Protein AF-A0A0D1WUH8-F1 (afdb_monomer_lite)

pLDDT: mean 78.05, std 21.38, range [25.03, 98.25]

Organism: Exophiala mesophila (NCBI:txid212818)

Radius of gyration: 33.2 Å; chains: 1; bounding box: 85×80×123 Å

Secondary structure (DSSP, 8-state):
-----------PPPHHHHHHHHHHHHHHHHHHHHHHHHHHHHHHHHTT-TTT-B-HHHHHHHHHHHHHHHHHHHHHHHHHHHTTS---------HHHHHHHHT-SHHHHHHHHHHHHTSSS--EEEEEEEEEPP--TTS---SS--S-TTSS-EEEEEEEEEEGGGTEEEEE----HHHHHHHHHHH-GGGT-----------PPP-------TT--HHHHHHHHHHHHHHT--BTTBPPEEEEEETT--TTS-HHHHHHHHHHHHTT-EEEETTTS---------TTTTGGGSPPPSSPPPSEEEEPHHHHHHHH-HHHHS-HHHHS-SSS-HHHHS-HHHHHHHHHHHHS-HIIIIIHHHHTTSEEEEEHHHHHHHHHHHHHH--HHHHHHHHHHHT-GGGTT--HHHHHHHHHHT-SSPPPTT---S-EEE---TTGGG-TTS-SSSS-TT--HHHHHHHHHHHT--HHHHHHHHHHHHTTPEEEES-HHHHHHHHHHHHHHHHHHHHHHHHHHHH-TT--SSS-SSS------TT-------EEE-S-------PPPP-

Sequence (563 aa):
MVESVGENDRHLPSSTTSLLELLNHLQHRADDLLRELDIYQTILKSHNQENNVEIRVFKRGVESEVKALHAVQDFFQHESTSASENDNSLEKEDPLQAHVLKSSNLPFYESVWKAAKNCNSITAMSKKMYYNLDPNPKTPHPKNGTKNPLQADKKGVLVDIVADNGLQWVKVSTMTEKRLLFEIAKEGWEQYADYSDESDDDLGPASDMPGQNTHQLELVRVAHDLQKASASARIHFRHPQVRFVLPNIRRGVSEDVDAFIADLVSTGASVECASDITKEPVKTIDSDSLSHLLPSDATKLTSSLNLDCTILLAIISDISHVEKRHISPASHSLHTTYHRAIMRQIESEVSEPMLPNEIYPLLASRTLHCTAHAAQRMREIVLCMGTTTERSRAEIVLGEGPYADHDPAQLRMALSRESTHAVPNDLVLPIKVVQVDVNDNCDPNLSSDILHLSFPAIIAQKSALKMKLSPINASVFLYGWMQQMTTVTSNRAVAMGFIKTINDVLDWHEHKHDVQDLEHPKTANRQCQRDGQLEKGEGDMFVGPEIYVCETARSLIGKAKPR

Foldseek 3Di:
DDDDDDDDDPDDPDPVVVLVVLLVVLLVLLVVLLVLVVLLCVLCVVVVNNVQAAEVVLSVLSVVLNVVSVVLVVVVVVVVVVVPDDDPDDDDPPVVSVVVSVPRCSVVSVQLVLVLLVFFAWRYAFDKFKDFDDPDPPDPDDPDPDDDPVPDGIDIATFGTQGPLRQATEDEDQDAPVNLVVLCVVLPVVVQDPPPDDDDDDDDDDPDDDDDPSRDRPVLVSLLVVLNRQLRDDDQLDGHAYEYEHLRQDPPPDSSSNVNVVSSVVSVHHYHYNVNPPPDDDDDDDSVSCNRNHHDDSFDADLAAEEALLLLQCQLACLLFDQPCVLDPPDPPLPAWADPVQSVSSVCCVVPRCVVPPPQVSQFSHQAAYEPLSLVVNVVQCVAFNDPSSVQSSCLQQCHDVRVPPDQQRSLVSSCVSGPDRHDPRRGDRHHYDYDDLVQVLPPPPDDPQFDPQQPSVLLVQLCVVLVDDPSLSRRQNVQRRVVHEYEEQPCVSVVSSVVSSSVSSSVVVVVVVVVCVPDVPDPDDPPPPPDPPPPDPDRDRRHGRYDHDPDGDDHSGGIDDD

Structure (mmCIF, N/CA/C/O backbone):
data_AF-A0A0D1WUH8-F1
#
_entry.id   AF-A0A0D1WUH8-F1
#
loop_
_atom_site.group_PDB
_atom_site.id
_atom_site.type_symbol
_atom_site.label_atom_id
_atom_site.label_alt_id
_atom_site.label_comp_id
_atom_site.label_asym_id
_atom_site.label_entity_id
_atom_site.label_seq_id
_atom_site.pdbx_PDB_ins_code
_atom_site.Cartn_x
_atom_site.Cartn_y
_atom_site.Cartn_z
_atom_site.occupancy
_atom_site.B_iso_or_equiv
_atom_site.auth_seq_id
_atom_site.auth_comp_id
_atom_site.auth_asym_id
_atom_site.auth_atom_id
_atom_site.pdbx_PDB_model_num
ATOM 1 N N . MET A 1 1 ? 29.344 13.824 -82.798 1.00 31.66 1 MET A N 1
ATOM 2 C CA . MET A 1 1 ? 28.437 14.867 -83.321 1.00 31.66 1 MET A CA 1
ATOM 3 C C . MET A 1 1 ? 27.082 14.596 -82.676 1.00 31.66 1 MET A C 1
ATOM 5 O O . MET A 1 1 ? 26.597 13.496 -82.880 1.00 31.66 1 MET A O 1
ATOM 9 N N . VAL A 1 2 ? 26.713 15.332 -81.610 1.00 28.41 2 VAL A N 1
ATOM 10 C CA . VAL A 1 2 ? 25.861 16.561 -81.665 1.00 28.41 2 VAL A CA 1
ATOM 11 C C . VAL A 1 2 ? 24.425 16.110 -82.010 1.00 28.41 2 VAL A C 1
ATOM 13 O O . VAL A 1 2 ? 24.278 15.484 -83.048 1.00 28.41 2 VAL A O 1
ATOM 16 N N . GLU A 1 3 ? 23.335 16.244 -81.240 1.00 26.30 3 GLU A N 1
ATOM 17 C CA . GLU A 1 3 ? 22.814 17.181 -80.215 1.00 26.30 3 GLU A CA 1
ATOM 18 C C . GLU A 1 3 ? 21.513 16.529 -79.627 1.00 26.30 3 GLU A C 1
ATOM 20 O O . GLU A 1 3 ? 20.894 15.739 -80.333 1.00 26.30 3 GLU A O 1
ATOM 25 N N . SER A 1 4 ? 21.192 16.627 -78.318 1.00 27.53 4 SER A N 1
ATOM 26 C CA . SER A 1 4 ? 20.146 17.494 -77.685 1.00 27.53 4 SER A CA 1
ATOM 27 C C . SER A 1 4 ? 18.674 17.182 -78.076 1.00 27.53 4 SER A C 1
ATOM 29 O O . SER A 1 4 ? 18.406 16.966 -79.246 1.00 27.53 4 SER A O 1
ATOM 31 N N . VAL A 1 5 ? 17.621 17.194 -77.237 1.00 28.86 5 VAL A N 1
ATOM 32 C CA . VAL A 1 5 ? 17.340 17.599 -75.838 1.00 28.86 5 VAL A CA 1
ATOM 33 C C . VAL A 1 5 ? 15.948 17.037 -75.475 1.00 28.86 5 VAL A C 1
ATOM 35 O O . VAL A 1 5 ? 15.104 16.865 -76.354 1.00 28.86 5 VAL A O 1
ATOM 38 N N . GLY A 1 6 ? 15.694 16.791 -74.187 1.00 25.03 6 GLY A N 1
ATOM 39 C CA . GLY A 1 6 ? 14.353 16.514 -73.664 1.00 25.03 6 GLY A CA 1
ATOM 40 C C . GLY A 1 6 ? 14.357 16.144 -72.182 1.00 25.03 6 GLY A C 1
ATOM 41 O O . GLY A 1 6 ? 13.925 15.051 -71.828 1.00 25.03 6 GLY A O 1
ATOM 42 N N . GLU A 1 7 ? 14.913 17.025 -71.344 1.00 28.25 7 GLU A N 1
ATOM 43 C CA . GLU A 1 7 ? 14.814 16.981 -69.880 1.00 28.25 7 GLU A CA 1
ATOM 44 C C . GLU A 1 7 ? 13.346 16.965 -69.438 1.00 28.25 7 GLU A C 1
ATOM 46 O O . GLU A 1 7 ? 12.567 17.832 -69.824 1.00 28.25 7 GLU A O 1
ATOM 51 N N . ASN A 1 8 ? 12.986 15.990 -68.601 1.00 28.38 8 ASN A N 1
ATOM 52 C CA . ASN A 1 8 ? 11.796 16.054 -67.764 1.00 28.38 8 ASN A CA 1
ATOM 53 C C . ASN A 1 8 ? 12.268 16.141 -66.312 1.00 28.38 8 ASN A C 1
ATOM 55 O O . ASN A 1 8 ? 12.872 15.200 -65.784 1.00 28.38 8 ASN A O 1
ATOM 59 N N . ASP A 1 9 ? 12.000 17.306 -65.729 1.00 26.91 9 ASP A N 1
ATOM 60 C CA . ASP A 1 9 ? 12.242 17.708 -64.350 1.00 26.91 9 ASP A CA 1
ATOM 61 C C . ASP A 1 9 ? 11.912 16.601 -63.346 1.00 26.91 9 ASP A C 1
ATOM 63 O O . ASP A 1 9 ? 10.758 16.224 -63.126 1.00 26.91 9 ASP A O 1
ATOM 67 N N . ARG A 1 10 ? 12.952 16.118 -62.664 1.00 29.78 10 ARG A N 1
ATOM 68 C CA . ARG A 1 10 ? 12.804 15.490 -61.354 1.00 29.78 10 ARG A CA 1
ATOM 69 C C . ARG A 1 10 ? 12.744 16.618 -60.333 1.00 29.78 10 ARG A C 1
ATOM 71 O O . ARG A 1 10 ? 13.782 17.091 -59.883 1.00 29.78 10 ARG A O 1
ATOM 78 N N . HIS A 1 11 ? 11.533 17.024 -59.964 1.00 30.31 11 HIS A N 1
ATOM 79 C CA . HIS A 1 11 ? 11.308 17.828 -58.767 1.00 30.31 11 HIS A CA 1
ATOM 80 C C . HIS A 1 11 ? 11.906 17.091 -57.555 1.00 30.31 11 HIS A C 1
ATOM 82 O O . HIS A 1 11 ? 11.348 16.101 -57.077 1.00 30.31 11 HIS A O 1
ATOM 88 N N . LEU A 1 12 ? 13.060 17.558 -57.071 1.00 29.56 12 LEU A N 1
ATOM 89 C CA . LEU A 1 12 ? 13.480 17.321 -55.693 1.00 29.56 12 LEU A CA 1
ATOM 90 C C . LEU A 1 12 ? 12.418 17.961 -54.780 1.00 29.56 12 LEU A C 1
ATOM 92 O O . LEU A 1 12 ? 12.067 19.122 -55.010 1.00 29.56 12 LEU A O 1
ATOM 96 N N . PRO A 1 13 ? 11.898 17.261 -53.758 1.00 31.02 13 PRO A N 1
ATOM 97 C CA . PRO A 1 13 ? 11.090 17.917 -52.744 1.00 31.02 13 PRO A CA 1
ATOM 98 C C . PRO A 1 13 ? 11.972 18.919 -51.989 1.00 31.02 13 PRO A C 1
ATOM 100 O O . PRO A 1 13 ? 13.065 18.583 -51.533 1.00 31.02 13 PRO A O 1
ATOM 103 N N . SER A 1 14 ? 11.493 20.155 -51.881 1.00 37.78 14 SER A N 1
ATOM 104 C CA . SER A 1 14 ? 12.076 21.217 -51.062 1.00 37.78 14 SER A CA 1
ATOM 105 C C . SER A 1 14 ? 12.226 20.743 -49.610 1.00 37.78 14 SER A C 1
ATOM 107 O O . SER A 1 14 ? 11.247 20.369 -48.963 1.00 37.78 14 SER A O 1
ATOM 109 N N . SER A 1 15 ? 13.454 20.736 -49.089 1.00 53.19 15 SER A N 1
ATOM 110 C CA . SER A 1 15 ? 13.823 20.173 -47.779 1.00 53.19 15 SER A CA 1
ATOM 111 C C . SER A 1 15 ? 13.119 20.835 -46.582 1.00 53.19 15 SER A C 1
ATOM 113 O O . SER A 1 15 ? 12.879 20.180 -45.567 1.00 53.19 15 SER A O 1
ATOM 115 N N . THR A 1 16 ? 12.683 22.089 -46.717 1.00 52.38 16 THR A N 1
ATOM 116 C CA . THR A 1 16 ? 11.865 22.821 -45.732 1.00 52.38 16 THR A CA 1
ATOM 117 C C . THR A 1 16 ? 10.463 22.237 -45.547 1.00 52.38 16 THR A C 1
ATOM 119 O O . THR A 1 16 ? 9.953 22.207 -44.426 1.00 52.38 16 THR A O 1
ATOM 122 N N . THR A 1 17 ? 9.851 21.699 -46.608 1.00 56.97 17 THR A N 1
ATOM 123 C CA . THR A 1 17 ? 8.531 21.050 -46.544 1.00 56.97 17 THR A CA 1
ATOM 124 C C . THR A 1 17 ? 8.590 19.770 -45.701 1.00 56.97 17 THR A C 1
ATOM 126 O O . THR A 1 17 ? 7.723 19.545 -44.862 1.00 56.97 17 THR A O 1
ATOM 129 N N . SER A 1 18 ? 9.674 18.995 -45.821 1.00 77.81 18 SER A N 1
ATOM 130 C CA . SER A 1 18 ? 9.877 17.753 -45.058 1.00 77.81 18 SER A CA 1
ATOM 131 C C . SER A 1 18 ? 10.059 17.984 -43.552 1.00 77.81 18 SER A C 1
ATOM 133 O O . SER A 1 18 ? 9.652 17.148 -42.743 1.00 77.81 18 SER A O 1
ATOM 135 N N . LEU A 1 19 ? 10.661 19.108 -43.155 1.00 78.75 19 LEU A N 1
ATOM 136 C CA . LEU A 1 19 ? 10.924 19.412 -41.750 1.00 78.75 19 LEU A CA 1
ATOM 137 C C . LEU A 1 19 ? 9.690 19.976 -41.033 1.00 78.75 19 LEU A C 1
ATOM 139 O O . LEU A 1 19 ? 9.426 19.602 -39.890 1.00 78.75 19 LEU A O 1
ATOM 143 N N . LEU A 1 20 ? 8.898 20.804 -41.720 1.00 80.25 20 LEU A N 1
ATOM 144 C CA . LEU A 1 20 ? 7.613 21.284 -41.208 1.00 80.25 20 LEU A CA 1
ATOM 145 C C . LEU A 1 20 ? 6.595 20.138 -41.078 1.00 80.25 20 LEU A C 1
ATOM 147 O O . LEU A 1 20 ? 5.869 20.068 -40.089 1.00 80.25 20 LEU A O 1
ATOM 151 N N . GLU A 1 21 ? 6.578 19.200 -42.031 1.00 84.00 21 GLU A N 1
ATOM 152 C CA . GLU A 1 21 ? 5.783 17.967 -41.939 1.00 84.00 21 GLU A CA 1
ATOM 153 C C . GLU A 1 21 ? 6.187 17.110 -40.732 1.00 84.00 21 GLU A C 1
ATOM 155 O O . GLU A 1 21 ? 5.322 16.658 -39.977 1.00 84.00 21 GLU A O 1
ATOM 160 N N . LEU A 1 22 ? 7.494 16.926 -40.507 1.00 85.25 22 LEU A N 1
ATOM 161 C CA . LEU A 1 22 ? 8.007 16.194 -39.348 1.00 85.25 22 LEU A CA 1
ATOM 162 C C . LEU A 1 22 ? 7.623 16.877 -38.028 1.00 85.25 22 LEU A C 1
ATOM 164 O O . LEU A 1 22 ? 7.178 16.199 -37.102 1.00 85.25 22 LEU A O 1
ATOM 168 N N . LEU A 1 23 ? 7.770 18.201 -37.943 1.00 86.62 23 LEU A N 1
ATOM 169 C CA . LEU A 1 23 ? 7.386 18.984 -36.770 1.00 86.62 23 LEU A CA 1
ATOM 170 C C . LEU A 1 23 ? 5.891 18.837 -36.470 1.00 86.62 23 LEU A C 1
ATOM 172 O O . LEU A 1 23 ? 5.534 18.476 -35.351 1.00 86.62 23 LEU A O 1
ATOM 176 N N . ASN A 1 24 ? 5.031 19.032 -37.474 1.00 87.50 24 ASN A N 1
ATOM 177 C CA . ASN A 1 24 ? 3.587 18.865 -37.320 1.00 87.50 24 ASN A CA 1
ATOM 178 C C . ASN A 1 24 ? 3.245 17.444 -36.850 1.00 87.50 24 ASN A C 1
ATOM 180 O O . ASN A 1 24 ? 2.408 17.270 -35.966 1.00 87.50 24 ASN A O 1
ATOM 184 N N . HIS A 1 25 ? 3.903 16.420 -37.398 1.00 89.44 25 HIS A N 1
ATOM 185 C CA . HIS A 1 25 ? 3.680 15.035 -36.987 1.00 89.44 25 HIS A CA 1
ATOM 186 C C . HIS A 1 25 ? 4.091 14.774 -35.526 1.00 89.44 25 HIS A C 1
ATOM 188 O O . HIS A 1 25 ? 3.363 14.098 -34.797 1.00 89.44 25 HIS A O 1
ATOM 194 N N . LEU A 1 26 ? 5.230 15.318 -35.082 1.00 89.50 26 LEU A N 1
ATOM 195 C CA . LEU A 1 26 ? 5.684 15.210 -33.692 1.00 89.50 26 LEU A CA 1
ATOM 196 C C . LEU A 1 26 ? 4.753 15.956 -32.728 1.00 89.50 26 LEU A C 1
ATOM 198 O O . LEU A 1 26 ? 4.447 15.425 -31.666 1.00 89.50 26 LEU A O 1
ATOM 202 N N . GLN A 1 27 ? 4.264 17.139 -33.102 1.00 90.25 27 GLN A N 1
ATOM 203 C CA . GLN A 1 27 ? 3.312 17.905 -32.292 1.00 90.25 27 GLN A CA 1
ATOM 204 C C . GLN A 1 27 ? 2.006 17.148 -32.077 1.00 90.25 27 GLN A C 1
ATOM 206 O O . GLN A 1 27 ? 1.613 16.941 -30.933 1.00 90.25 27 GLN A O 1
ATOM 211 N N . HIS A 1 28 ? 1.396 16.643 -33.156 1.00 91.81 28 HIS A N 1
ATOM 212 C CA . HIS A 1 28 ? 0.157 15.867 -33.056 1.00 91.81 28 HIS A CA 1
ATOM 213 C C . HIS A 1 28 ? 0.319 14.679 -32.103 1.00 91.81 28 HIS A C 1
ATOM 215 O O . HIS A 1 28 ? -0.508 14.469 -31.222 1.00 91.81 28 HIS A O 1
ATOM 221 N N . ARG A 1 29 ? 1.427 13.942 -32.225 1.00 93.56 29 ARG A N 1
ATOM 222 C CA . ARG A 1 29 ? 1.732 12.801 -31.354 1.00 93.56 29 ARG A CA 1
ATOM 223 C C . ARG A 1 29 ? 1.985 13.196 -29.899 1.00 93.56 29 ARG A C 1
ATOM 225 O O . ARG A 1 29 ? 1.563 12.483 -28.991 1.00 93.56 29 ARG A O 1
ATOM 232 N N . ALA A 1 30 ? 2.663 14.317 -29.663 1.00 93.25 30 ALA A N 1
ATOM 233 C CA . ALA A 1 30 ? 2.915 14.826 -28.319 1.00 93.25 30 ALA A CA 1
ATOM 234 C C . ALA A 1 30 ? 1.616 15.28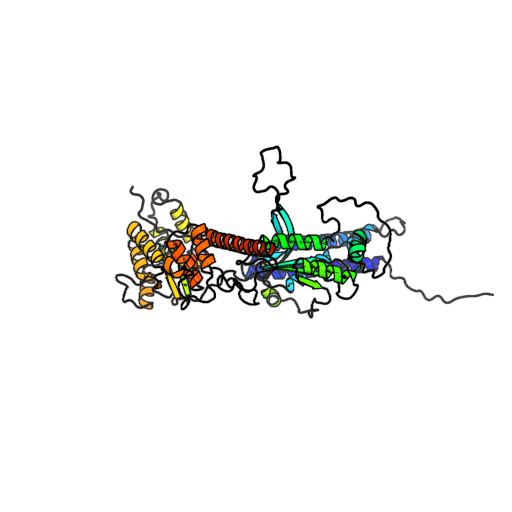5 -27.635 1.00 93.25 30 ALA A C 1
ATOM 236 O O . ALA A 1 30 ? 1.393 14.962 -26.466 1.00 93.25 30 ALA A O 1
ATOM 237 N N . ASP A 1 31 ? 0.737 15.963 -28.374 1.00 92.88 31 ASP A N 1
ATOM 238 C CA . ASP A 1 31 ? -0.583 16.377 -27.898 1.00 92.88 31 ASP A CA 1
ATOM 239 C C . ASP A 1 31 ? -1.511 15.177 -27.669 1.00 92.88 31 ASP A C 1
ATOM 241 O O . ASP A 1 31 ? -2.250 15.148 -26.683 1.00 92.88 31 ASP A O 1
ATOM 245 N N . ASP A 1 32 ? -1.453 14.162 -28.538 1.00 92.81 32 ASP A N 1
ATOM 246 C CA . ASP A 1 32 ? -2.162 12.893 -28.354 1.00 92.81 32 ASP A CA 1
ATOM 247 C C . ASP A 1 32 ? -1.752 12.213 -27.045 1.00 92.81 32 ASP A C 1
ATOM 249 O O . ASP A 1 32 ? -2.609 11.867 -26.228 1.00 92.81 32 ASP A O 1
ATOM 253 N N . LEU A 1 33 ? -0.444 12.094 -26.803 1.00 94.19 33 LEU A N 1
ATOM 254 C CA . LEU A 1 33 ? 0.094 11.518 -25.575 1.00 94.19 33 LEU A CA 1
ATOM 255 C C . LEU A 1 33 ? -0.334 12.313 -24.333 1.00 94.19 33 LEU A C 1
ATOM 257 O O . LEU A 1 33 ? -0.741 11.723 -23.330 1.00 94.19 33 LEU A O 1
ATOM 261 N N . LEU A 1 34 ? -0.259 13.646 -24.381 1.00 94.56 34 LEU A N 1
ATOM 262 C CA . LEU A 1 34 ? -0.669 14.490 -23.260 1.00 94.56 34 LEU A CA 1
ATOM 263 C C . LEU A 1 34 ? -2.164 14.327 -22.953 1.00 94.56 34 LEU A C 1
ATOM 265 O O . LEU A 1 34 ? -2.541 14.206 -21.786 1.00 94.56 34 LEU A O 1
ATOM 269 N N . ARG A 1 35 ? -3.002 14.236 -23.990 1.00 93.62 35 ARG A N 1
ATOM 270 C CA . ARG A 1 35 ? -4.441 13.993 -23.850 1.00 93.62 35 ARG A CA 1
ATOM 271 C C . ARG A 1 35 ? -4.739 12.646 -23.198 1.00 93.62 35 ARG A C 1
ATOM 273 O O . ARG A 1 35 ? -5.589 12.584 -22.314 1.00 93.62 35 ARG A O 1
ATOM 280 N N . GLU A 1 36 ? -4.047 11.578 -23.596 1.00 92.62 36 GLU A N 1
ATOM 281 C CA . GLU A 1 36 ? -4.188 10.257 -22.964 1.00 92.62 36 GLU A CA 1
ATOM 282 C C . GLU A 1 36 ? -3.854 10.312 -21.461 1.00 92.62 36 GLU A C 1
ATOM 284 O O . GLU A 1 36 ? -4.580 9.753 -20.635 1.00 92.62 36 GLU A O 1
ATOM 289 N N . LEU A 1 37 ? -2.800 11.045 -21.084 1.00 93.12 37 LEU A N 1
ATOM 290 C CA . LEU A 1 37 ? -2.424 11.237 -19.681 1.00 93.12 37 LEU A CA 1
ATOM 291 C C . LEU A 1 37 ? -3.458 12.060 -18.896 1.00 93.12 37 LEU A C 1
ATOM 293 O O . LEU A 1 37 ? -3.710 11.767 -17.724 1.00 93.12 37 LEU A O 1
ATOM 297 N N . ASP A 1 38 ? -4.073 13.067 -19.517 1.00 93.12 38 ASP A N 1
ATOM 298 C CA . ASP A 1 38 ? -5.151 13.855 -18.907 1.00 93.12 38 ASP A CA 1
ATOM 299 C C . ASP A 1 38 ? -6.421 13.023 -18.677 1.00 93.12 38 ASP A C 1
ATOM 301 O O . ASP A 1 38 ? -7.068 13.155 -17.629 1.00 93.12 38 ASP A O 1
ATOM 305 N N . ILE A 1 39 ? -6.749 12.115 -19.605 1.00 91.56 39 ILE A N 1
ATOM 306 C CA . ILE A 1 39 ? -7.831 11.137 -19.428 1.00 91.56 39 ILE A CA 1
ATOM 307 C C . ILE A 1 39 ? -7.525 10.262 -18.211 1.00 91.56 39 ILE A C 1
ATOM 309 O O . ILE A 1 39 ? -8.348 10.179 -17.299 1.00 91.56 39 ILE A O 1
ATOM 313 N N . TYR A 1 40 ? -6.321 9.689 -18.129 1.00 91.81 40 TYR A N 1
ATOM 314 C CA . TYR A 1 40 ? -5.932 8.853 -16.991 1.00 91.81 40 TYR A CA 1
ATOM 315 C C . TYR A 1 40 ? -6.007 9.601 -15.647 1.00 91.81 40 TYR A C 1
ATOM 317 O O . TYR A 1 40 ? -6.551 9.086 -14.669 1.00 91.81 40 TYR A O 1
ATOM 325 N N . GLN A 1 41 ? -5.548 10.856 -15.589 1.00 91.56 41 GLN A N 1
ATOM 326 C CA . GLN A 1 41 ? -5.686 11.683 -14.385 1.00 91.56 41 GLN A CA 1
ATOM 327 C C . GLN A 1 41 ? -7.144 11.956 -14.008 1.00 91.56 41 GLN A C 1
ATOM 329 O O . GLN A 1 41 ? -7.470 12.024 -12.823 1.00 91.56 41 GLN A O 1
ATOM 334 N N . THR A 1 42 ? -8.027 12.110 -14.992 1.00 91.81 42 THR A N 1
ATOM 335 C CA . THR A 1 42 ? -9.463 12.291 -14.749 1.00 91.81 42 THR A CA 1
ATOM 336 C C . THR A 1 42 ? -10.083 11.028 -14.149 1.00 91.81 42 THR A C 1
ATOM 338 O O . THR A 1 42 ? -10.856 11.123 -13.193 1.00 91.81 42 THR A O 1
ATOM 341 N N . ILE A 1 43 ? -9.676 9.847 -14.621 1.00 89.88 43 ILE A N 1
ATOM 342 C CA . ILE A 1 43 ? -10.104 8.561 -14.054 1.00 89.88 43 ILE A CA 1
ATOM 343 C C . ILE A 1 43 ? -9.637 8.442 -12.596 1.00 89.88 43 ILE A C 1
ATOM 345 O O . ILE A 1 43 ? -10.457 8.153 -11.723 1.00 89.88 43 ILE A O 1
ATOM 349 N N . LEU A 1 44 ? -8.369 8.757 -12.301 1.00 90.00 44 LEU A N 1
ATOM 350 C CA . LEU A 1 44 ? -7.838 8.750 -10.929 1.00 90.00 44 LEU A CA 1
ATOM 351 C C . LEU A 1 44 ? -8.632 9.667 -9.988 1.00 90.00 44 LEU A C 1
ATOM 353 O O . LEU A 1 44 ? -8.955 9.267 -8.871 1.00 90.00 44 LEU A O 1
ATOM 357 N N . LYS A 1 45 ? -8.984 10.873 -10.448 1.00 90.12 45 LYS A N 1
ATOM 358 C CA . LYS A 1 45 ? -9.813 11.824 -9.690 1.00 90.12 45 LYS A CA 1
ATOM 359 C C . LYS A 1 45 ? -11.202 11.274 -9.403 1.00 90.12 45 LYS A C 1
ATOM 361 O O . LYS A 1 45 ? -11.656 11.332 -8.268 1.00 90.12 45 LYS A O 1
ATOM 366 N N . SER A 1 46 ? -11.860 10.709 -10.416 1.00 87.94 46 SER A N 1
ATOM 367 C CA . SER A 1 46 ? -13.212 10.152 -10.265 1.00 87.94 46 SER A CA 1
ATOM 368 C C . SER A 1 46 ? -13.286 8.996 -9.256 1.00 87.94 46 SER A C 1
ATOM 370 O O . SER A 1 46 ? -14.333 8.795 -8.648 1.00 87.94 46 SER A O 1
ATOM 372 N N . HIS A 1 47 ? -12.169 8.297 -9.025 1.00 84.31 47 HIS A N 1
ATOM 373 C CA . HIS A 1 47 ? -12.049 7.205 -8.055 1.00 84.31 47 HIS A CA 1
ATOM 374 C C . HIS A 1 47 ? -11.380 7.623 -6.730 1.00 84.31 47 HIS A C 1
ATOM 376 O O . HIS A 1 47 ? -11.145 6.768 -5.881 1.00 84.31 47 HIS A O 1
ATOM 382 N N . ASN A 1 48 ? -11.061 8.910 -6.525 1.00 83.31 48 ASN A N 1
ATOM 383 C CA . ASN A 1 48 ? -10.311 9.422 -5.362 1.00 83.31 48 ASN A CA 1
ATOM 384 C C . ASN A 1 48 ? -8.920 8.774 -5.159 1.00 83.31 48 ASN A C 1
ATOM 386 O O . ASN A 1 48 ? -8.414 8.697 -4.042 1.00 83.31 48 ASN A O 1
ATOM 390 N N . GLN A 1 49 ? -8.276 8.328 -6.241 1.00 84.62 49 GLN A N 1
ATOM 391 C CA . GLN A 1 49 ? -6.972 7.641 -6.238 1.00 84.62 49 GLN A CA 1
ATOM 392 C C . GLN A 1 49 ? -5.817 8.550 -6.707 1.00 84.62 49 GLN A C 1
ATOM 394 O O . GLN A 1 49 ? -4.693 8.099 -6.913 1.00 84.62 49 GLN A O 1
ATOM 399 N N . GLU A 1 50 ? -6.064 9.851 -6.874 1.00 85.50 50 GLU A N 1
ATOM 400 C CA . GLU A 1 50 ? -5.094 10.828 -7.395 1.00 85.50 50 GLU A CA 1
ATOM 401 C C . GLU A 1 50 ? -3.792 10.922 -6.584 1.00 85.50 50 GLU A C 1
ATOM 403 O O . GLU A 1 50 ? -2.724 11.138 -7.154 1.00 85.50 50 GLU A O 1
ATOM 408 N N . ASN A 1 51 ? -3.872 10.723 -5.266 1.00 85.75 51 ASN A N 1
ATOM 409 C CA . ASN A 1 51 ? -2.718 10.778 -4.367 1.00 85.75 51 ASN A CA 1
ATOM 410 C C . ASN A 1 51 ? -1.993 9.430 -4.246 1.00 85.75 51 ASN A C 1
ATOM 412 O O . ASN A 1 51 ? -0.890 9.381 -3.704 1.00 85.75 51 ASN A O 1
ATOM 416 N N . ASN A 1 52 ? -2.584 8.356 -4.779 1.00 85.56 52 ASN A N 1
ATOM 417 C CA . ASN A 1 52 ? -2.032 7.004 -4.721 1.00 85.56 52 ASN A CA 1
ATOM 418 C C . ASN A 1 52 ? -1.113 6.693 -5.913 1.00 85.56 52 ASN A C 1
ATOM 420 O O . ASN A 1 52 ? -0.441 5.662 -5.910 1.00 85.56 52 ASN A O 1
ATOM 424 N N . VAL A 1 53 ? -1.046 7.589 -6.910 1.00 91.31 53 VAL A N 1
ATOM 425 C CA . VAL A 1 53 ? -0.222 7.418 -8.115 1.00 91.31 53 VAL A CA 1
ATOM 426 C C . VAL A 1 53 ? 0.741 8.586 -8.327 1.00 91.31 53 VAL A C 1
ATOM 428 O O . VAL A 1 53 ? 0.354 9.717 -8.626 1.00 91.31 53 VAL A O 1
ATOM 431 N N . GLU A 1 54 ? 2.043 8.309 -8.266 1.00 93.69 54 GLU A N 1
ATOM 432 C CA . GLU A 1 54 ? 3.095 9.296 -8.527 1.00 93.69 54 GLU A CA 1
ATOM 433 C C . GLU A 1 54 ? 3.373 9.449 -10.038 1.00 93.69 54 GLU A C 1
ATOM 435 O O . GLU A 1 54 ? 4.337 8.895 -10.558 1.00 93.69 54 GLU A O 1
ATOM 440 N N . ILE A 1 55 ? 2.557 10.222 -10.767 1.00 93.56 55 ILE A N 1
ATOM 441 C CA . ILE A 1 55 ? 2.730 10.455 -12.227 1.00 93.56 55 ILE A CA 1
ATOM 442 C C . ILE A 1 55 ? 3.290 11.844 -12.589 1.00 93.56 55 ILE A C 1
ATOM 444 O O . ILE A 1 55 ? 3.666 12.124 -13.729 1.00 93.56 55 ILE A O 1
ATOM 448 N N . ARG A 1 56 ? 3.364 12.755 -11.613 1.00 92.12 56 ARG A N 1
ATOM 449 C CA . ARG A 1 56 ? 3.638 14.185 -11.845 1.00 92.12 56 ARG A CA 1
ATOM 450 C C . ARG A 1 56 ? 4.957 14.458 -12.575 1.00 92.12 56 ARG A C 1
ATOM 452 O O . ARG A 1 56 ? 5.015 15.390 -13.373 1.00 92.12 56 ARG A O 1
ATOM 459 N N . VAL A 1 57 ? 6.014 13.704 -12.272 1.00 92.94 57 VAL A N 1
ATOM 460 C CA . VAL A 1 57 ? 7.342 13.897 -12.884 1.00 92.94 57 VAL A CA 1
ATOM 461 C C . VAL A 1 57 ? 7.301 13.535 -14.365 1.00 92.94 57 VAL A C 1
ATOM 463 O O . VAL A 1 57 ? 7.709 14.345 -15.192 1.00 92.94 57 VAL A O 1
ATOM 466 N N . PHE A 1 58 ? 6.735 12.371 -14.690 1.00 95.38 58 PHE A N 1
ATOM 467 C CA . PHE A 1 58 ? 6.572 11.909 -16.065 1.00 95.38 58 PHE A CA 1
ATOM 468 C C . PHE A 1 58 ? 5.723 12.878 -16.896 1.00 95.38 58 PHE A C 1
ATOM 470 O O . PHE A 1 58 ? 6.170 13.343 -17.943 1.00 95.38 58 PHE A O 1
ATOM 477 N N . LYS A 1 59 ? 4.547 13.276 -16.385 1.00 94.31 59 LYS A N 1
ATOM 478 C CA . LYS A 1 59 ? 3.658 14.218 -17.085 1.00 94.31 59 LYS A CA 1
ATOM 479 C C . LYS A 1 59 ? 4.349 15.551 -17.382 1.00 94.31 59 LYS A C 1
ATOM 481 O O . LYS A 1 59 ? 4.247 16.055 -18.492 1.00 94.31 59 LYS A O 1
ATOM 486 N N . ARG A 1 60 ? 5.095 16.103 -16.419 1.00 94.56 60 ARG A N 1
ATOM 487 C CA . ARG A 1 60 ? 5.871 17.336 -16.633 1.00 94.56 60 ARG A CA 1
ATOM 488 C C . ARG A 1 60 ? 6.915 17.189 -17.735 1.00 94.56 60 ARG A C 1
ATOM 490 O O . ARG A 1 60 ? 7.135 18.146 -18.466 1.00 94.56 60 ARG A O 1
ATOM 497 N N . GLY A 1 61 ? 7.542 16.018 -17.853 1.00 93.19 61 GLY A N 1
ATOM 498 C CA . GLY A 1 61 ? 8.455 15.713 -18.955 1.00 93.19 61 GLY A CA 1
ATOM 499 C C . GLY A 1 61 ? 7.765 15.814 -20.317 1.00 93.19 61 GLY A C 1
ATOM 500 O O . GLY A 1 61 ? 8.275 16.488 -21.208 1.00 93.19 61 GLY A O 1
ATOM 501 N N . VAL A 1 62 ? 6.564 15.238 -20.438 1.00 94.19 62 VAL A N 1
ATOM 502 C CA . VAL A 1 62 ? 5.735 15.326 -21.654 1.00 94.19 62 VAL A CA 1
ATOM 503 C C . VAL A 1 62 ? 5.278 16.763 -21.924 1.00 94.19 62 VAL A C 1
ATOM 505 O O . VAL A 1 62 ? 5.430 17.252 -23.038 1.00 94.19 62 VAL A O 1
ATOM 508 N N . GLU A 1 63 ? 4.787 17.485 -20.911 1.00 94.44 63 GLU A N 1
ATOM 509 C CA . GLU A 1 63 ? 4.388 18.897 -21.040 1.00 94.44 63 GLU A CA 1
ATOM 510 C C . GLU A 1 63 ? 5.549 19.787 -21.510 1.00 94.44 63 GLU A C 1
ATOM 512 O O . GLU A 1 63 ? 5.349 20.720 -22.288 1.00 94.44 63 GLU A O 1
ATOM 517 N N . SER A 1 64 ? 6.767 19.525 -21.027 1.00 93.12 64 SER A N 1
ATOM 518 C CA . SER A 1 64 ? 7.974 20.223 -21.471 1.00 93.12 64 SER A CA 1
ATOM 519 C C . SER A 1 64 ? 8.313 19.922 -22.931 1.00 93.12 64 SER A C 1
ATOM 521 O O . SER A 1 64 ? 8.687 20.848 -23.646 1.00 93.12 64 SER A O 1
ATOM 523 N N . GLU A 1 65 ? 8.142 18.679 -23.383 1.00 92.25 65 GLU A N 1
ATOM 524 C CA . GLU A 1 65 ? 8.360 18.289 -24.781 1.00 92.25 65 GLU A CA 1
ATOM 525 C C . GLU A 1 65 ? 7.341 18.957 -25.717 1.00 92.25 65 GLU A C 1
ATOM 527 O O . GLU A 1 65 ? 7.726 19.568 -26.711 1.00 92.25 65 GLU A O 1
ATOM 532 N N . VAL A 1 66 ? 6.052 18.935 -25.356 1.00 91.62 66 VAL A N 1
ATOM 533 C CA . VAL A 1 66 ? 4.976 19.625 -26.094 1.00 91.62 66 VAL A CA 1
ATOM 534 C C . VAL A 1 66 ? 5.286 21.117 -26.232 1.00 91.62 66 VAL A C 1
ATOM 536 O O . VAL A 1 66 ? 5.195 21.686 -27.319 1.00 91.62 66 VAL A O 1
ATOM 539 N N . LYS A 1 67 ? 5.707 21.769 -25.140 1.00 90.94 67 LYS A N 1
ATOM 540 C CA . LYS A 1 67 ? 6.093 23.189 -25.163 1.00 90.94 67 LYS A CA 1
ATOM 541 C C . LYS A 1 67 ? 7.312 23.449 -26.043 1.00 90.94 67 LYS A C 1
ATOM 543 O O . LYS A 1 67 ? 7.329 24.452 -26.748 1.00 90.94 67 LYS A O 1
ATOM 548 N N . ALA A 1 68 ? 8.319 22.577 -26.002 1.00 88.12 68 ALA A N 1
ATOM 549 C CA . ALA A 1 68 ? 9.511 22.714 -26.832 1.00 88.12 68 ALA A CA 1
ATOM 550 C C . ALA A 1 68 ? 9.171 22.601 -28.326 1.00 88.12 68 ALA A C 1
ATOM 552 O O . ALA A 1 68 ? 9.628 23.423 -29.116 1.00 88.12 68 ALA A O 1
ATOM 553 N N . LEU A 1 69 ? 8.319 21.643 -28.706 1.00 88.06 69 LEU A N 1
ATOM 554 C CA . LEU A 1 69 ? 7.872 21.471 -30.091 1.00 88.06 69 LEU A CA 1
ATOM 555 C C . LEU A 1 69 ? 7.025 22.658 -30.578 1.00 88.06 69 LEU A C 1
ATOM 557 O O . LEU A 1 69 ? 7.216 23.117 -31.701 1.00 88.06 69 LEU A O 1
ATOM 561 N N . HIS A 1 70 ? 6.131 23.204 -29.749 1.00 87.25 70 HIS A N 1
ATOM 562 C CA . HIS A 1 70 ? 5.384 24.422 -30.096 1.00 87.25 70 HIS A CA 1
ATOM 563 C C . HIS A 1 70 ? 6.287 25.654 -30.233 1.00 87.25 70 HIS A C 1
ATOM 565 O O . HIS A 1 70 ? 6.158 26.393 -31.204 1.00 87.25 70 HIS A O 1
ATOM 571 N N . ALA A 1 71 ? 7.272 25.830 -29.349 1.00 86.44 71 ALA A N 1
ATOM 572 C CA . ALA A 1 71 ? 8.218 26.943 -29.453 1.00 86.44 71 ALA A CA 1
ATOM 573 C C . ALA A 1 71 ? 9.041 26.906 -30.756 1.00 86.44 71 ALA A C 1
ATOM 575 O O . ALA A 1 71 ? 9.332 27.951 -31.337 1.00 86.44 71 ALA A O 1
ATOM 576 N N . VAL A 1 72 ? 9.397 25.709 -31.239 1.00 84.94 72 VAL A N 1
ATOM 577 C CA . VAL A 1 72 ? 10.066 25.542 -32.539 1.00 84.94 72 VAL A CA 1
ATOM 578 C C . VAL A 1 72 ? 9.141 25.954 -33.691 1.00 84.94 72 VAL A C 1
ATOM 580 O O . VAL A 1 72 ? 9.597 26.591 -34.636 1.00 84.94 72 VAL A O 1
ATOM 583 N N . GLN A 1 73 ? 7.841 25.657 -33.615 1.00 83.94 73 GLN A N 1
ATOM 584 C CA . GLN A 1 73 ? 6.868 26.070 -34.633 1.00 83.94 73 GLN A CA 1
ATOM 585 C C . GLN A 1 73 ? 6.657 27.583 -34.677 1.00 83.94 73 GLN A C 1
ATOM 587 O O . GLN A 1 73 ? 6.639 28.154 -35.768 1.00 83.94 73 GLN A O 1
ATOM 592 N N . ASP A 1 74 ? 6.548 28.232 -33.517 1.00 81.69 74 ASP A N 1
ATOM 593 C CA . ASP A 1 74 ? 6.431 29.691 -33.431 1.00 81.69 74 ASP A CA 1
ATOM 594 C C . ASP A 1 74 ? 7.644 30.374 -34.079 1.00 81.69 74 ASP A C 1
ATOM 596 O O . ASP A 1 74 ? 7.503 31.377 -34.780 1.00 81.69 74 ASP A O 1
ATOM 600 N N . PHE A 1 75 ? 8.837 29.789 -33.916 1.00 79.62 75 PHE A N 1
ATOM 601 C CA . PHE A 1 75 ? 10.052 30.255 -34.579 1.00 79.62 75 PHE A CA 1
ATOM 602 C C . PHE A 1 75 ? 9.951 30.147 -36.110 1.00 79.62 75 PHE A C 1
ATOM 604 O O . PHE A 1 75 ? 10.184 31.141 -36.796 1.00 79.62 75 PHE A O 1
ATOM 611 N N . PHE A 1 76 ? 9.513 28.999 -36.650 1.00 75.94 76 PHE A N 1
ATOM 612 C CA . PHE A 1 76 ? 9.297 28.821 -38.098 1.00 75.94 76 PHE A CA 1
ATOM 613 C C . PHE A 1 76 ? 8.277 29.813 -38.676 1.00 75.94 76 PHE A C 1
ATOM 615 O O . PHE A 1 76 ? 8.448 30.308 -39.794 1.00 75.94 76 PHE A O 1
ATOM 622 N N . GLN A 1 77 ? 7.217 30.120 -37.926 1.00 74.06 77 GLN A N 1
ATOM 623 C CA . GLN A 1 77 ? 6.205 31.090 -38.346 1.00 74.06 77 GLN A CA 1
ATOM 624 C C . GLN A 1 77 ? 6.754 32.523 -38.336 1.00 74.06 77 GLN A C 1
ATOM 626 O O . GLN A 1 77 ? 6.528 33.267 -39.290 1.00 74.06 77 GLN A O 1
ATOM 631 N N . HIS A 1 78 ? 7.523 32.897 -37.309 1.00 70.12 78 HIS A N 1
ATOM 632 C CA . HIS A 1 78 ? 8.127 34.225 -37.212 1.00 70.12 78 HIS A CA 1
ATOM 633 C C . HIS A 1 78 ? 9.192 34.478 -38.288 1.00 70.12 78 HIS A C 1
ATOM 635 O O . HIS A 1 78 ? 9.162 35.544 -38.906 1.00 70.12 78 HIS A O 1
ATOM 641 N N . GLU A 1 79 ? 10.063 33.507 -38.573 1.00 63.81 79 GLU A N 1
ATOM 642 C CA . GLU A 1 79 ? 11.090 33.598 -39.626 1.00 63.81 79 GLU A CA 1
ATOM 643 C C . GLU A 1 79 ? 10.468 33.731 -41.029 1.00 63.81 79 GLU A C 1
ATOM 645 O O . GLU A 1 79 ? 10.930 34.509 -41.864 1.00 63.81 79 GLU A O 1
ATOM 650 N N . SER A 1 80 ? 9.341 33.049 -41.258 1.00 58.06 80 SER A N 1
ATOM 651 C CA . SER A 1 80 ? 8.576 33.149 -42.509 1.00 58.06 80 SER A CA 1
ATOM 652 C C . SER A 1 80 ? 7.893 34.513 -42.688 1.00 58.06 80 SER A C 1
ATOM 654 O O . SER A 1 80 ? 7.667 34.942 -43.816 1.00 58.06 80 SER A O 1
ATOM 656 N N . THR A 1 81 ? 7.563 35.216 -41.596 1.00 56.41 81 THR A N 1
ATOM 657 C CA . THR A 1 81 ? 6.951 36.559 -41.652 1.00 56.41 81 THR A CA 1
ATOM 658 C C . THR A 1 81 ? 7.966 37.701 -41.763 1.00 56.41 81 THR A C 1
ATOM 660 O O . THR A 1 81 ? 7.665 38.722 -42.385 1.00 56.41 81 THR A O 1
ATOM 663 N N . SER A 1 82 ? 9.176 37.545 -41.213 1.00 52.41 82 SER A N 1
ATOM 664 C CA . SER A 1 82 ? 10.236 38.565 -41.247 1.00 52.41 82 SER A CA 1
ATOM 665 C C . SER A 1 82 ? 11.058 38.574 -42.542 1.00 52.41 82 SER A C 1
ATOM 667 O O . SER A 1 82 ? 11.688 39.585 -42.841 1.00 52.41 82 SER A O 1
ATOM 669 N N . ALA A 1 83 ? 10.998 37.519 -43.359 1.00 51.38 83 ALA A N 1
ATOM 670 C CA . ALA A 1 83 ? 11.676 37.438 -44.660 1.00 51.38 83 ALA A CA 1
ATOM 671 C C . ALA A 1 83 ? 11.054 38.318 -45.777 1.00 51.38 83 ALA A C 1
ATOM 673 O O . ALA A 1 83 ? 11.469 38.240 -46.932 1.00 51.38 83 ALA A O 1
ATOM 674 N N . SER A 1 84 ? 10.067 39.166 -45.455 1.00 48.09 84 SER A N 1
ATOM 675 C CA . SER A 1 84 ? 9.362 40.013 -46.433 1.00 48.09 84 SER A CA 1
ATOM 676 C C . SER A 1 84 ? 10.083 41.320 -46.790 1.00 48.09 84 SER A C 1
ATOM 678 O O . SER A 1 84 ? 9.669 41.985 -47.736 1.00 48.09 84 SER A O 1
ATOM 680 N N . GLU A 1 85 ? 11.142 41.719 -46.079 1.00 47.88 85 GLU A N 1
ATOM 681 C CA . GLU A 1 85 ? 11.859 42.969 -46.367 1.00 47.88 85 GLU A CA 1
ATOM 682 C C . GLU A 1 85 ? 13.381 42.791 -46.229 1.00 47.88 85 GLU A C 1
ATOM 684 O O . GLU A 1 85 ? 13.937 42.888 -45.142 1.00 47.88 85 GLU A O 1
ATOM 689 N N . ASN A 1 86 ? 14.039 42.583 -47.377 1.00 44.84 86 ASN A N 1
ATOM 690 C CA . ASN A 1 86 ? 15.485 42.697 -47.623 1.00 44.84 86 ASN A CA 1
ATOM 691 C C . ASN A 1 86 ? 16.422 41.790 -46.795 1.00 44.84 86 ASN A C 1
ATOM 693 O O . ASN A 1 86 ? 16.862 42.189 -45.726 1.00 44.84 86 ASN A O 1
ATOM 697 N N . ASP A 1 87 ? 16.874 40.665 -47.361 1.00 38.16 87 ASP A N 1
ATOM 698 C CA . ASP A 1 87 ? 18.270 40.513 -47.824 1.00 38.16 87 ASP A CA 1
ATOM 699 C C . ASP A 1 87 ? 18.484 39.149 -48.511 1.00 38.16 87 ASP A C 1
ATOM 701 O O . ASP A 1 87 ? 17.959 38.119 -48.089 1.00 38.16 87 ASP A O 1
ATOM 705 N N . ASN A 1 88 ? 19.306 39.143 -49.560 1.00 47.00 88 ASN A N 1
ATOM 706 C CA . ASN A 1 88 ? 19.789 37.951 -50.253 1.00 47.00 88 ASN A CA 1
ATOM 707 C C . ASN A 1 88 ? 20.833 37.225 -49.384 1.00 47.00 88 ASN A C 1
ATOM 709 O O . ASN A 1 88 ? 22.035 37.322 -49.642 1.00 47.00 88 ASN A O 1
ATOM 713 N N . SER A 1 89 ? 20.397 36.453 -48.387 1.00 42.97 89 SER A N 1
ATOM 714 C CA . SER A 1 89 ? 21.243 35.417 -47.783 1.00 42.97 89 SER A CA 1
ATOM 715 C C . SER A 1 89 ? 20.760 34.023 -48.189 1.00 42.97 89 SER A C 1
ATOM 717 O O . SER A 1 89 ? 19.786 33.473 -47.691 1.00 42.97 89 SER A O 1
ATOM 719 N N . LEU A 1 90 ? 21.475 33.489 -49.178 1.00 40.97 90 LEU A N 1
ATOM 720 C CA . LEU A 1 90 ? 21.443 32.112 -49.650 1.00 40.97 90 LEU A CA 1
ATOM 721 C C . LEU A 1 90 ? 21.439 31.108 -48.485 1.00 40.97 90 LEU A C 1
ATOM 723 O O . LEU A 1 90 ? 22.339 31.127 -47.646 1.00 40.97 90 LEU A O 1
ATOM 727 N N . GLU A 1 91 ? 20.443 30.220 -48.513 1.00 46.56 91 GLU A N 1
ATOM 728 C CA . GLU A 1 91 ? 20.515 28.801 -48.146 1.00 46.56 91 GLU A CA 1
ATOM 729 C C . GLU A 1 91 ? 21.578 28.437 -47.100 1.00 46.56 91 GLU A C 1
ATOM 731 O O . GLU A 1 91 ? 22.644 27.895 -47.401 1.00 46.56 91 GLU A O 1
ATOM 736 N N . LYS A 1 92 ? 21.248 28.656 -45.832 1.00 43.25 92 LYS A N 1
ATOM 737 C CA . LYS A 1 92 ? 21.736 27.782 -44.771 1.00 43.25 92 LYS A CA 1
ATOM 738 C C . LYS A 1 92 ? 20.531 27.325 -43.976 1.00 43.25 92 LYS A C 1
ATOM 740 O O . LYS A 1 92 ? 20.054 28.047 -43.111 1.00 43.25 92 LYS A O 1
ATOM 745 N N . GLU A 1 93 ? 20.040 26.132 -44.315 1.00 51.00 93 GLU A N 1
ATOM 746 C CA . GLU A 1 93 ? 19.305 25.293 -43.366 1.00 51.00 93 GLU A CA 1
ATOM 747 C C . GLU A 1 93 ? 20.020 25.411 -42.023 1.00 51.00 93 GLU A C 1
ATOM 749 O O . GLU A 1 93 ? 21.215 25.116 -41.977 1.00 51.00 93 GLU A O 1
ATOM 754 N N . ASP A 1 94 ? 19.362 25.880 -40.962 1.00 55.47 94 ASP A N 1
ATOM 755 C CA . ASP A 1 94 ? 20.036 25.931 -39.674 1.00 55.47 94 ASP A CA 1
ATOM 756 C C . ASP A 1 94 ? 20.143 24.473 -39.186 1.00 55.47 94 ASP A C 1
ATOM 758 O O . ASP A 1 94 ? 19.137 23.863 -38.791 1.00 55.47 94 ASP A O 1
ATOM 762 N N . PRO A 1 95 ? 21.335 23.843 -39.228 1.00 60.69 95 PRO A N 1
ATOM 763 C CA . PRO A 1 95 ? 21.477 22.429 -38.888 1.00 60.69 95 PRO A CA 1
ATOM 764 C C . PRO A 1 95 ? 21.084 22.170 -37.426 1.00 60.69 95 PRO A C 1
ATOM 766 O O . PRO A 1 95 ? 20.785 21.037 -37.047 1.00 60.69 95 PRO A O 1
ATOM 769 N N . LEU A 1 96 ? 21.028 23.236 -36.623 1.00 61.25 96 LEU A N 1
ATOM 770 C CA . LEU A 1 96 ? 20.519 23.285 -35.263 1.00 61.25 96 LEU A CA 1
ATOM 771 C C . LEU A 1 96 ? 19.041 22.872 -35.161 1.00 61.25 96 LEU A C 1
ATOM 773 O O . LEU A 1 96 ? 18.718 22.058 -34.302 1.00 61.25 96 LEU A O 1
ATOM 777 N N . GLN A 1 97 ? 18.145 23.341 -36.034 1.00 67.62 97 GLN A N 1
ATOM 778 C CA . GLN A 1 97 ? 16.699 23.071 -35.918 1.00 67.62 97 GLN A CA 1
ATOM 779 C C . GLN A 1 97 ? 16.358 21.629 -36.318 1.00 67.62 97 GLN A C 1
ATOM 781 O O . GLN A 1 97 ? 15.617 20.930 -35.622 1.00 67.62 97 GLN A O 1
ATOM 786 N N . ALA A 1 98 ? 16.974 21.139 -37.398 1.00 65.62 98 ALA A N 1
ATOM 787 C CA . ALA A 1 98 ? 16.880 19.737 -37.796 1.00 65.62 98 ALA A CA 1
ATOM 788 C C . ALA A 1 98 ? 17.481 18.804 -36.737 1.00 65.62 98 ALA A C 1
ATOM 790 O O . ALA A 1 98 ? 16.959 17.711 -36.510 1.00 65.62 98 ALA A O 1
ATOM 791 N N . HIS A 1 99 ? 18.559 19.226 -36.069 1.00 68.69 99 HIS A N 1
ATOM 792 C CA . HIS A 1 99 ? 19.137 18.485 -34.954 1.00 68.69 99 HIS A CA 1
ATOM 793 C C . HIS A 1 99 ? 18.202 18.467 -33.736 1.00 68.69 99 HIS A C 1
ATOM 795 O O . HIS A 1 99 ? 18.006 17.401 -33.161 1.00 68.69 99 HIS A O 1
ATOM 801 N N . VAL A 1 100 ? 17.573 19.595 -33.380 1.00 74.44 100 VAL A N 1
ATOM 802 C CA . VAL A 1 100 ? 16.606 19.682 -32.269 1.00 74.44 100 VAL A CA 1
ATOM 803 C C . VAL A 1 100 ? 15.446 18.706 -32.472 1.00 74.44 100 VAL A C 1
ATOM 805 O O . VAL A 1 100 ? 15.185 17.894 -31.585 1.00 74.44 100 VAL A O 1
ATOM 808 N N . LEU A 1 101 ? 14.822 18.700 -33.656 1.00 77.38 101 LEU A N 1
ATOM 809 C CA . LEU A 1 101 ? 13.711 17.788 -33.969 1.00 77.38 101 LEU A CA 1
ATOM 810 C C . LEU A 1 101 ? 14.137 16.315 -33.958 1.00 77.38 101 LEU A C 1
ATOM 812 O O . LEU A 1 101 ? 13.410 15.462 -33.454 1.00 77.38 101 LEU A O 1
ATOM 816 N N . LYS A 1 102 ? 15.340 16.009 -34.458 1.00 76.12 102 LYS A N 1
ATOM 817 C CA . LYS A 1 102 ? 15.909 14.651 -34.411 1.00 76.12 102 LYS A CA 1
ATOM 818 C C . LYS A 1 102 ? 16.311 14.217 -32.997 1.00 76.12 102 LYS A C 1
ATOM 820 O O . LYS A 1 102 ? 16.391 13.019 -32.746 1.00 76.12 102 LYS A O 1
ATOM 825 N N . SER A 1 103 ? 16.551 15.164 -32.089 1.00 80.81 103 SER A N 1
ATOM 826 C CA . SER A 1 103 ? 16.895 14.925 -30.679 1.00 80.81 103 SER A CA 1
ATOM 827 C C . SER A 1 103 ? 15.692 14.935 -29.726 1.00 80.81 103 SER A C 1
ATOM 829 O O . SER A 1 103 ? 15.882 14.905 -28.512 1.00 80.81 103 SER A O 1
ATOM 831 N N . SER A 1 104 ? 14.467 14.985 -30.262 1.00 85.50 104 SER A N 1
ATOM 832 C CA . SER A 1 104 ? 13.233 14.927 -29.474 1.00 85.50 104 SER A CA 1
ATOM 833 C C . SER A 1 104 ? 13.192 13.679 -28.586 1.00 85.50 104 SER A C 1
ATOM 835 O O . SER A 1 104 ? 13.480 12.565 -29.030 1.00 85.50 104 SER A O 1
ATOM 837 N N . ASN A 1 105 ? 12.775 13.862 -27.332 1.00 90.56 105 ASN A N 1
ATOM 838 C CA . ASN A 1 105 ? 12.584 12.763 -26.383 1.00 90.56 105 ASN A CA 1
ATOM 839 C C . ASN A 1 105 ? 11.184 12.140 -26.487 1.00 90.56 105 ASN A C 1
ATOM 841 O O . ASN A 1 105 ? 10.882 11.181 -25.774 1.00 90.56 105 ASN A O 1
ATOM 845 N N . LEU A 1 106 ? 10.322 12.647 -27.375 1.00 91.50 106 LEU A N 1
ATOM 846 C CA . LEU A 1 106 ? 8.964 12.140 -27.566 1.00 91.50 106 LEU A CA 1
ATOM 847 C C . LEU A 1 106 ? 8.906 10.615 -27.789 1.00 91.50 106 LEU A C 1
ATOM 849 O O . LEU A 1 106 ? 8.105 9.969 -27.110 1.00 91.50 106 LEU A O 1
ATOM 853 N N . PRO A 1 107 ? 9.761 9.992 -28.632 1.00 91.44 107 PRO A N 1
ATOM 854 C CA . PRO A 1 107 ? 9.723 8.541 -28.826 1.00 91.44 107 PRO A CA 1
ATOM 855 C C . PRO A 1 107 ? 9.955 7.744 -27.535 1.00 91.44 107 PRO A C 1
ATOM 857 O O . PRO A 1 107 ? 9.403 6.653 -27.372 1.00 91.44 107 PRO A O 1
ATOM 860 N N . PHE A 1 108 ? 10.748 8.282 -26.601 1.00 93.88 108 PHE A N 1
ATOM 861 C CA . PHE A 1 108 ? 10.946 7.682 -25.284 1.00 93.88 108 PHE A CA 1
ATOM 862 C C . PHE A 1 108 ? 9.668 7.760 -24.446 1.00 93.88 108 PHE A C 1
ATOM 864 O O . PHE A 1 108 ? 9.198 6.727 -23.971 1.00 93.88 108 PHE A O 1
ATOM 871 N N . TYR A 1 109 ? 9.060 8.944 -24.322 1.00 95.75 109 TYR A N 1
ATOM 872 C CA . TYR A 1 109 ? 7.827 9.111 -23.547 1.00 95.75 109 TYR A CA 1
ATOM 873 C C . TYR A 1 109 ? 6.672 8.261 -24.088 1.00 95.75 109 TYR A C 1
ATOM 875 O O . TYR A 1 109 ? 5.961 7.621 -23.314 1.00 95.75 109 TYR A O 1
ATOM 883 N N . GLU A 1 110 ? 6.521 8.176 -25.409 1.00 94.06 110 GLU A N 1
ATOM 884 C CA . GLU A 1 110 ? 5.534 7.294 -26.032 1.00 94.06 110 GLU A CA 1
ATOM 885 C C . GLU A 1 110 ? 5.804 5.820 -25.739 1.00 94.06 110 GLU A C 1
ATOM 887 O O . GLU A 1 110 ? 4.869 5.064 -25.492 1.00 94.06 110 GLU A O 1
ATOM 892 N N . SER A 1 111 ? 7.069 5.395 -25.775 1.00 93.88 111 SER A N 1
ATOM 893 C CA . SER A 1 111 ? 7.439 4.009 -25.477 1.00 93.88 111 SER A CA 1
ATOM 894 C C . SER A 1 111 ? 7.136 3.659 -24.022 1.00 93.88 111 SER A C 1
ATOM 896 O O . SER A 1 111 ? 6.590 2.591 -23.754 1.00 93.88 111 SER A O 1
ATOM 898 N N . VAL A 1 112 ? 7.416 4.578 -23.091 1.00 95.69 112 VAL A N 1
ATOM 899 C CA . VAL A 1 112 ? 7.059 4.421 -21.674 1.00 95.69 112 VAL A CA 1
ATOM 900 C C . VAL A 1 112 ? 5.548 4.326 -21.507 1.00 95.69 112 VAL A C 1
ATOM 902 O O . VAL A 1 112 ? 5.067 3.425 -20.830 1.00 95.69 112 VAL A O 1
ATOM 905 N N . TRP A 1 113 ? 4.778 5.203 -22.150 1.00 95.12 113 TRP A N 1
ATOM 906 C CA . TRP A 1 113 ? 3.323 5.169 -22.025 1.00 95.12 113 TRP A CA 1
ATOM 907 C C . TRP A 1 113 ? 2.691 3.932 -22.675 1.00 95.12 113 TRP A C 1
ATOM 909 O O . TRP A 1 113 ? 1.793 3.323 -22.100 1.00 95.12 113 TRP A O 1
ATOM 919 N N . LYS A 1 114 ? 3.196 3.483 -23.829 1.00 92.19 114 LYS A N 1
ATOM 920 C CA . LYS A 1 114 ? 2.775 2.215 -24.450 1.00 92.19 114 LYS A CA 1
ATOM 921 C C . LYS A 1 114 ? 3.051 1.022 -23.537 1.00 92.19 114 LYS A C 1
ATOM 923 O O . LYS A 1 114 ? 2.168 0.194 -23.351 1.00 92.19 114 LYS A O 1
ATOM 928 N N . ALA A 1 115 ? 4.235 0.961 -22.928 1.00 92.50 115 ALA A N 1
ATOM 929 C CA . ALA A 1 115 ? 4.558 -0.078 -21.954 1.00 92.50 115 ALA A CA 1
ATOM 930 C C . ALA A 1 115 ? 3.661 0.005 -20.706 1.00 92.50 115 ALA A C 1
ATOM 932 O O . ALA A 1 115 ? 3.227 -1.024 -20.194 1.00 92.50 115 ALA A O 1
ATOM 933 N N . ALA A 1 116 ? 3.341 1.219 -20.245 1.00 93.56 116 ALA A N 1
ATOM 934 C CA . ALA A 1 116 ? 2.459 1.455 -19.105 1.00 93.56 116 ALA A CA 1
ATOM 935 C C . ALA A 1 116 ? 1.031 0.953 -19.359 1.00 93.56 116 ALA A C 1
ATOM 937 O O . ALA A 1 116 ? 0.463 0.310 -18.484 1.00 93.56 116 ALA A O 1
ATOM 938 N N . LYS A 1 117 ? 0.474 1.161 -20.560 1.00 91.56 117 LYS A N 1
ATOM 939 C CA . LYS A 1 117 ? -0.868 0.664 -20.921 1.00 91.56 117 LYS A CA 1
ATOM 940 C C . LYS A 1 117 ? -1.000 -0.863 -20.845 1.00 91.56 117 LYS A C 1
ATOM 942 O O . LYS A 1 117 ? -2.081 -1.358 -20.542 1.00 91.56 117 LYS A O 1
ATOM 947 N N . ASN A 1 118 ? 0.105 -1.586 -21.023 1.00 88.88 118 ASN A N 1
ATOM 948 C CA . ASN A 1 118 ? 0.164 -3.047 -20.904 1.00 88.88 118 ASN A CA 1
ATOM 949 C C . ASN A 1 118 ? 0.430 -3.539 -19.467 1.00 88.88 118 ASN A C 1
ATOM 951 O O . ASN A 1 118 ? 0.566 -4.740 -19.244 1.00 88.88 118 ASN A O 1
ATOM 955 N N . CYS A 1 119 ? 0.562 -2.633 -18.497 1.00 91.19 119 CYS A N 1
ATOM 956 C CA . CYS A 1 119 ? 0.718 -2.967 -17.082 1.00 91.19 119 CYS A CA 1
ATOM 957 C C . CYS A 1 119 ? -0.641 -2.972 -16.366 1.00 91.19 119 CYS A C 1
ATOM 959 O O . CYS A 1 119 ? -1.621 -2.466 -16.899 1.00 91.19 119 CYS A O 1
ATOM 961 N N . ASN A 1 120 ? -0.687 -3.467 -15.127 1.00 91.31 120 ASN A N 1
ATOM 962 C CA . ASN A 1 120 ? -1.843 -3.307 -14.238 1.00 91.31 120 ASN A CA 1
ATOM 963 C C . ASN A 1 120 ? -1.462 -2.459 -13.021 1.00 91.31 120 ASN A C 1
ATOM 965 O O . ASN A 1 120 ? -0.294 -2.428 -12.628 1.00 91.31 120 ASN A O 1
ATOM 969 N N . SER A 1 121 ? -2.443 -1.792 -12.411 1.00 92.00 121 SER A N 1
ATOM 970 C CA . SER A 1 121 ? -2.312 -1.097 -11.123 1.00 92.00 121 SER A CA 1
ATOM 971 C C . SER A 1 121 ? -1.019 -0.288 -10.955 1.00 92.00 121 SER A C 1
ATOM 973 O O . SER A 1 121 ? -0.161 -0.596 -10.117 1.00 92.00 121 SER A O 1
ATOM 975 N N . ILE A 1 122 ? -0.872 0.753 -11.774 1.00 94.50 122 ILE A N 1
ATOM 976 C CA . ILE A 1 122 ? 0.280 1.654 -11.759 1.00 94.50 122 ILE A CA 1
ATOM 977 C C . ILE A 1 122 ? 0.244 2.510 -10.497 1.00 94.50 122 ILE A C 1
ATOM 979 O O . ILE A 1 122 ? -0.715 3.230 -10.245 1.00 94.50 122 ILE A O 1
ATOM 983 N N . THR A 1 123 ? 1.346 2.508 -9.750 1.00 94.38 123 THR A N 1
ATOM 984 C CA . THR A 1 123 ? 1.521 3.321 -8.533 1.00 94.38 123 THR A CA 1
ATOM 985 C C . THR A 1 123 ? 2.513 4.467 -8.719 1.00 94.38 123 THR A C 1
ATOM 987 O O . THR A 1 123 ? 2.483 5.441 -7.968 1.00 94.38 123 THR A O 1
ATOM 990 N N . ALA A 1 124 ? 3.390 4.408 -9.726 1.00 95.69 124 ALA A N 1
ATOM 991 C CA . ALA A 1 124 ? 4.294 5.512 -10.046 1.00 95.69 124 ALA A CA 1
ATOM 992 C C . ALA A 1 124 ? 4.831 5.450 -11.481 1.00 95.69 124 ALA A C 1
ATOM 994 O O . ALA A 1 124 ? 4.956 4.375 -12.065 1.00 95.69 124 ALA A O 1
ATOM 995 N N . MET A 1 125 ? 5.233 6.607 -12.008 1.00 96.06 125 MET A N 1
ATOM 996 C CA . MET A 1 125 ? 5.988 6.741 -13.254 1.00 96.06 125 MET A CA 1
ATOM 997 C C . MET A 1 125 ? 7.204 7.652 -13.048 1.00 96.06 125 MET A C 1
ATOM 999 O O . MET A 1 125 ? 7.106 8.704 -12.414 1.00 96.06 125 MET A O 1
ATOM 1003 N N . SER A 1 126 ? 8.352 7.253 -13.600 1.00 93.94 126 SER A N 1
ATOM 1004 C CA . SER A 1 126 ? 9.647 7.938 -13.457 1.00 93.94 126 SER A CA 1
ATOM 1005 C C . SER A 1 126 ? 10.077 8.132 -11.994 1.00 93.94 126 SER A C 1
ATOM 1007 O O . SER A 1 126 ? 10.453 9.230 -11.573 1.00 93.94 126 SER A O 1
ATOM 1009 N N . LYS A 1 127 ? 10.027 7.054 -11.203 1.00 94.38 127 LYS A N 1
ATOM 1010 C CA . LYS A 1 127 ? 10.353 7.052 -9.770 1.00 94.38 127 LYS A CA 1
ATOM 1011 C C . LYS A 1 127 ? 11.786 6.597 -9.521 1.00 94.38 127 LYS A C 1
ATOM 1013 O O . LYS A 1 127 ? 12.246 5.597 -10.061 1.00 94.38 127 LYS A O 1
ATOM 1018 N N . LYS A 1 128 ? 12.501 7.316 -8.655 1.00 93.56 128 LYS A N 1
ATOM 1019 C CA . LYS A 1 128 ? 13.856 6.942 -8.233 1.00 93.56 128 LYS A CA 1
ATOM 1020 C C . LYS A 1 128 ? 13.794 6.031 -7.006 1.00 93.56 128 LYS A C 1
ATOM 1022 O O . LYS A 1 128 ? 13.324 6.456 -5.953 1.00 93.56 128 LYS A O 1
ATOM 1027 N N . MET A 1 129 ? 14.288 4.806 -7.150 1.00 91.88 129 MET A N 1
ATOM 1028 C CA . MET A 1 129 ? 14.423 3.826 -6.074 1.00 91.88 129 MET A CA 1
ATOM 1029 C C . MET A 1 129 ? 15.817 3.927 -5.470 1.00 91.88 129 MET A C 1
ATOM 1031 O O . MET A 1 129 ? 16.790 4.109 -6.196 1.00 91.88 129 MET A O 1
ATOM 1035 N N . TYR A 1 130 ? 15.922 3.831 -4.147 1.00 89.44 130 TYR A N 1
ATOM 1036 C CA . TYR A 1 130 ? 17.188 3.981 -3.434 1.00 89.44 130 TYR A CA 1
ATOM 1037 C C . TYR A 1 130 ? 17.541 2.703 -2.694 1.00 89.44 130 TYR A C 1
ATOM 1039 O O . TYR A 1 130 ? 16.684 2.113 -2.042 1.00 89.44 130 TYR A O 1
ATOM 1047 N N . TYR A 1 131 ? 18.818 2.350 -2.724 1.00 86.62 131 TYR A N 1
ATOM 1048 C CA . TYR A 1 131 ? 19.374 1.232 -1.974 1.00 86.62 131 TYR A CA 1
ATOM 1049 C C . TYR A 1 131 ? 20.706 1.631 -1.353 1.00 86.62 131 TYR A C 1
ATOM 1051 O O . TYR A 1 131 ? 21.358 2.591 -1.785 1.00 86.62 131 TYR A O 1
ATOM 1059 N N . ASN A 1 132 ? 21.068 0.938 -0.279 1.00 82.88 132 ASN A N 1
ATOM 1060 C CA . ASN A 1 132 ? 22.332 1.179 0.397 1.00 82.88 132 ASN A CA 1
ATOM 1061 C C . ASN A 1 132 ? 23.454 0.545 -0.424 1.00 82.88 132 ASN A C 1
ATOM 1063 O O . ASN A 1 132 ? 23.299 -0.559 -0.943 1.00 82.88 132 ASN A O 1
ATOM 1067 N N . LEU A 1 133 ? 24.574 1.249 -0.541 1.00 73.19 133 LEU A N 1
ATOM 1068 C CA . LEU A 1 133 ? 25.794 0.639 -1.049 1.00 73.19 133 LEU A CA 1
ATOM 1069 C C . LEU A 1 133 ? 26.414 -0.230 0.047 1.00 73.19 133 LEU A C 1
ATOM 1071 O O . LEU A 1 133 ? 26.372 0.134 1.226 1.00 73.19 133 LEU A O 1
ATOM 1075 N N . ASP A 1 134 ? 27.004 -1.357 -0.349 1.00 62.47 134 ASP A N 1
ATOM 1076 C CA . ASP A 1 134 ? 27.824 -2.151 0.561 1.00 62.47 134 ASP A CA 1
ATOM 1077 C C . ASP A 1 134 ? 28.937 -1.255 1.127 1.00 62.47 134 ASP A C 1
ATOM 1079 O O . ASP A 1 134 ? 29.569 -0.513 0.362 1.00 62.47 134 ASP A O 1
ATOM 1083 N N . PRO A 1 135 ? 29.179 -1.271 2.451 1.00 51.72 135 PRO A N 1
ATOM 1084 C CA . PRO A 1 135 ? 30.210 -0.441 3.049 1.00 51.72 135 PRO A CA 1
ATOM 1085 C C . PRO A 1 135 ? 31.563 -0.831 2.457 1.00 51.72 135 PRO A C 1
ATOM 1087 O O . PRO A 1 135 ? 32.100 -1.903 2.730 1.00 51.72 135 PRO A O 1
ATOM 1090 N N . ASN A 1 136 ? 32.121 0.047 1.626 1.00 47.03 136 ASN A N 1
ATOM 1091 C CA . ASN A 1 136 ? 33.428 -0.171 1.036 1.00 47.03 136 ASN A CA 1
ATOM 1092 C C . ASN A 1 136 ? 34.487 -0.018 2.146 1.00 47.03 136 ASN A C 1
ATOM 1094 O O . ASN A 1 136 ? 34.609 1.072 2.712 1.00 47.03 136 ASN A O 1
ATOM 1098 N N . PRO A 1 137 ? 35.300 -1.044 2.462 1.00 49.31 137 PRO A N 1
ATOM 1099 C CA . PRO A 1 137 ? 36.303 -0.964 3.529 1.00 49.31 137 PRO A CA 1
ATOM 1100 C C . PRO A 1 137 ? 37.409 0.081 3.274 1.00 49.31 137 PRO A C 1
ATOM 1102 O O . PRO A 1 137 ? 38.275 0.277 4.124 1.00 49.31 137 PRO A O 1
ATOM 1105 N N . LYS A 1 138 ? 37.403 0.758 2.115 1.00 45.19 138 LYS A N 1
ATOM 1106 C CA . LYS A 1 138 ? 38.416 1.736 1.693 1.00 45.19 138 LYS A CA 1
ATOM 1107 C C . LYS A 1 138 ? 37.938 3.192 1.644 1.00 45.19 138 LYS A C 1
ATOM 1109 O O . LYS A 1 138 ? 38.744 4.055 1.305 1.00 45.19 138 LYS A O 1
ATOM 1114 N N . THR A 1 139 ? 36.682 3.516 1.970 1.00 44.94 139 THR A N 1
ATOM 1115 C CA . THR A 1 139 ? 36.258 4.928 2.029 1.00 44.94 139 THR A CA 1
ATOM 1116 C C . THR A 1 139 ? 36.770 5.574 3.319 1.00 44.94 139 THR A C 1
ATOM 1118 O O . THR A 1 139 ? 36.342 5.167 4.403 1.00 44.94 139 THR A O 1
ATOM 1121 N N . PRO A 1 140 ? 37.682 6.564 3.256 1.00 40.47 140 PRO A N 1
ATOM 1122 C CA . PRO A 1 140 ? 38.144 7.250 4.453 1.00 40.47 140 PRO A CA 1
ATOM 1123 C C . PRO A 1 140 ? 36.952 7.916 5.140 1.00 40.47 140 PRO A C 1
ATOM 1125 O O . PRO A 1 140 ? 36.189 8.643 4.504 1.00 40.47 140 PRO A O 1
ATOM 1128 N N . HIS A 1 141 ? 36.800 7.661 6.443 1.00 44.19 141 HIS A N 1
ATOM 1129 C CA . HIS A 1 141 ? 35.781 8.304 7.266 1.00 44.19 141 HIS A CA 1
ATOM 1130 C C . HIS A 1 141 ? 35.766 9.818 7.002 1.00 44.19 141 HIS A C 1
ATOM 1132 O O . HIS A 1 141 ? 36.833 10.446 7.046 1.00 44.19 141 HIS A O 1
ATOM 1138 N N . PRO A 1 142 ? 34.594 10.427 6.746 1.00 42.44 142 PRO A N 1
ATOM 1139 C CA . PRO A 1 142 ? 34.514 11.860 6.542 1.00 42.44 142 PRO A CA 1
ATOM 1140 C C . PRO A 1 142 ? 34.964 12.563 7.823 1.00 42.44 142 PRO A C 1
ATOM 1142 O O . PRO A 1 142 ? 34.272 12.574 8.842 1.00 42.44 142 PRO A O 1
ATOM 1145 N N . LYS A 1 143 ? 36.153 13.167 7.770 1.00 44.03 143 LYS A N 1
ATOM 1146 C CA . LYS A 1 143 ? 36.598 14.155 8.749 1.00 44.03 143 LYS A CA 1
ATOM 1147 C C . LYS A 1 143 ? 35.744 15.400 8.533 1.00 44.03 143 LYS A C 1
ATOM 1149 O O . LYS A 1 143 ? 36.111 16.229 7.712 1.00 44.03 143 LYS A O 1
ATOM 1154 N N . ASN A 1 144 ? 34.562 15.446 9.152 1.00 39.22 144 ASN A N 1
ATOM 1155 C CA . ASN A 1 144 ? 33.876 16.640 9.668 1.00 39.22 144 ASN A CA 1
ATOM 1156 C C . ASN A 1 144 ? 32.439 16.281 10.089 1.00 39.22 144 ASN A C 1
ATOM 1158 O O . ASN A 1 144 ? 31.600 15.883 9.280 1.00 39.22 144 ASN A O 1
ATOM 1162 N N . GLY A 1 145 ? 32.165 16.415 11.389 1.00 47.41 145 GLY A N 1
ATOM 1163 C CA . GLY A 1 145 ? 30.912 16.029 12.035 1.00 47.41 145 GLY A CA 1
ATOM 1164 C C . GLY A 1 145 ? 29.765 17.007 11.795 1.00 47.41 145 GLY A C 1
ATOM 1165 O O . GLY A 1 145 ? 29.469 17.831 12.653 1.00 47.41 145 GLY A O 1
ATOM 1166 N N . THR A 1 146 ? 29.092 16.909 10.648 1.00 40.59 146 THR A N 1
ATOM 1167 C CA . THR A 1 146 ? 27.839 17.665 10.418 1.00 40.59 146 THR A CA 1
ATOM 1168 C C . THR A 1 146 ? 26.795 16.961 9.549 1.00 40.59 146 THR A C 1
ATOM 1170 O O . THR A 1 146 ? 25.794 17.572 9.187 1.00 40.59 146 THR A O 1
ATOM 1173 N N . LYS A 1 147 ? 26.956 15.669 9.238 1.00 42.22 147 LYS A N 1
ATOM 1174 C CA . LYS A 1 147 ? 25.917 14.887 8.548 1.00 42.22 147 LYS A CA 1
ATOM 1175 C C . LYS A 1 147 ? 25.573 13.645 9.361 1.00 42.22 147 LYS A C 1
ATOM 1177 O O . LYS A 1 147 ? 26.468 12.919 9.783 1.00 42.22 147 LYS A O 1
ATOM 1182 N N . ASN A 1 148 ? 24.278 13.429 9.594 1.00 37.31 148 ASN A N 1
ATOM 1183 C CA . ASN A 1 148 ? 23.760 12.238 10.264 1.00 37.31 148 ASN A CA 1
ATOM 1184 C C . ASN A 1 148 ? 24.346 10.973 9.596 1.00 37.31 148 ASN A C 1
ATOM 1186 O O . ASN A 1 148 ? 24.184 10.819 8.383 1.00 37.31 148 ASN A O 1
ATOM 1190 N N . PRO A 1 149 ? 24.979 10.048 10.342 1.00 41.75 149 PRO A N 1
ATOM 1191 C CA . PRO A 1 149 ? 25.663 8.874 9.777 1.00 41.75 149 PRO A CA 1
ATOM 1192 C C . PRO A 1 149 ? 24.734 7.873 9.058 1.00 41.75 149 PRO A C 1
ATOM 1194 O O . PRO A 1 149 ? 25.207 6.954 8.406 1.00 41.75 149 PRO A O 1
ATOM 1197 N N . LEU A 1 150 ? 23.413 8.070 9.121 1.00 46.47 150 LEU A N 1
ATOM 1198 C CA . LEU A 1 150 ? 22.387 7.226 8.490 1.00 46.47 150 LEU A CA 1
ATOM 1199 C C . LEU A 1 150 ? 22.067 7.585 7.021 1.00 46.47 150 LEU A C 1
ATOM 1201 O O . LEU A 1 150 ? 21.216 6.941 6.410 1.00 46.47 150 LEU A O 1
ATOM 1205 N N . GLN A 1 151 ? 22.691 8.623 6.451 1.00 45.91 151 GLN A N 1
ATOM 1206 C CA . GLN A 1 151 ? 22.372 9.130 5.102 1.00 45.91 151 GLN A CA 1
ATOM 1207 C C . GLN A 1 151 ? 23.532 9.062 4.096 1.00 45.91 151 GLN A C 1
ATOM 1209 O O . GLN A 1 151 ? 23.384 9.567 2.986 1.00 45.91 151 GLN A O 1
ATOM 1214 N N . ALA A 1 152 ? 24.677 8.478 4.462 1.00 49.25 152 ALA A N 1
ATOM 1215 C CA . ALA A 1 152 ? 25.926 8.769 3.763 1.00 49.25 152 ALA A CA 1
ATOM 1216 C C . ALA A 1 152 ? 26.158 8.059 2.413 1.00 49.25 152 ALA A C 1
ATOM 1218 O O . ALA A 1 152 ? 26.884 8.640 1.626 1.00 49.25 152 ALA A O 1
ATOM 1219 N N . ASP A 1 153 ? 25.524 6.928 2.071 1.00 63.28 153 ASP A N 1
ATOM 1220 C CA . ASP A 1 153 ? 25.788 6.246 0.780 1.00 63.28 153 ASP A CA 1
ATOM 1221 C C . ASP A 1 153 ? 24.555 5.508 0.224 1.00 63.28 153 ASP A C 1
ATOM 1223 O O . ASP A 1 153 ? 24.481 4.278 0.192 1.00 63.28 153 ASP A O 1
ATOM 1227 N N . LYS A 1 154 ? 23.542 6.264 -0.216 1.00 75.56 154 LYS A N 1
ATOM 1228 C CA . LYS A 1 154 ? 22.404 5.697 -0.959 1.00 75.56 154 LYS A CA 1
ATOM 1229 C C . LYS A 1 154 ? 22.567 5.956 -2.447 1.00 75.56 154 LYS A C 1
ATOM 1231 O O . LYS A 1 154 ? 22.518 7.109 -2.882 1.00 75.56 154 LYS A O 1
ATOM 1236 N N . LYS A 1 155 ? 22.704 4.891 -3.236 1.00 85.75 155 LYS A N 1
ATOM 1237 C CA . LYS A 1 155 ? 22.637 4.980 -4.697 1.00 85.75 155 LYS A CA 1
ATOM 1238 C C . LYS A 1 155 ? 21.175 4.930 -5.118 1.00 85.75 155 LYS A C 1
ATOM 1240 O O . LYS A 1 155 ? 20.372 4.212 -4.527 1.00 85.75 155 LYS A O 1
ATOM 1245 N N . GLY A 1 156 ? 20.814 5.761 -6.092 1.00 88.12 156 GLY A N 1
ATOM 1246 C CA . GLY A 1 156 ? 19.448 5.828 -6.591 1.00 88.12 156 GLY A CA 1
ATOM 1247 C C . GLY A 1 156 ? 19.376 5.495 -8.071 1.00 88.12 156 GLY A C 1
ATOM 1248 O O . GLY A 1 156 ? 20.116 6.085 -8.856 1.00 88.12 156 GLY A O 1
ATOM 1249 N N . VAL A 1 157 ? 18.457 4.606 -8.430 1.00 92.81 157 VAL A N 1
ATOM 1250 C CA . VAL A 1 157 ? 18.221 4.103 -9.785 1.00 92.81 157 VAL A CA 1
ATOM 1251 C C . VAL A 1 157 ? 16.806 4.468 -10.237 1.00 92.81 157 VAL A C 1
ATOM 1253 O O . VAL A 1 157 ? 15.869 4.456 -9.441 1.00 92.81 157 VAL A O 1
ATOM 1256 N N . LEU A 1 158 ? 16.651 4.883 -11.494 1.00 94.50 158 LEU A N 1
ATOM 1257 C CA . LEU A 1 158 ? 15.368 5.348 -12.026 1.00 94.50 158 LEU A CA 1
ATOM 1258 C C . LEU A 1 158 ? 14.564 4.181 -12.609 1.00 94.50 158 LEU A C 1
ATOM 1260 O O . LEU A 1 158 ? 15.004 3.558 -13.576 1.00 94.50 158 LEU A O 1
ATOM 1264 N N . VAL A 1 159 ? 13.369 3.965 -12.066 1.00 96.69 159 VAL A N 1
ATOM 1265 C CA . VAL A 1 159 ? 12.332 3.073 -12.595 1.00 96.69 159 VAL A CA 1
ATOM 1266 C C . VAL A 1 159 ? 11.343 3.905 -13.407 1.00 96.69 159 VAL A C 1
ATOM 1268 O O . VAL A 1 159 ? 10.844 4.924 -12.924 1.00 96.69 159 VAL A O 1
ATOM 1271 N N . ASP A 1 160 ? 11.049 3.487 -14.636 1.00 97.56 160 ASP A N 1
ATOM 1272 C CA . ASP A 1 160 ? 10.188 4.265 -15.530 1.00 97.56 160 ASP A CA 1
ATOM 1273 C C . ASP A 1 160 ? 8.705 4.031 -15.216 1.00 97.56 160 ASP A C 1
ATOM 1275 O O . ASP A 1 160 ? 7.930 4.987 -15.249 1.00 97.56 160 ASP A O 1
ATOM 1279 N N . ILE A 1 161 ? 8.318 2.806 -14.836 1.00 97.88 161 ILE A N 1
ATOM 1280 C CA . ILE A 1 161 ? 6.946 2.455 -14.430 1.00 97.88 161 ILE A CA 1
ATOM 1281 C C . ILE A 1 161 ? 6.992 1.527 -13.213 1.00 97.88 161 ILE A C 1
ATOM 1283 O O . ILE A 1 161 ? 7.738 0.550 -13.193 1.00 97.88 161 ILE A O 1
ATOM 1287 N N . VAL A 1 162 ? 6.172 1.815 -12.206 1.00 97.00 162 VAL A N 1
ATOM 1288 C CA . VAL A 1 162 ? 5.938 0.942 -11.053 1.00 97.00 162 VAL A CA 1
ATOM 1289 C C . VAL A 1 162 ? 4.511 0.406 -11.149 1.00 97.00 162 VAL A C 1
ATOM 1291 O O . VAL A 1 162 ? 3.554 1.162 -10.970 1.00 97.00 162 VAL A O 1
ATOM 1294 N N . ALA A 1 163 ? 4.385 -0.884 -11.439 1.00 94.50 163 ALA A N 1
ATOM 1295 C CA . ALA A 1 163 ? 3.143 -1.592 -11.738 1.00 94.50 163 ALA A CA 1
ATOM 1296 C C . ALA A 1 163 ? 2.842 -2.691 -10.704 1.00 94.50 163 ALA A C 1
ATOM 1298 O O . ALA A 1 163 ? 3.617 -2.912 -9.767 1.00 94.50 163 ALA A O 1
ATOM 1299 N N . ASP A 1 164 ? 1.690 -3.346 -10.856 1.00 91.88 164 ASP A N 1
ATOM 1300 C CA . ASP A 1 164 ? 1.184 -4.428 -10.007 1.00 91.88 164 ASP A CA 1
ATOM 1301 C C . ASP A 1 164 ? 1.202 -4.056 -8.517 1.00 91.88 164 ASP A C 1
ATOM 1303 O O . ASP A 1 164 ? 1.684 -4.799 -7.660 1.00 91.88 164 ASP A O 1
ATOM 1307 N N . ASN A 1 165 ? 0.718 -2.850 -8.197 1.00 90.38 165 ASN A N 1
ATOM 1308 C CA . ASN A 1 165 ? 0.716 -2.297 -6.836 1.00 90.38 165 ASN A CA 1
ATOM 1309 C C . ASN A 1 165 ? 2.114 -2.218 -6.197 1.00 90.38 165 ASN A C 1
ATOM 1311 O O . ASN A 1 165 ? 2.259 -2.324 -4.979 1.00 90.38 165 ASN A O 1
ATOM 1315 N N . GLY A 1 166 ? 3.154 -2.041 -7.016 1.00 92.00 166 GLY A N 1
ATOM 1316 C CA . GLY A 1 166 ? 4.543 -1.926 -6.572 1.00 92.00 166 GLY A CA 1
ATOM 1317 C C . GLY A 1 166 ? 5.381 -3.190 -6.737 1.00 92.00 166 GLY A C 1
ATOM 1318 O O . GLY A 1 166 ? 6.596 -3.111 -6.557 1.00 92.00 166 GLY A O 1
ATOM 1319 N N . LEU A 1 167 ? 4.764 -4.324 -7.089 1.00 92.62 167 LEU A N 1
ATOM 1320 C CA . LEU A 1 167 ? 5.438 -5.616 -7.251 1.00 92.62 167 LEU A CA 1
ATOM 1321 C C . LEU A 1 167 ? 6.165 -5.776 -8.588 1.00 92.62 167 LEU A C 1
ATOM 1323 O O . LEU A 1 167 ? 6.929 -6.726 -8.733 1.00 92.62 167 LEU A O 1
ATOM 1327 N N . GLN A 1 168 ? 5.979 -4.867 -9.544 1.00 95.19 168 GLN A N 1
ATOM 1328 C CA . GLN A 1 168 ? 6.710 -4.890 -10.806 1.00 95.19 168 GLN A CA 1
ATOM 1329 C C . GLN A 1 168 ? 7.353 -3.532 -11.089 1.00 95.19 168 GLN A C 1
ATOM 1331 O O . GLN A 1 168 ? 6.696 -2.490 -11.054 1.00 95.19 168 GLN A O 1
ATOM 1336 N N . TRP A 1 169 ? 8.653 -3.539 -11.380 1.00 97.50 169 TRP A N 1
ATOM 1337 C CA . TRP A 1 169 ? 9.429 -2.359 -11.752 1.00 97.50 169 TRP A CA 1
ATOM 1338 C C . TRP A 1 169 ? 9.883 -2.484 -13.198 1.00 97.50 169 TRP A C 1
ATOM 1340 O O . TRP A 1 169 ? 10.661 -3.374 -13.539 1.00 97.50 169 TRP A O 1
ATOM 1350 N N . VAL A 1 170 ? 9.415 -1.574 -14.046 1.00 97.62 170 VAL A N 1
ATOM 1351 C CA . VAL A 1 170 ? 9.673 -1.612 -15.484 1.00 97.62 170 VAL A CA 1
ATOM 1352 C C . VAL A 1 170 ? 10.671 -0.524 -15.866 1.00 97.62 170 VAL A C 1
ATOM 1354 O O . VAL A 1 170 ? 10.493 0.655 -15.534 1.00 97.62 170 VAL A O 1
ATOM 1357 N N . LYS A 1 171 ? 11.715 -0.924 -16.591 1.00 97.75 171 LYS A N 1
ATOM 1358 C CA . LYS A 1 171 ? 12.685 -0.048 -17.244 1.00 97.75 171 LYS A CA 1
ATOM 1359 C C . LYS A 1 171 ? 12.469 -0.086 -18.751 1.00 97.75 171 LYS A C 1
ATOM 1361 O O . LYS A 1 171 ? 12.469 -1.156 -19.351 1.00 97.75 171 LYS A O 1
ATOM 1366 N N . VAL A 1 172 ? 12.309 1.074 -19.372 1.00 96.38 172 VAL A N 1
ATOM 1367 C CA . VAL A 1 172 ? 12.088 1.192 -20.817 1.00 96.38 172 VAL A CA 1
ATOM 1368 C C . VAL A 1 172 ? 13.334 1.798 -21.449 1.00 96.38 172 VAL A C 1
ATOM 1370 O O . VAL A 1 172 ? 13.816 2.838 -21.004 1.00 96.38 172 VAL A O 1
ATOM 1373 N N . SER A 1 173 ? 13.869 1.159 -22.491 1.00 95.19 173 SER A N 1
ATOM 1374 C CA . SER A 1 173 ? 15.029 1.672 -23.227 1.00 95.19 173 SER A CA 1
ATOM 1375 C C . SER A 1 173 ? 14.763 1.685 -24.725 1.00 95.19 173 SER A C 1
ATOM 1377 O O . SER A 1 173 ? 14.618 0.643 -25.353 1.00 95.19 173 SER A O 1
ATOM 1379 N N . THR A 1 174 ? 14.752 2.876 -25.324 1.00 93.38 174 THR A N 1
ATOM 1380 C CA . THR A 1 174 ? 14.586 3.068 -26.775 1.00 93.38 174 THR A CA 1
ATOM 1381 C C . THR A 1 174 ? 15.887 2.891 -27.564 1.00 93.38 174 THR A C 1
ATOM 1383 O O . THR A 1 174 ? 15.959 3.301 -28.725 1.00 93.38 174 THR A O 1
ATOM 1386 N N . MET A 1 175 ? 16.922 2.302 -26.956 1.00 90.88 175 MET A N 1
ATOM 1387 C CA . MET A 1 175 ? 18.191 2.005 -27.619 1.00 90.88 175 MET A CA 1
ATOM 1388 C C . MET A 1 175 ? 17.969 1.145 -28.867 1.00 90.88 175 MET A C 1
ATOM 1390 O O . MET A 1 175 ? 17.204 0.187 -28.845 1.00 90.88 175 MET A O 1
ATOM 1394 N N . THR A 1 176 ? 18.637 1.500 -29.963 1.00 90.75 176 THR A N 1
ATOM 1395 C CA . THR A 1 176 ? 18.550 0.766 -31.230 1.00 90.75 176 THR A CA 1
ATOM 1396 C C . THR A 1 176 ? 19.618 -0.318 -31.312 1.00 90.75 176 THR A C 1
ATOM 1398 O O . THR A 1 176 ? 20.699 -0.165 -30.745 1.00 90.75 176 THR A O 1
ATOM 1401 N N . GLU A 1 177 ? 19.360 -1.368 -32.094 1.00 90.56 177 GLU A N 1
ATOM 1402 C CA . GLU A 1 177 ? 20.330 -2.437 -32.402 1.00 90.56 177 GLU A CA 1
ATOM 1403 C C . GLU A 1 177 ? 21.687 -1.864 -32.850 1.00 90.56 177 GLU A C 1
ATOM 1405 O O . GLU A 1 177 ? 22.734 -2.219 -32.318 1.00 90.56 177 GLU A O 1
ATOM 1410 N N . LYS A 1 178 ? 21.676 -0.882 -33.764 1.00 89.81 178 LYS A N 1
ATOM 1411 C CA . LYS A 1 178 ? 22.899 -0.215 -34.240 1.00 89.81 178 LYS A CA 1
ATOM 1412 C C . LYS A 1 178 ? 23.659 0.479 -33.108 1.00 89.81 178 LYS A C 1
ATOM 1414 O O . LYS A 1 178 ? 24.884 0.438 -33.078 1.00 89.81 178 LYS A O 1
ATOM 1419 N N . ARG A 1 179 ? 22.946 1.155 -32.199 1.00 88.88 179 ARG A N 1
ATOM 1420 C CA . ARG A 1 179 ? 23.568 1.835 -31.057 1.00 88.88 179 ARG A CA 1
ATOM 1421 C C . ARG A 1 179 ? 24.168 0.829 -30.077 1.00 88.88 179 ARG A C 1
ATOM 1423 O O . ARG A 1 179 ? 25.280 1.064 -29.622 1.00 88.88 179 ARG A O 1
ATOM 1430 N N . LEU A 1 180 ? 23.465 -0.269 -29.813 1.00 90.38 180 LEU A N 1
ATOM 1431 C CA . LEU A 1 180 ? 23.948 -1.361 -28.972 1.00 90.38 180 LEU A CA 1
ATOM 1432 C C . LEU A 1 180 ? 25.251 -1.952 -29.523 1.00 90.38 180 LEU A C 1
ATOM 1434 O O . LEU A 1 180 ? 26.230 -2.023 -28.792 1.00 90.38 180 LEU A O 1
ATOM 1438 N N . LEU A 1 181 ? 25.303 -2.277 -30.818 1.00 88.81 181 LEU A N 1
ATOM 1439 C CA . LEU A 1 181 ? 26.516 -2.811 -31.451 1.00 88.81 181 LEU A CA 1
ATOM 1440 C C . LEU A 1 181 ? 27.707 -1.846 -31.341 1.00 88.81 181 LEU A C 1
ATOM 1442 O O . LEU A 1 181 ? 28.834 -2.278 -31.132 1.00 88.81 181 LEU A O 1
ATOM 1446 N N . PHE A 1 182 ? 27.477 -0.530 -31.425 1.00 88.75 182 PHE A N 1
ATOM 1447 C CA . PHE A 1 182 ? 28.540 0.449 -31.173 1.00 88.75 182 PHE A CA 1
ATOM 1448 C C . PHE A 1 182 ? 29.004 0.486 -29.713 1.00 88.75 182 PHE A C 1
ATOM 1450 O O . PHE A 1 182 ? 30.172 0.778 -29.466 1.00 88.75 182 PHE A O 1
ATOM 1457 N N . GLU A 1 183 ? 28.114 0.251 -28.749 1.00 87.00 183 GLU A N 1
ATOM 1458 C CA . GLU A 1 183 ? 28.484 0.191 -27.331 1.00 87.00 183 GLU A CA 1
ATOM 1459 C C . GLU A 1 183 ? 29.259 -1.086 -27.014 1.00 87.00 183 GLU A C 1
ATOM 1461 O O . GLU A 1 183 ? 30.327 -0.989 -26.416 1.00 87.00 183 GLU A O 1
ATOM 1466 N N . ILE A 1 184 ? 28.810 -2.236 -27.525 1.00 86.00 184 ILE A N 1
ATOM 1467 C CA . ILE A 1 184 ? 29.566 -3.500 -27.495 1.00 86.00 184 ILE A CA 1
ATOM 1468 C C . ILE A 1 184 ? 30.954 -3.277 -28.092 1.00 86.00 184 ILE A C 1
ATOM 1470 O O . ILE A 1 184 ? 31.971 -3.617 -27.490 1.00 86.00 184 ILE A O 1
ATOM 1474 N N . ALA A 1 185 ? 31.009 -2.580 -29.230 1.00 84.31 185 ALA A N 1
ATOM 1475 C CA . ALA A 1 185 ? 32.268 -2.316 -29.892 1.00 84.31 185 ALA A CA 1
ATOM 1476 C C . ALA A 1 185 ? 33.243 -1.452 -29.095 1.00 84.31 185 ALA A C 1
ATOM 1478 O O . ALA A 1 185 ? 34.458 -1.595 -29.232 1.00 84.31 185 ALA A O 1
ATOM 1479 N N . LYS A 1 186 ? 32.708 -0.538 -28.289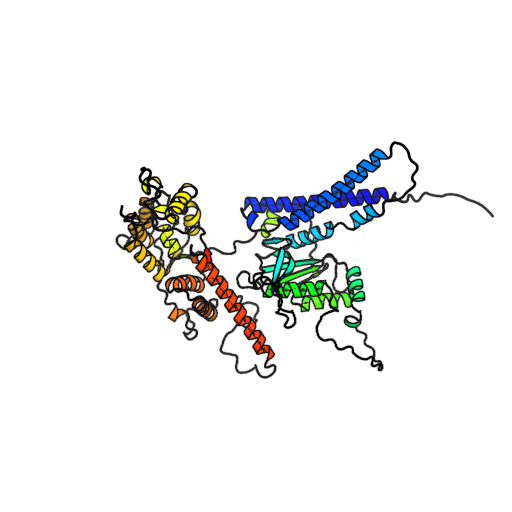 1.00 82.75 186 LYS A N 1
ATOM 1480 C CA . LYS A 1 186 ? 33.485 0.396 -27.483 1.00 82.75 186 LYS A CA 1
ATOM 1481 C C . LYS A 1 186 ? 34.037 -0.252 -26.212 1.00 82.75 186 LYS A C 1
ATOM 1483 O O . LYS A 1 186 ? 35.132 0.116 -25.798 1.00 82.75 186 LYS A O 1
ATOM 1488 N N . GLU A 1 187 ? 33.292 -1.169 -25.599 1.00 75.06 187 GLU A N 1
ATOM 1489 C CA . GLU A 1 187 ? 33.668 -1.818 -24.331 1.00 75.06 187 GLU A CA 1
ATOM 1490 C C . GLU A 1 187 ? 34.647 -2.999 -24.513 1.00 75.06 187 GLU A C 1
ATOM 1492 O O . GLU A 1 187 ? 35.273 -3.432 -23.542 1.00 75.06 187 GLU A O 1
ATOM 1497 N N . GLY A 1 188 ? 34.846 -3.446 -25.760 1.00 65.00 188 GLY A N 1
ATOM 1498 C CA . GLY A 1 188 ? 35.758 -4.522 -26.156 1.00 65.00 188 GLY A CA 1
ATOM 1499 C C . GLY A 1 188 ? 34.987 -5.725 -26.703 1.00 65.00 188 GLY A C 1
ATOM 1500 O O . GLY A 1 188 ? 34.226 -6.356 -25.978 1.00 65.00 188 GLY A O 1
ATOM 1501 N N . TRP A 1 189 ? 35.190 -6.055 -27.986 1.00 57.06 189 TRP A N 1
ATOM 1502 C CA . TRP A 1 189 ? 34.484 -7.150 -28.686 1.00 57.06 189 TRP A CA 1
ATOM 1503 C C . TRP A 1 189 ? 34.803 -8.548 -28.132 1.00 57.06 189 TRP A C 1
ATOM 1505 O O . TRP A 1 189 ? 34.074 -9.496 -28.403 1.00 57.06 189 TRP A O 1
ATOM 1515 N N . GLU A 1 190 ? 35.890 -8.691 -27.375 1.00 56.53 190 GLU A N 1
ATOM 1516 C CA . GLU A 1 190 ? 36.450 -9.986 -26.964 1.00 56.53 190 GLU A CA 1
ATOM 1517 C C . GLU A 1 190 ? 35.534 -10.790 -26.024 1.00 56.53 190 GLU A C 1
ATOM 1519 O O . GLU A 1 190 ? 35.692 -11.999 -25.921 1.00 56.53 190 GLU A O 1
ATOM 1524 N N . GLN A 1 191 ? 34.554 -10.156 -25.365 1.00 55.47 191 GLN A N 1
ATOM 1525 C CA . GLN A 1 191 ? 33.5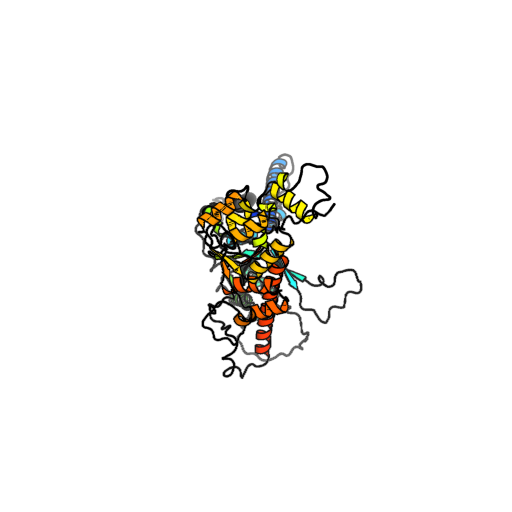69 -10.862 -24.529 1.00 55.47 191 GLN A CA 1
ATOM 1526 C C . GLN A 1 191 ? 32.399 -11.473 -25.312 1.00 55.47 191 GLN A C 1
ATOM 1528 O O . GLN A 1 191 ? 31.730 -12.355 -24.780 1.00 55.47 191 GLN A O 1
ATOM 1533 N N . TYR A 1 192 ? 32.149 -11.017 -26.542 1.00 55.16 192 TYR A N 1
ATOM 1534 C CA . TYR A 1 192 ? 30.974 -11.406 -27.335 1.00 55.16 192 TYR A CA 1
ATOM 1535 C C . TYR A 1 192 ? 31.333 -12.098 -28.658 1.00 55.16 192 TYR A C 1
ATOM 1537 O O . TYR A 1 192 ? 30.471 -12.717 -29.273 1.00 55.16 192 TYR A O 1
ATOM 1545 N N . ALA A 1 193 ? 32.600 -12.045 -29.078 1.00 45.06 193 ALA A N 1
ATOM 1546 C CA . ALA A 1 193 ? 33.075 -12.740 -30.265 1.00 45.06 193 ALA A CA 1
ATOM 1547 C C . ALA A 1 193 ? 33.491 -14.185 -29.935 1.00 45.06 193 ALA A C 1
ATOM 1549 O O . ALA A 1 193 ? 34.543 -14.412 -29.337 1.00 45.06 193 ALA A O 1
ATOM 1550 N N . ASP A 1 194 ? 32.689 -15.165 -30.360 1.00 40.50 194 ASP A N 1
ATOM 1551 C CA . ASP A 1 194 ? 33.074 -16.581 -30.354 1.00 40.50 194 ASP A CA 1
ATOM 1552 C C . ASP A 1 194 ? 34.037 -16.853 -31.521 1.00 40.50 194 ASP A C 1
ATOM 1554 O O . ASP A 1 194 ? 33.648 -17.273 -32.612 1.00 40.50 194 ASP A O 1
ATOM 1558 N N . TYR A 1 195 ? 35.320 -16.548 -31.326 1.00 37.34 195 TYR A N 1
ATOM 1559 C CA . TYR A 1 195 ? 36.353 -17.063 -32.217 1.00 37.34 195 TYR A CA 1
ATOM 1560 C C . TYR A 1 195 ? 36.701 -18.484 -31.785 1.00 37.34 195 TYR A C 1
ATOM 1562 O O . TYR A 1 195 ? 37.619 -18.713 -30.999 1.00 37.34 195 TYR A O 1
ATOM 1570 N N . SER A 1 196 ? 35.991 -19.456 -32.355 1.00 44.28 196 SER A N 1
ATOM 1571 C CA . SER A 1 196 ? 36.536 -20.796 -32.506 1.00 44.28 196 SER A CA 1
ATOM 1572 C C . SER A 1 196 ? 37.667 -20.748 -33.542 1.00 44.28 196 SER A C 1
ATOM 1574 O O . SER A 1 196 ? 37.417 -20.941 -34.731 1.00 44.28 196 SER A O 1
ATOM 1576 N N . ASP A 1 197 ? 38.903 -20.474 -33.129 1.00 35.22 197 ASP A N 1
ATOM 1577 C CA . ASP A 1 197 ? 40.048 -21.074 -33.815 1.00 35.22 197 ASP A CA 1
ATOM 1578 C C . ASP A 1 197 ? 41.304 -21.108 -32.945 1.00 35.22 197 ASP A C 1
ATOM 1580 O O . ASP A 1 197 ? 41.638 -20.165 -32.226 1.00 35.22 197 ASP A O 1
ATOM 1584 N N . GLU A 1 198 ? 41.981 -22.245 -33.023 1.00 43.25 198 GLU A N 1
ATOM 1585 C CA . GLU A 1 198 ? 43.233 -22.550 -32.350 1.00 43.25 198 GLU A CA 1
ATOM 1586 C C . GLU A 1 198 ? 44.370 -21.688 -32.919 1.00 43.25 198 GLU A C 1
ATOM 1588 O O . GLU A 1 198 ? 44.739 -21.826 -34.085 1.00 43.25 198 GLU A O 1
ATOM 1593 N N . SER A 1 199 ? 45.016 -20.872 -32.085 1.00 35.94 199 SER A N 1
ATOM 1594 C CA . SER A 1 199 ? 46.425 -20.524 -32.301 1.00 35.94 199 SER A CA 1
ATOM 1595 C C . SER A 1 199 ? 47.097 -20.068 -31.008 1.00 35.94 199 SER A C 1
ATOM 1597 O O . SER A 1 199 ? 46.694 -19.073 -30.406 1.00 35.94 199 SER A O 1
ATOM 1599 N N . ASP A 1 200 ? 48.124 -20.827 -30.626 1.00 42.28 200 ASP A N 1
ATOM 1600 C CA . ASP A 1 200 ? 49.125 -20.528 -29.601 1.00 42.28 200 ASP A CA 1
ATOM 1601 C C . ASP A 1 200 ? 49.853 -19.186 -29.837 1.00 42.28 200 ASP A C 1
ATOM 1603 O O . ASP A 1 200 ? 50.004 -18.730 -30.972 1.00 42.28 200 ASP A O 1
ATOM 1607 N N . ASP A 1 201 ? 50.398 -18.671 -28.727 1.00 37.25 201 ASP A N 1
ATOM 1608 C CA . ASP A 1 201 ? 51.430 -17.631 -28.569 1.00 37.25 201 ASP A CA 1
ATOM 1609 C C . ASP A 1 201 ? 51.032 -16.147 -28.752 1.00 37.25 201 ASP A C 1
ATOM 1611 O O . ASP A 1 201 ? 51.037 -15.611 -29.855 1.00 37.25 201 ASP A O 1
ATOM 1615 N N . ASP A 1 202 ? 50.830 -15.425 -27.637 1.00 34.88 202 ASP A N 1
ATOM 1616 C CA . ASP A 1 202 ? 51.846 -14.485 -27.106 1.00 34.88 202 ASP A CA 1
ATOM 1617 C C . ASP A 1 202 ? 51.434 -13.931 -25.718 1.00 34.88 202 ASP A C 1
ATOM 1619 O O . ASP A 1 202 ? 50.350 -13.380 -25.516 1.00 34.88 202 ASP A O 1
ATOM 1623 N N . LEU A 1 203 ? 52.318 -14.093 -24.731 1.00 42.41 203 LEU A N 1
ATOM 1624 C CA . LEU A 1 203 ? 52.137 -13.685 -23.335 1.00 42.41 203 LEU A CA 1
ATOM 1625 C C . LEU A 1 203 ? 52.522 -12.207 -23.146 1.00 42.41 203 LEU A C 1
ATOM 1627 O O . LEU A 1 203 ? 53.688 -11.881 -22.919 1.00 42.41 203 LEU A O 1
ATOM 1631 N N . GLY A 1 204 ? 51.535 -11.308 -23.146 1.00 34.94 204 GLY A N 1
ATOM 1632 C CA . GLY A 1 204 ? 51.681 -9.938 -22.633 1.00 34.94 204 GLY A CA 1
ATOM 1633 C C . GLY A 1 204 ? 51.454 -9.870 -21.111 1.00 34.94 204 GLY A C 1
ATOM 1634 O O . GLY A 1 204 ? 50.579 -10.568 -20.598 1.00 34.94 204 GLY A O 1
ATOM 1635 N N . PRO A 1 205 ? 52.209 -9.059 -20.340 1.00 35.97 205 PRO A N 1
ATOM 1636 C CA . PRO A 1 205 ? 52.125 -9.077 -18.884 1.00 35.97 205 PRO A CA 1
ATOM 1637 C C . PRO A 1 205 ? 50.804 -8.468 -18.403 1.00 35.97 205 PRO A C 1
ATOM 1639 O O . PRO A 1 205 ? 50.535 -7.282 -18.603 1.00 35.97 205 PRO A O 1
ATOM 1642 N N . ALA A 1 206 ? 50.012 -9.299 -17.728 1.00 36.00 206 ALA A N 1
ATOM 1643 C CA . ALA A 1 206 ? 48.799 -8.928 -17.019 1.00 36.00 206 ALA A CA 1
ATOM 1644 C C . ALA A 1 206 ? 49.069 -7.802 -16.006 1.00 36.00 206 ALA A C 1
ATOM 1646 O O . ALA A 1 206 ? 49.831 -7.967 -15.049 1.00 36.00 206 ALA A O 1
ATOM 1647 N N . SER A 1 207 ? 48.418 -6.652 -16.192 1.00 33.00 207 SER A N 1
ATOM 1648 C CA . SER A 1 207 ? 48.221 -5.685 -15.115 1.00 33.00 207 SER A CA 1
ATOM 1649 C C . SER A 1 207 ? 47.019 -6.126 -14.277 1.00 33.00 207 SER A C 1
ATOM 1651 O O . SER A 1 207 ? 45.899 -5.646 -14.428 1.00 33.00 207 SER A O 1
ATOM 1653 N N . ASP A 1 208 ? 47.269 -7.067 -13.369 1.00 34.34 208 ASP A N 1
ATOM 1654 C CA . ASP A 1 208 ? 46.311 -7.480 -12.347 1.00 34.34 208 ASP A CA 1
ATOM 1655 C C . ASP A 1 208 ? 45.981 -6.304 -11.410 1.00 34.34 208 ASP A C 1
ATOM 1657 O O . ASP A 1 208 ? 46.704 -5.998 -10.459 1.00 34.34 208 ASP A O 1
ATOM 1661 N N . MET A 1 209 ? 44.848 -5.649 -11.664 1.00 34.81 209 MET A N 1
ATOM 1662 C CA . MET A 1 209 ? 44.150 -4.796 -10.703 1.00 34.81 209 MET A CA 1
ATOM 1663 C C . MET A 1 209 ? 42.779 -5.417 -10.408 1.00 34.81 209 MET A C 1
ATOM 1665 O O . MET A 1 209 ? 41.876 -5.327 -11.239 1.00 34.81 209 MET A O 1
ATOM 1669 N N . PRO A 1 210 ? 42.568 -6.031 -9.231 1.00 38.97 210 PRO A N 1
ATOM 1670 C CA . PRO A 1 210 ? 41.282 -6.621 -8.902 1.00 38.97 210 PRO A CA 1
ATOM 1671 C C . PRO A 1 210 ? 40.335 -5.537 -8.366 1.00 38.97 210 PRO A C 1
ATOM 1673 O O . PRO A 1 210 ? 40.603 -4.932 -7.322 1.00 38.97 210 PRO A O 1
ATOM 1676 N N . GLY A 1 211 ? 39.200 -5.316 -9.045 1.00 40.44 211 GLY A N 1
ATOM 1677 C CA . GLY A 1 211 ? 38.000 -4.801 -8.371 1.00 40.44 211 GLY A CA 1
ATOM 1678 C C . GLY A 1 211 ? 37.196 -3.656 -8.993 1.00 40.44 211 GLY A C 1
ATOM 1679 O O . GLY A 1 211 ? 36.623 -2.887 -8.223 1.00 40.44 211 GLY A O 1
ATOM 1680 N N . GLN A 1 212 ? 37.071 -3.536 -10.318 1.00 41.16 212 GLN A N 1
ATOM 1681 C CA . GLN A 1 212 ? 35.953 -2.796 -10.929 1.00 41.16 212 GLN A CA 1
ATOM 1682 C C . GLN A 1 212 ? 35.465 -3.527 -12.186 1.00 41.16 212 GLN A C 1
ATOM 1684 O O . GLN A 1 212 ? 36.255 -3.802 -13.078 1.00 41.16 212 GLN A O 1
ATOM 1689 N N . ASN A 1 213 ? 34.163 -3.821 -12.261 1.00 44.22 213 ASN A N 1
ATOM 1690 C CA . ASN A 1 213 ? 33.474 -4.273 -13.477 1.00 44.22 213 ASN A CA 1
ATOM 1691 C C . ASN A 1 213 ? 33.501 -3.140 -14.524 1.00 44.22 213 ASN A C 1
ATOM 1693 O O . ASN A 1 213 ? 32.514 -2.424 -14.688 1.00 44.22 213 ASN A O 1
ATOM 1697 N N . THR A 1 214 ? 34.647 -2.898 -15.160 1.00 48.97 214 THR A N 1
ATOM 1698 C CA . THR A 1 214 ? 34.851 -1.770 -16.085 1.00 48.97 214 THR A CA 1
ATOM 1699 C C . THR A 1 214 ? 34.399 -2.046 -17.513 1.00 48.97 214 THR A C 1
ATOM 1701 O O . THR A 1 214 ? 34.364 -1.098 -18.281 1.00 48.97 214 THR A O 1
ATOM 1704 N N . HIS A 1 215 ? 34.016 -3.282 -17.848 1.00 59.25 215 HIS A N 1
ATOM 1705 C CA . HIS A 1 215 ? 33.663 -3.704 -19.216 1.00 59.25 215 HIS A CA 1
ATOM 1706 C C . HIS A 1 215 ? 32.174 -4.040 -19.405 1.00 59.25 215 HIS A C 1
ATOM 1708 O O . HIS A 1 215 ? 31.795 -4.695 -20.368 1.00 59.25 215 HIS A O 1
ATOM 1714 N N . GLN A 1 216 ? 31.306 -3.643 -18.470 1.00 70.44 216 GLN A N 1
ATOM 1715 C CA . GLN A 1 216 ? 29.885 -3.987 -18.541 1.00 70.44 216 GLN A CA 1
ATOM 1716 C C . GLN A 1 216 ? 29.070 -2.881 -19.221 1.00 70.44 216 GLN A C 1
ATOM 1718 O O . GLN A 1 216 ? 29.144 -1.713 -18.831 1.00 70.44 216 GLN A O 1
ATOM 1723 N N . LEU A 1 217 ? 28.228 -3.273 -20.182 1.00 84.75 217 LEU A N 1
ATOM 1724 C CA . LEU A 1 217 ? 27.298 -2.379 -20.872 1.00 84.75 217 LEU A CA 1
ATOM 1725 C C . LEU A 1 217 ? 26.396 -1.625 -19.882 1.00 84.75 217 LEU A C 1
ATOM 1727 O O . LEU A 1 217 ? 25.928 -2.175 -18.879 1.00 84.75 217 LEU A O 1
ATOM 1731 N N . GLU A 1 218 ? 26.112 -0.357 -20.188 1.00 88.38 218 GLU A N 1
ATOM 1732 C CA . GLU A 1 218 ? 25.427 0.576 -19.281 1.00 88.38 218 GLU A CA 1
ATOM 1733 C C . GLU A 1 218 ? 24.062 0.039 -18.827 1.00 88.38 218 GLU A C 1
ATOM 1735 O O . GLU A 1 218 ? 23.747 0.066 -17.636 1.00 88.38 218 GLU A O 1
ATOM 1740 N N . LEU A 1 219 ? 23.289 -0.547 -19.749 1.00 91.31 219 LEU A N 1
ATOM 1741 C CA . LEU A 1 219 ? 21.966 -1.084 -19.433 1.00 91.31 219 LEU A CA 1
ATOM 1742 C C . LEU A 1 219 ? 22.026 -2.322 -18.526 1.00 91.31 219 LEU A C 1
ATOM 1744 O O . LEU A 1 219 ? 21.161 -2.484 -17.667 1.00 91.31 219 LEU A O 1
ATOM 1748 N N . VAL A 1 220 ? 23.065 -3.153 -18.655 1.00 91.62 220 VAL A N 1
ATOM 1749 C CA . VAL A 1 220 ? 23.274 -4.315 -17.776 1.00 91.62 220 VAL A CA 1
ATOM 1750 C C . VAL A 1 220 ? 23.686 -3.853 -16.377 1.00 91.62 220 VAL A C 1
ATOM 1752 O O . VAL A 1 220 ? 23.187 -4.364 -15.373 1.00 91.62 220 VAL A O 1
ATOM 1755 N N . ARG A 1 221 ? 24.499 -2.793 -16.278 1.00 91.19 221 ARG A N 1
ATOM 1756 C CA . ARG A 1 221 ? 24.793 -2.146 -14.990 1.00 91.19 221 ARG A CA 1
ATOM 1757 C C . ARG A 1 221 ? 23.524 -1.604 -14.325 1.00 91.19 221 ARG A C 1
ATOM 1759 O O . ARG A 1 221 ? 23.327 -1.814 -13.128 1.00 91.19 221 ARG A O 1
ATOM 1766 N N . VAL A 1 222 ? 22.647 -0.951 -15.092 1.00 93.38 222 VAL A N 1
ATOM 1767 C CA . VAL A 1 222 ? 21.337 -0.490 -14.599 1.00 93.38 222 VAL A CA 1
ATOM 1768 C C . VAL A 1 222 ? 20.475 -1.669 -14.140 1.00 93.38 222 VAL A C 1
ATOM 1770 O O . VAL A 1 222 ? 19.809 -1.551 -13.113 1.00 93.38 222 VAL A O 1
ATOM 1773 N N . ALA A 1 223 ? 20.506 -2.807 -14.840 1.00 94.31 223 ALA A N 1
ATOM 1774 C CA . ALA A 1 223 ? 19.790 -4.014 -14.431 1.00 94.31 223 ALA A CA 1
ATOM 1775 C C . ALA A 1 223 ? 20.281 -4.539 -13.074 1.00 94.31 223 ALA A C 1
ATOM 1777 O O . ALA A 1 223 ? 19.464 -4.744 -12.178 1.00 94.31 223 ALA A O 1
ATOM 1778 N N . HIS A 1 224 ? 21.596 -4.638 -12.858 1.00 92.69 224 HIS A N 1
ATOM 1779 C CA . HIS A 1 224 ? 22.144 -4.994 -11.544 1.00 92.69 224 HIS A CA 1
ATOM 1780 C C . HIS A 1 224 ? 21.762 -3.995 -10.449 1.00 92.69 224 HIS A C 1
ATOM 1782 O O . HIS A 1 224 ? 21.417 -4.397 -9.339 1.00 92.69 224 HIS A O 1
ATOM 1788 N N . ASP A 1 225 ? 21.814 -2.694 -10.737 1.00 92.62 225 ASP A N 1
ATOM 1789 C CA . ASP A 1 225 ? 21.427 -1.665 -9.772 1.00 92.62 225 ASP A CA 1
ATOM 1790 C C . ASP A 1 225 ? 19.937 -1.758 -9.406 1.00 92.62 225 ASP A C 1
ATOM 1792 O O . ASP A 1 225 ? 19.582 -1.627 -8.234 1.00 92.62 225 ASP A O 1
ATOM 1796 N N . LEU A 1 226 ? 19.066 -2.023 -10.387 1.00 94.31 226 LEU A N 1
ATOM 1797 C CA . LEU A 1 226 ? 17.638 -2.258 -10.165 1.00 94.31 226 LEU A CA 1
ATOM 1798 C C . LEU A 1 226 ? 17.386 -3.519 -9.345 1.00 94.31 226 LEU A C 1
ATOM 1800 O O . LEU A 1 226 ? 16.546 -3.476 -8.454 1.00 94.31 226 LEU A O 1
ATOM 1804 N N . GLN A 1 227 ? 18.127 -4.596 -9.598 1.00 93.25 227 GLN A N 1
ATOM 1805 C CA . GLN A 1 227 ? 17.997 -5.844 -8.845 1.00 93.25 227 GLN A CA 1
ATOM 1806 C C . GLN A 1 227 ? 18.461 -5.703 -7.396 1.00 93.25 227 GLN A C 1
ATOM 1808 O O . GLN A 1 227 ? 17.801 -6.162 -6.469 1.00 93.25 227 GLN A O 1
ATOM 1813 N N . LYS A 1 228 ? 19.556 -4.975 -7.156 1.00 91.50 228 LYS A N 1
ATOM 1814 C CA . LYS A 1 228 ? 19.969 -4.624 -5.788 1.00 91.50 228 LYS A CA 1
ATOM 1815 C C . LYS A 1 228 ? 18.917 -3.766 -5.088 1.00 91.50 228 LYS A C 1
ATOM 1817 O O . LYS A 1 228 ? 18.645 -3.950 -3.899 1.00 91.50 228 LYS A O 1
ATOM 1822 N N . ALA A 1 229 ? 18.313 -2.832 -5.822 1.00 92.69 229 ALA A N 1
ATOM 1823 C CA . ALA A 1 229 ? 17.253 -1.991 -5.294 1.00 92.69 229 ALA A CA 1
ATOM 1824 C C . ALA A 1 229 ? 15.971 -2.774 -4.983 1.00 92.69 229 ALA A C 1
ATOM 1826 O O . ALA A 1 229 ? 15.370 -2.526 -3.937 1.00 92.69 229 ALA A O 1
ATOM 1827 N N . SER A 1 230 ? 15.569 -3.718 -5.836 1.00 93.25 230 SER A N 1
ATOM 1828 C CA . SER A 1 230 ? 14.371 -4.536 -5.626 1.00 93.25 230 SER A CA 1
ATOM 1829 C C . SER A 1 230 ? 14.564 -5.526 -4.480 1.00 93.25 230 SER A C 1
ATOM 1831 O O . SER A 1 230 ? 13.685 -5.635 -3.630 1.00 93.25 230 SER A O 1
ATOM 1833 N N . ALA A 1 231 ? 15.742 -6.145 -4.366 1.00 89.56 231 ALA A N 1
ATOM 1834 C CA . ALA A 1 231 ? 16.101 -7.007 -3.238 1.00 89.56 231 ALA A CA 1
ATOM 1835 C C . ALA A 1 231 ? 16.120 -6.256 -1.892 1.00 89.56 231 ALA A C 1
ATOM 1837 O O . ALA A 1 231 ? 15.891 -6.837 -0.839 1.00 89.56 231 ALA A O 1
ATOM 1838 N N . SER A 1 232 ? 16.342 -4.937 -1.907 1.00 88.38 232 SER A N 1
ATOM 1839 C CA . SER A 1 232 ? 16.304 -4.097 -0.699 1.00 88.38 232 SER A CA 1
ATOM 1840 C C . SER A 1 232 ? 14.897 -3.604 -0.330 1.00 88.38 232 SER A C 1
ATOM 1842 O O . SER A 1 232 ? 14.733 -2.898 0.669 1.00 88.38 232 SER A O 1
ATOM 1844 N N . ALA A 1 233 ? 13.884 -3.902 -1.146 1.00 89.00 233 ALA A N 1
ATOM 1845 C CA . ALA A 1 233 ? 12.519 -3.426 -0.970 1.00 89.00 233 ALA A CA 1
ATOM 1846 C C . ALA A 1 233 ? 11.544 -4.601 -0.855 1.00 89.00 233 ALA A C 1
ATOM 1848 O O . ALA A 1 233 ? 11.580 -5.525 -1.659 1.00 89.00 233 ALA A O 1
ATOM 1849 N N . ARG A 1 234 ? 10.609 -4.530 0.100 1.00 89.50 234 ARG A N 1
ATOM 1850 C CA . ARG A 1 234 ? 9.458 -5.438 0.157 1.00 89.50 234 ARG A CA 1
ATOM 1851 C C . ARG A 1 234 ? 8.156 -4.684 -0.005 1.00 89.50 234 ARG A C 1
ATOM 1853 O O . ARG A 1 234 ? 7.882 -3.736 0.729 1.00 89.50 234 ARG A O 1
ATOM 1860 N N . ILE A 1 235 ? 7.339 -5.162 -0.930 1.00 88.19 235 ILE A N 1
ATOM 1861 C CA . ILE A 1 235 ? 5.975 -4.717 -1.181 1.00 88.19 235 ILE A CA 1
ATOM 1862 C C . ILE A 1 235 ? 5.081 -5.934 -0.952 1.00 88.19 235 ILE A C 1
ATOM 1864 O O . ILE A 1 235 ? 5.329 -6.985 -1.529 1.00 88.19 235 ILE A O 1
ATOM 1868 N N . HIS A 1 236 ? 4.099 -5.841 -0.051 1.00 85.38 236 HIS A N 1
ATOM 1869 C CA . HIS A 1 236 ? 3.260 -6.990 0.339 1.00 85.38 236 HIS A CA 1
ATOM 1870 C C . HIS A 1 236 ? 4.083 -8.261 0.638 1.00 85.38 236 HIS A C 1
ATOM 1872 O O . HIS A 1 236 ? 3.789 -9.343 0.130 1.00 85.38 236 HIS A O 1
ATOM 1878 N N . PHE A 1 237 ? 5.147 -8.097 1.435 1.00 90.06 237 PHE A N 1
ATOM 1879 C CA . PHE A 1 237 ? 6.072 -9.157 1.866 1.00 90.06 237 PHE A CA 1
ATOM 1880 C C . PHE A 1 237 ? 6.913 -9.808 0.750 1.00 90.06 237 PHE A C 1
ATOM 1882 O O . PHE A 1 237 ? 7.642 -10.763 1.015 1.00 90.06 237 PHE A O 1
ATOM 1889 N N . ARG A 1 238 ? 6.881 -9.267 -0.475 1.00 89.12 238 ARG A N 1
ATOM 1890 C CA . ARG A 1 238 ? 7.602 -9.775 -1.651 1.00 89.12 238 ARG A CA 1
ATOM 1891 C C . ARG A 1 238 ? 8.557 -8.741 -2.241 1.00 89.12 238 ARG A C 1
ATOM 1893 O O . ARG A 1 238 ? 8.318 -7.538 -2.132 1.00 89.12 238 ARG A O 1
ATOM 1900 N N . HIS A 1 239 ? 9.608 -9.218 -2.899 1.00 91.75 239 HIS A N 1
ATOM 1901 C CA . HIS A 1 239 ? 10.509 -8.368 -3.675 1.00 91.75 239 HIS A CA 1
ATOM 1902 C C . HIS A 1 239 ? 9.904 -8.040 -5.045 1.00 91.75 239 HIS A C 1
ATOM 1904 O O . HIS A 1 239 ? 9.370 -8.942 -5.697 1.00 91.75 239 HIS A O 1
ATOM 1910 N N . PRO A 1 240 ? 9.965 -6.776 -5.497 1.00 94.56 240 PRO A N 1
ATOM 1911 C CA . PRO A 1 240 ? 9.493 -6.413 -6.824 1.00 94.56 240 PRO A CA 1
ATOM 1912 C C . PRO A 1 240 ? 10.284 -7.107 -7.937 1.00 94.56 240 PRO A C 1
ATOM 1914 O O . PRO A 1 240 ? 11.511 -7.169 -7.895 1.00 94.56 240 PRO A O 1
ATOM 1917 N N . GLN A 1 241 ? 9.593 -7.575 -8.972 1.00 95.19 241 GLN A N 1
ATOM 1918 C CA . GLN A 1 241 ? 10.226 -8.126 -10.163 1.00 95.19 241 GLN A CA 1
ATOM 1919 C C . GLN A 1 241 ? 10.684 -6.999 -11.091 1.00 95.19 241 GLN A C 1
ATOM 1921 O O . GLN A 1 241 ? 9.917 -6.086 -11.405 1.00 95.19 241 GLN A O 1
ATOM 1926 N N . VAL A 1 242 ? 11.924 -7.081 -11.573 1.00 96.81 242 VAL A N 1
ATOM 1927 C CA . VAL A 1 242 ? 12.464 -6.136 -12.557 1.00 96.81 242 VAL A CA 1
ATOM 1928 C C . VAL A 1 242 ? 12.171 -6.630 -13.975 1.00 96.81 242 VAL A C 1
ATOM 1930 O O . VAL A 1 242 ? 12.434 -7.788 -14.319 1.00 96.81 242 VAL A O 1
ATOM 1933 N N . ARG A 1 243 ? 11.640 -5.736 -14.809 1.00 96.69 243 ARG A N 1
ATOM 1934 C CA . ARG A 1 243 ? 11.307 -5.986 -16.214 1.00 96.69 243 ARG A CA 1
ATOM 1935 C C . ARG A 1 243 ? 11.898 -4.911 -17.117 1.00 96.69 243 ARG A C 1
ATOM 1937 O O . ARG A 1 243 ? 11.772 -3.724 -16.832 1.00 96.69 243 ARG A O 1
ATOM 1944 N N . PHE A 1 244 ? 12.520 -5.316 -18.214 1.00 97.00 244 PHE A N 1
ATOM 1945 C CA . PHE A 1 244 ? 13.047 -4.431 -19.247 1.00 97.00 244 PHE A CA 1
ATOM 1946 C C . PHE A 1 244 ? 12.189 -4.515 -20.502 1.00 97.00 244 PHE A C 1
ATOM 1948 O O . PHE A 1 244 ? 11.893 -5.606 -20.975 1.00 97.00 244 PHE A O 1
ATOM 1955 N N . VAL A 1 245 ? 11.835 -3.360 -21.060 1.00 95.81 245 VAL A N 1
ATOM 1956 C CA . VAL A 1 245 ? 11.111 -3.247 -22.331 1.00 95.81 245 VAL A CA 1
ATOM 1957 C C . VAL A 1 245 ? 12.011 -2.540 -23.340 1.00 95.81 245 VAL A C 1
ATOM 1959 O O . VAL A 1 245 ? 12.377 -1.373 -23.160 1.00 95.81 245 VAL A O 1
ATOM 1962 N N . LEU A 1 246 ? 12.378 -3.265 -24.396 1.00 95.56 246 LEU A N 1
ATOM 1963 C CA . LEU A 1 246 ? 13.334 -2.868 -25.429 1.00 95.56 246 LEU A CA 1
ATOM 1964 C C . LEU A 1 246 ? 12.624 -2.792 -26.798 1.00 95.56 246 LEU A C 1
ATOM 1966 O O . LEU A 1 246 ? 12.790 -3.683 -27.635 1.00 95.56 246 LEU A O 1
ATOM 1970 N N . PRO A 1 247 ? 11.821 -1.740 -27.062 1.00 92.25 247 PRO A N 1
ATOM 1971 C CA . PRO A 1 247 ? 10.959 -1.658 -28.246 1.00 92.25 247 PRO A CA 1
ATOM 1972 C C . PRO A 1 247 ? 11.699 -1.626 -29.589 1.00 92.25 247 PRO A C 1
ATOM 1974 O O . PRO A 1 247 ? 11.078 -1.866 -30.619 1.00 92.25 247 PRO A O 1
ATOM 1977 N N . ASN A 1 248 ? 13.001 -1.329 -29.592 1.00 92.06 248 ASN A N 1
ATOM 1978 C CA . ASN A 1 248 ? 13.815 -1.166 -30.801 1.00 92.06 248 ASN A CA 1
ATOM 1979 C C . ASN A 1 248 ? 14.902 -2.248 -30.954 1.00 92.06 248 ASN A C 1
ATOM 1981 O O . ASN A 1 248 ? 15.820 -2.072 -31.756 1.00 92.06 248 ASN A O 1
ATOM 1985 N N . ILE A 1 249 ? 14.821 -3.333 -30.177 1.00 92.00 249 ILE A N 1
ATOM 1986 C CA . ILE A 1 249 ? 15.760 -4.462 -30.210 1.00 92.00 249 ILE A CA 1
ATOM 1987 C C . ILE A 1 249 ? 14.977 -5.735 -30.519 1.00 92.00 249 ILE A C 1
ATOM 1989 O O . ILE A 1 249 ? 13.944 -5.984 -29.898 1.00 92.00 249 ILE A O 1
ATOM 1993 N N . ARG A 1 250 ? 15.454 -6.545 -31.467 1.00 91.19 250 ARG A N 1
ATOM 1994 C CA . ARG A 1 250 ? 14.865 -7.843 -31.825 1.00 91.19 250 ARG A CA 1
ATOM 1995 C C . ARG A 1 250 ? 15.828 -8.986 -31.508 1.00 91.19 250 ARG A C 1
ATOM 1997 O O . ARG A 1 250 ? 17.019 -8.889 -31.786 1.00 91.19 250 ARG A O 1
ATOM 2004 N N . ARG A 1 251 ? 15.270 -10.077 -30.977 1.00 88.62 251 ARG A N 1
ATOM 2005 C CA . ARG A 1 251 ? 15.970 -11.355 -30.766 1.00 88.62 251 ARG A CA 1
ATOM 2006 C C . ARG A 1 251 ? 16.299 -12.015 -32.111 1.00 88.62 251 ARG A C 1
ATOM 2008 O O . ARG A 1 251 ? 15.499 -11.898 -33.045 1.00 88.62 251 ARG A O 1
ATOM 2015 N N . GLY A 1 252 ? 17.422 -12.722 -32.203 1.00 84.88 252 GLY A N 1
ATOM 2016 C CA . GLY A 1 252 ? 17.817 -13.500 -33.383 1.00 84.88 252 GLY A CA 1
ATOM 2017 C C . GLY A 1 252 ? 18.342 -12.678 -34.562 1.00 84.88 252 GLY A C 1
ATOM 2018 O O . GLY A 1 252 ? 18.404 -13.192 -35.677 1.00 84.88 252 GLY A O 1
ATOM 2019 N N . VAL A 1 253 ? 18.660 -11.392 -34.360 1.00 83.25 253 VAL A N 1
ATOM 2020 C CA . VAL A 1 253 ? 19.217 -10.525 -35.417 1.00 83.25 253 VAL A CA 1
ATOM 2021 C C . VAL A 1 253 ? 20.740 -10.638 -35.505 1.00 83.25 253 VAL A C 1
ATOM 2023 O O . VAL A 1 253 ? 21.283 -10.583 -36.605 1.00 83.25 253 VAL A O 1
ATOM 2026 N N . SER A 1 254 ? 21.419 -10.777 -34.365 1.00 86.75 254 SER A N 1
ATOM 2027 C CA . SER A 1 254 ? 22.871 -10.959 -34.261 1.00 86.75 254 SER A CA 1
ATOM 2028 C C . SER A 1 254 ? 23.191 -11.700 -32.969 1.00 86.75 254 SER A C 1
ATOM 2030 O O . SER A 1 254 ? 22.539 -11.440 -31.955 1.00 86.75 254 SER A O 1
ATOM 2032 N N . GLU A 1 255 ? 24.226 -12.538 -32.983 1.00 87.00 255 GLU A N 1
ATOM 2033 C CA . GLU A 1 255 ? 24.693 -13.272 -31.799 1.00 87.00 255 GLU A CA 1
ATOM 2034 C C . GLU A 1 255 ? 25.066 -12.313 -30.657 1.00 87.00 255 GLU A C 1
ATOM 2036 O O . GLU A 1 255 ? 24.640 -12.520 -29.524 1.00 87.00 255 GLU A O 1
ATOM 2041 N N . ASP A 1 256 ? 25.712 -11.182 -30.966 1.00 86.12 256 ASP A N 1
ATOM 2042 C CA . ASP A 1 256 ? 26.042 -10.133 -29.985 1.00 86.12 256 ASP A CA 1
ATOM 2043 C C . ASP A 1 256 ? 24.805 -9.545 -29.281 1.00 86.12 256 ASP A C 1
ATOM 2045 O O . ASP A 1 256 ? 24.825 -9.228 -28.090 1.00 86.12 256 ASP A O 1
ATOM 2049 N N . VAL A 1 257 ? 23.705 -9.368 -30.024 1.00 89.19 257 VAL A N 1
ATOM 2050 C CA . VAL A 1 257 ? 22.455 -8.810 -29.482 1.00 89.19 257 VAL A CA 1
ATOM 2051 C C . VAL A 1 257 ? 21.788 -9.828 -28.564 1.00 89.19 257 VAL A C 1
ATOM 2053 O O . VAL A 1 257 ? 21.284 -9.460 -27.502 1.00 89.19 257 VAL A O 1
ATOM 2056 N N . ASP A 1 258 ? 21.800 -11.101 -28.952 1.00 90.38 258 ASP A N 1
ATOM 2057 C CA . ASP A 1 258 ? 21.232 -12.177 -28.146 1.00 90.38 258 ASP A CA 1
ATOM 2058 C C . ASP A 1 258 ? 22.067 -12.443 -26.886 1.00 90.38 258 ASP A C 1
ATOM 2060 O O . ASP A 1 258 ? 21.492 -12.649 -25.816 1.00 90.38 258 ASP A O 1
ATOM 2064 N N . ALA A 1 259 ? 23.395 -12.336 -26.970 1.00 89.56 259 ALA A N 1
ATOM 2065 C CA . ALA A 1 259 ? 24.289 -12.402 -25.819 1.00 89.56 259 ALA A CA 1
ATOM 2066 C C . ALA A 1 259 ? 24.042 -11.243 -24.836 1.00 89.56 259 ALA A C 1
ATOM 2068 O O . ALA A 1 259 ? 23.889 -11.471 -23.639 1.00 89.56 259 ALA A O 1
ATOM 2069 N N . PHE A 1 260 ? 23.864 -10.012 -25.328 1.00 91.12 260 PHE A N 1
ATOM 2070 C CA 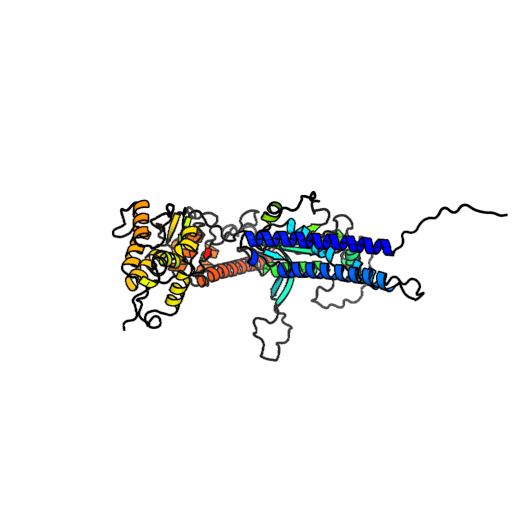. PHE A 1 260 ? 23.453 -8.880 -24.487 1.00 91.12 260 PHE A CA 1
ATOM 2071 C C . PHE A 1 260 ? 22.102 -9.111 -23.785 1.00 91.12 260 PHE A C 1
ATOM 2073 O O . PHE A 1 260 ? 21.931 -8.773 -22.610 1.00 91.12 260 PHE A O 1
ATOM 2080 N N . ILE A 1 261 ? 21.116 -9.672 -24.491 1.00 91.88 261 ILE A N 1
ATOM 2081 C CA . ILE A 1 261 ? 19.815 -10.007 -23.896 1.00 91.88 261 ILE A CA 1
ATOM 2082 C C . ILE A 1 261 ? 19.990 -11.097 -22.833 1.00 91.88 261 ILE A C 1
ATOM 2084 O O . ILE A 1 261 ? 19.381 -11.003 -21.766 1.00 91.88 261 ILE A O 1
ATOM 2088 N N . ALA A 1 262 ? 20.827 -12.102 -23.096 1.00 91.31 262 ALA A N 1
ATOM 2089 C CA . ALA A 1 262 ? 21.156 -13.146 -22.134 1.00 91.31 262 ALA A CA 1
ATOM 2090 C C . ALA A 1 262 ? 21.824 -12.567 -20.878 1.00 91.31 262 ALA A C 1
ATOM 2092 O O . ALA A 1 262 ? 21.445 -12.953 -19.775 1.00 91.31 262 ALA A O 1
ATOM 2093 N N . ASP A 1 263 ? 22.714 -11.584 -21.021 1.00 90.81 263 ASP A N 1
ATOM 2094 C CA . ASP A 1 263 ? 23.328 -10.873 -19.896 1.00 90.81 263 ASP A CA 1
ATOM 2095 C C . ASP A 1 263 ? 22.315 -10.073 -19.077 1.00 90.81 263 ASP A C 1
ATOM 2097 O O . ASP A 1 263 ? 22.362 -10.072 -17.848 1.00 90.81 263 ASP A O 1
ATOM 2101 N N . LEU A 1 264 ? 21.343 -9.420 -19.719 1.00 92.38 264 LEU A N 1
ATOM 2102 C CA . LEU A 1 264 ? 20.253 -8.773 -18.985 1.00 92.38 264 LEU A CA 1
ATOM 2103 C C . LEU A 1 264 ? 19.416 -9.791 -18.208 1.00 92.38 264 LEU A C 1
ATOM 2105 O O . LEU A 1 264 ? 19.085 -9.553 -17.044 1.00 92.38 264 LEU A O 1
ATOM 2109 N N . VAL A 1 265 ? 19.091 -10.926 -18.828 1.00 93.44 265 VAL A N 1
ATOM 2110 C CA . VAL A 1 265 ? 18.323 -11.995 -18.179 1.00 93.44 265 VAL A CA 1
ATOM 2111 C C . VAL A 1 265 ? 19.122 -12.646 -17.049 1.00 93.44 265 VAL A C 1
ATOM 2113 O O . VAL A 1 265 ? 18.546 -12.950 -16.004 1.00 93.44 265 VAL A O 1
ATOM 2116 N N . SER A 1 266 ? 20.442 -12.793 -17.192 1.00 91.50 266 SER A N 1
ATOM 2117 C CA . SER A 1 266 ? 21.315 -13.381 -16.169 1.00 91.50 266 SER A CA 1
ATOM 2118 C C . SER A 1 266 ? 21.382 -12.537 -14.891 1.00 91.50 266 SER A C 1
ATOM 2120 O O . SER A 1 266 ? 21.600 -13.078 -13.808 1.00 91.50 266 SER A O 1
ATOM 2122 N N . THR A 1 267 ? 21.073 -11.234 -14.969 1.00 91.62 267 THR A N 1
ATOM 2123 C CA . THR A 1 267 ? 20.877 -10.392 -13.772 1.00 91.62 267 THR A CA 1
ATOM 2124 C C . THR A 1 267 ? 19.645 -10.778 -12.940 1.00 91.62 267 THR A C 1
ATOM 2126 O O . THR A 1 267 ? 19.493 -10.298 -11.818 1.00 91.62 267 THR A O 1
ATOM 2129 N N . GLY A 1 268 ? 18.753 -11.621 -13.473 1.00 90.44 268 GLY A N 1
ATOM 2130 C CA . GLY A 1 268 ? 17.461 -11.986 -12.888 1.00 90.44 268 GLY A CA 1
ATOM 2131 C C . GLY A 1 268 ? 16.295 -11.125 -13.385 1.00 90.44 268 GLY A C 1
ATOM 2132 O O . GLY A 1 268 ? 15.191 -11.208 -12.846 1.00 90.44 268 GLY A O 1
ATOM 2133 N N . ALA A 1 269 ? 16.528 -10.242 -14.364 1.00 93.44 269 ALA A N 1
ATOM 2134 C CA . ALA A 1 269 ? 15.481 -9.409 -14.949 1.00 93.44 269 ALA A CA 1
ATOM 2135 C C . ALA A 1 269 ? 14.729 -10.153 -16.063 1.00 93.44 269 ALA A C 1
ATOM 2137 O O . ALA A 1 269 ? 15.296 -10.953 -16.801 1.00 93.44 269 ALA A O 1
ATOM 2138 N N . SER A 1 270 ? 13.445 -9.845 -16.223 1.00 94.62 270 SER A N 1
ATOM 2139 C CA . SER A 1 270 ? 12.692 -10.248 -17.420 1.00 94.62 270 SER A CA 1
ATOM 2140 C C . SER A 1 270 ? 12.910 -9.231 -18.542 1.00 94.62 270 SER A C 1
ATOM 2142 O O . SER A 1 270 ? 13.026 -8.036 -18.269 1.00 94.62 270 SER A O 1
ATOM 2144 N N . VAL A 1 271 ? 12.984 -9.679 -19.798 1.00 94.31 271 VAL A N 1
ATOM 2145 C CA . VAL A 1 271 ? 13.269 -8.810 -20.954 1.00 94.31 271 VAL A CA 1
ATOM 2146 C C . VAL A 1 271 ? 12.248 -9.047 -22.063 1.00 94.31 271 VAL A C 1
ATOM 2148 O O . VAL A 1 271 ? 12.133 -10.158 -22.578 1.00 94.31 271 VAL A O 1
ATOM 2151 N N . GLU A 1 272 ? 11.550 -7.986 -22.455 1.00 92.50 272 GLU A N 1
ATOM 2152 C CA . GLU A 1 272 ? 10.638 -7.941 -23.597 1.00 92.50 272 GLU A CA 1
ATOM 2153 C C . GLU A 1 272 ? 11.273 -7.148 -24.740 1.00 92.50 272 GLU A C 1
ATOM 2155 O O . GLU A 1 272 ? 11.586 -5.961 -24.602 1.00 92.50 272 GLU A O 1
ATOM 2160 N N . CYS A 1 273 ? 11.452 -7.803 -25.882 1.00 90.94 273 CYS A N 1
ATOM 2161 C CA . CYS A 1 273 ? 11.993 -7.203 -27.095 1.00 90.94 273 CYS A CA 1
ATOM 2162 C C . CYS A 1 273 ? 10.873 -6.813 -28.069 1.00 90.94 273 CYS A C 1
ATOM 2164 O O . CYS A 1 273 ? 9.718 -7.200 -27.907 1.00 90.94 273 CYS A O 1
ATOM 2166 N N . ALA A 1 274 ? 11.209 -6.091 -29.138 1.00 85.25 274 ALA A N 1
ATOM 2167 C CA . ALA A 1 274 ? 10.257 -5.638 -30.156 1.00 85.25 274 ALA A CA 1
ATOM 2168 C C . ALA A 1 274 ? 9.393 -6.770 -30.754 1.00 85.25 274 ALA A C 1
ATOM 2170 O O . ALA A 1 274 ? 8.249 -6.535 -31.135 1.00 85.25 274 ALA A O 1
ATOM 2171 N N . SER A 1 275 ? 9.943 -7.987 -30.836 1.00 74.56 275 SER A N 1
ATOM 2172 C CA . SER A 1 275 ? 9.251 -9.192 -31.319 1.00 74.56 275 SER A CA 1
ATOM 2173 C C . SER A 1 275 ? 8.206 -9.733 -30.335 1.00 74.56 275 SER A C 1
ATOM 2175 O O . SER A 1 275 ? 7.251 -10.376 -30.763 1.00 74.56 275 SER A O 1
ATOM 2177 N N . ASP A 1 276 ? 8.393 -9.465 -29.041 1.00 72.19 276 ASP A N 1
ATOM 2178 C CA . ASP A 1 276 ? 7.564 -9.963 -27.937 1.00 72.19 276 ASP A CA 1
ATOM 2179 C C . ASP A 1 276 ? 6.409 -8.995 -27.622 1.00 72.19 276 ASP A C 1
ATOM 2181 O O . ASP A 1 276 ? 5.372 -9.391 -27.089 1.00 72.19 276 ASP A O 1
ATOM 2185 N N . ILE A 1 277 ? 6.563 -7.718 -27.990 1.00 67.50 277 ILE A N 1
ATOM 2186 C CA . ILE A 1 277 ? 5.532 -6.692 -27.833 1.00 67.50 277 ILE A CA 1
ATOM 2187 C C . ILE A 1 277 ? 4.405 -6.989 -28.827 1.00 67.50 277 ILE A C 1
ATOM 2189 O O . ILE A 1 277 ? 4.511 -6.720 -30.028 1.00 67.50 277 ILE A O 1
ATOM 2193 N N . THR A 1 278 ? 3.293 -7.531 -28.329 1.00 57.97 278 THR A N 1
ATOM 2194 C CA . THR A 1 278 ? 2.078 -7.719 -29.124 1.00 57.97 278 THR A CA 1
ATOM 2195 C C . THR A 1 278 ? 1.668 -6.388 -29.749 1.00 57.97 278 THR A C 1
ATOM 2197 O O . THR A 1 278 ? 1.432 -5.407 -29.042 1.00 57.97 278 THR A O 1
ATOM 2200 N N . LYS A 1 279 ? 1.576 -6.341 -31.085 1.00 54.31 279 LYS A N 1
ATOM 2201 C CA . LYS A 1 279 ? 0.999 -5.200 -31.805 1.00 54.31 279 LYS A CA 1
ATOM 2202 C C . LYS A 1 279 ? -0.468 -5.088 -31.406 1.00 54.31 279 LYS A C 1
ATOM 2204 O O . LYS A 1 279 ? -1.300 -5.825 -31.933 1.00 54.31 279 LYS A O 1
ATOM 2209 N N . GLU A 1 280 ? -0.786 -4.208 -30.464 1.00 53.00 280 GLU A N 1
ATOM 2210 C CA . GLU A 1 280 ? -2.182 -3.965 -30.129 1.00 53.00 280 GLU A CA 1
ATOM 2211 C C . GLU A 1 280 ? -2.925 -3.404 -31.354 1.00 53.00 280 GLU A C 1
ATOM 2213 O O . GLU A 1 280 ? -2.407 -2.513 -32.041 1.00 53.00 280 GLU A O 1
ATOM 2218 N N . PRO A 1 281 ? -4.140 -3.898 -31.655 1.00 48.12 281 PRO A N 1
ATOM 2219 C CA . PRO A 1 281 ? -5.034 -3.186 -32.550 1.00 48.12 281 PRO A CA 1
ATOM 2220 C C . PRO A 1 281 ? -5.364 -1.836 -31.909 1.00 48.12 281 PRO A C 1
ATOM 2222 O O . PRO A 1 281 ? -5.649 -1.774 -30.715 1.00 48.12 281 PRO A O 1
ATOM 2225 N N . VAL A 1 282 ? -5.330 -0.763 -32.702 1.00 46.25 282 VAL A N 1
ATOM 2226 C CA . VAL A 1 282 ? -5.690 0.596 -32.276 1.00 46.25 282 VAL A CA 1
ATOM 2227 C C . VAL A 1 282 ? -7.144 0.593 -31.793 1.00 46.25 282 VAL A C 1
ATOM 2229 O O . VAL A 1 282 ? -8.072 0.776 -32.578 1.00 46.25 282 VAL A O 1
ATOM 2232 N N . LYS A 1 283 ? -7.364 0.329 -30.505 1.00 52.78 283 LYS A N 1
ATOM 2233 C CA . LYS A 1 283 ? -8.635 0.610 -29.847 1.00 52.78 283 LYS A CA 1
ATOM 2234 C C . LYS A 1 283 ? -8.636 2.089 -29.488 1.00 52.78 283 LYS A C 1
ATOM 2236 O O . LYS A 1 283 ? -7.634 2.627 -29.021 1.00 52.78 283 LYS A O 1
ATOM 2241 N N . THR A 1 284 ? -9.756 2.752 -29.738 1.00 56.88 284 THR A N 1
ATOM 2242 C CA . THR A 1 284 ? -10.018 4.087 -29.200 1.00 56.88 284 THR A CA 1
ATOM 2243 C C . THR A 1 284 ? -9.877 4.033 -27.685 1.00 56.88 284 THR A C 1
ATOM 2245 O O . THR A 1 284 ? -10.529 3.211 -27.047 1.00 56.88 284 THR A O 1
ATOM 2248 N N . ILE A 1 285 ? -9.008 4.874 -27.131 1.00 65.00 285 ILE A N 1
ATOM 2249 C CA . ILE A 1 285 ? -8.768 4.940 -25.691 1.00 65.00 285 ILE A CA 1
ATOM 2250 C C . ILE A 1 285 ? -9.985 5.596 -25.054 1.00 65.00 285 ILE A C 1
ATOM 2252 O O . ILE A 1 285 ? -10.219 6.792 -25.225 1.00 65.00 285 ILE A O 1
ATOM 2256 N N . ASP A 1 286 ? -10.781 4.792 -24.363 1.00 65.75 286 ASP A N 1
ATOM 2257 C CA . ASP A 1 286 ? -11.901 5.235 -23.545 1.00 65.75 286 ASP A CA 1
ATOM 2258 C C . ASP A 1 286 ? -11.584 5.067 -22.050 1.00 65.75 286 ASP A C 1
ATOM 2260 O O . ASP A 1 286 ? -10.561 4.495 -21.661 1.00 65.75 286 ASP A O 1
ATOM 2264 N N . SER A 1 287 ? -12.455 5.609 -21.198 1.00 65.94 287 SER A N 1
ATOM 2265 C CA . SER A 1 287 ? -12.294 5.541 -19.741 1.00 65.94 287 SER A CA 1
ATOM 2266 C C . SER A 1 287 ? -12.225 4.100 -19.222 1.00 65.94 287 SER A C 1
ATOM 2268 O O . SER A 1 287 ? -11.539 3.835 -18.236 1.00 65.94 287 SER A O 1
ATOM 2270 N N . ASP A 1 288 ? -12.911 3.170 -19.885 1.00 71.94 288 ASP A N 1
ATOM 2271 C CA . ASP A 1 288 ? -12.982 1.774 -19.460 1.00 71.94 288 ASP A CA 1
ATOM 2272 C C . ASP A 1 288 ? -11.688 1.023 -19.810 1.00 71.94 288 ASP A C 1
ATOM 2274 O O . ASP A 1 288 ? -11.224 0.194 -19.025 1.00 71.94 288 ASP A O 1
ATOM 2278 N N . SER A 1 289 ? -11.036 1.382 -20.922 1.00 79.50 289 SER A N 1
ATOM 2279 C CA . SER A 1 289 ? -9.775 0.798 -21.396 1.00 79.50 289 SER A CA 1
ATOM 2280 C C . SER A 1 289 ? -8.557 1.086 -20.518 1.00 79.50 289 SER A C 1
ATOM 2282 O O . SER A 1 289 ? -7.561 0.386 -20.650 1.00 79.50 289 SER A O 1
ATOM 2284 N N . LEU A 1 290 ? -8.615 2.090 -19.634 1.00 86.62 290 LEU A N 1
ATOM 2285 C CA . LEU A 1 290 ? -7.525 2.437 -18.706 1.00 86.62 290 LEU A CA 1
ATOM 2286 C C . LEU A 1 290 ? -7.848 2.091 -17.245 1.00 86.62 290 LEU A C 1
ATOM 2288 O O . LEU A 1 290 ? -7.035 2.347 -16.357 1.00 86.62 290 LEU A O 1
ATOM 2292 N N . SER A 1 291 ? -9.025 1.524 -16.974 1.00 84.94 291 SER A N 1
ATOM 2293 C CA . SER A 1 291 ? -9.475 1.218 -15.611 1.00 84.94 291 SER A CA 1
ATOM 2294 C C . SER A 1 291 ? -8.580 0.194 -14.897 1.00 84.94 291 SER A C 1
ATOM 2296 O O . SER A 1 291 ? -8.376 0.300 -13.689 1.00 84.94 291 SER A O 1
ATOM 2298 N N . HIS A 1 292 ? -7.963 -0.739 -15.632 1.00 88.06 292 HIS A N 1
ATOM 2299 C CA . HIS A 1 292 ? -7.018 -1.728 -15.092 1.00 88.06 292 HIS A CA 1
ATOM 2300 C C . HIS A 1 292 ? -5.698 -1.113 -14.606 1.00 88.06 292 HIS A C 1
ATOM 2302 O O . HIS A 1 292 ? -4.974 -1.742 -13.832 1.00 88.06 292 HIS A O 1
ATOM 2308 N N . LEU A 1 293 ? -5.385 0.120 -15.018 1.00 90.69 293 LEU A N 1
ATOM 2309 C CA . LEU A 1 293 ? -4.208 0.852 -14.548 1.00 90.69 293 LEU A CA 1
ATOM 2310 C C . LEU A 1 293 ? -4.387 1.408 -13.134 1.00 90.69 293 LEU A C 1
ATOM 2312 O O . LEU A 1 293 ? -3.391 1.769 -12.508 1.00 90.69 293 LEU A O 1
ATOM 2316 N N . LEU A 1 294 ? -5.619 1.478 -12.618 1.00 89.38 294 LEU A N 1
ATOM 2317 C CA . LEU A 1 294 ? -5.883 1.985 -11.275 1.00 89.38 294 LEU A CA 1
ATOM 2318 C C . LEU A 1 294 ? -5.217 1.098 -10.210 1.00 89.38 294 LEU A C 1
ATOM 2320 O O . LEU A 1 294 ? -5.292 -0.135 -10.304 1.00 89.38 294 LEU A O 1
ATOM 2324 N N . PRO A 1 295 ? -4.577 1.695 -9.184 1.00 86.19 295 PRO A N 1
ATOM 2325 C CA . PRO A 1 295 ? -4.130 0.948 -8.018 1.00 86.19 295 PRO A CA 1
ATOM 2326 C C . PRO A 1 295 ? -5.273 0.102 -7.459 1.00 86.19 295 PRO A C 1
ATOM 2328 O O . PRO A 1 295 ? -6.398 0.579 -7.317 1.00 86.19 295 PRO A O 1
ATOM 2331 N N . SER A 1 296 ? -4.981 -1.155 -7.143 1.00 80.19 296 SER A N 1
ATOM 2332 C CA . SER A 1 296 ? -5.895 -1.972 -6.355 1.00 80.19 296 SER A CA 1
ATOM 2333 C C . SER A 1 296 ? -5.754 -1.566 -4.897 1.00 80.19 296 SER A C 1
ATOM 2335 O O . SER A 1 296 ? -4.642 -1.320 -4.424 1.00 80.19 296 SER A O 1
ATOM 2337 N N . ASP A 1 297 ? -6.857 -1.595 -4.151 1.00 66.75 297 ASP A N 1
ATOM 2338 C CA . ASP A 1 297 ? -6.779 -1.525 -2.696 1.00 66.75 297 ASP A CA 1
ATOM 2339 C C . ASP A 1 297 ? -5.902 -2.684 -2.204 1.00 66.75 297 ASP A C 1
ATOM 2341 O O . ASP A 1 297 ? -6.200 -3.861 -2.429 1.00 66.75 297 ASP A O 1
ATOM 2345 N N . ALA A 1 298 ? -4.773 -2.325 -1.595 1.00 58.12 298 ALA A N 1
ATOM 2346 C CA . ALA A 1 298 ? -3.756 -3.253 -1.113 1.00 58.12 298 ALA A CA 1
ATOM 2347 C C . ALA A 1 298 ? -4.310 -4.236 -0.071 1.00 58.12 298 ALA A C 1
ATOM 2349 O O . ALA A 1 298 ? -3.907 -5.396 -0.039 1.00 58.12 298 ALA A O 1
ATOM 2350 N N . THR A 1 299 ? -5.252 -3.776 0.755 1.00 65.94 299 THR A N 1
ATOM 2351 C CA . THR A 1 299 ? -5.873 -4.566 1.820 1.00 65.94 299 THR A CA 1
ATOM 2352 C C . THR A 1 299 ? -7.287 -4.948 1.406 1.00 65.94 299 THR A C 1
ATOM 2354 O O . THR A 1 299 ? -8.195 -4.114 1.407 1.00 65.94 299 THR A O 1
ATOM 2357 N N . LYS A 1 300 ? -7.515 -6.223 1.089 1.00 75.44 300 LYS A N 1
ATOM 2358 C CA . LYS A 1 300 ? -8.872 -6.710 0.811 1.00 75.44 300 LYS A CA 1
ATOM 2359 C C . LYS A 1 300 ? -9.620 -6.891 2.128 1.00 75.44 300 LYS A C 1
ATOM 2361 O O . LYS A 1 300 ? -9.196 -7.660 2.989 1.00 75.44 300 LYS A O 1
ATOM 2366 N N . LEU A 1 301 ? -10.751 -6.202 2.286 1.00 88.75 301 LEU A N 1
ATOM 2367 C CA . LEU A 1 301 ? -11.657 -6.451 3.407 1.00 88.75 301 LEU A CA 1
ATOM 2368 C C . LEU A 1 301 ? -12.306 -7.825 3.240 1.00 88.75 301 LEU A C 1
ATOM 2370 O O . LEU A 1 301 ? -13.028 -8.083 2.278 1.00 88.75 301 LEU A O 1
ATOM 2374 N N . THR A 1 302 ? -12.061 -8.694 4.205 1.00 92.75 302 THR A N 1
ATOM 2375 C CA . THR A 1 302 ? -12.628 -10.044 4.272 1.00 92.75 302 THR A CA 1
ATOM 2376 C C . THR A 1 302 ? -14.100 -10.021 4.703 1.00 92.75 302 THR A C 1
ATOM 2378 O O . THR A 1 302 ? -14.603 -9.025 5.229 1.00 92.75 302 THR A O 1
ATOM 2381 N N . SER A 1 303 ? -14.825 -11.119 4.463 1.00 94.00 303 SER A N 1
ATOM 2382 C CA . SER A 1 303 ? -16.230 -11.279 4.890 1.00 94.00 303 SER A CA 1
ATOM 2383 C C . SER A 1 303 ? -16.391 -11.395 6.411 1.00 94.00 303 SER A C 1
ATOM 2385 O O . SER A 1 303 ? -17.481 -11.165 6.944 1.00 94.00 303 SER A O 1
ATOM 2387 N N . SER A 1 304 ? -15.301 -11.712 7.110 1.00 95.56 304 SER A N 1
ATOM 2388 C CA . SER A 1 304 ? -15.222 -11.769 8.564 1.00 95.56 304 SER A CA 1
ATOM 2389 C C . SER A 1 304 ? -14.054 -10.913 9.041 1.00 95.56 304 SER A C 1
ATOM 2391 O O . SER A 1 304 ? -12.926 -11.126 8.612 1.00 95.56 304 SER A O 1
ATOM 2393 N N . LEU A 1 305 ? -14.305 -9.971 9.949 1.00 97.50 305 LEU A N 1
ATOM 2394 C CA . LEU A 1 305 ? -13.301 -9.030 10.448 1.00 97.50 305 LEU A CA 1
ATOM 2395 C C . LEU A 1 305 ? -12.878 -9.360 11.874 1.00 97.50 305 LEU A C 1
ATOM 2397 O O . LEU A 1 305 ? -13.700 -9.738 12.708 1.00 97.50 305 LEU A O 1
ATOM 2401 N N . ASN A 1 306 ? -11.594 -9.162 12.156 1.00 97.69 306 ASN A N 1
ATOM 2402 C CA . ASN A 1 306 ? -11.036 -9.224 13.499 1.00 97.69 306 ASN A CA 1
ATOM 2403 C C . ASN A 1 306 ? -10.809 -7.800 14.021 1.00 97.69 306 ASN A C 1
ATOM 2405 O O . ASN A 1 306 ? -10.021 -7.042 13.459 1.00 97.69 306 ASN A O 1
ATOM 2409 N N . LEU A 1 307 ? -11.511 -7.420 15.082 1.00 97.88 307 LEU A N 1
ATOM 2410 C CA . LEU A 1 307 ? -11.503 -6.066 15.619 1.00 97.88 307 LEU A CA 1
ATOM 2411 C C . LEU A 1 307 ? -10.523 -5.953 16.787 1.00 97.88 307 LEU A C 1
ATOM 2413 O O . LEU A 1 307 ? -10.644 -6.647 17.799 1.00 97.88 307 LEU A O 1
ATOM 2417 N N . ASP A 1 308 ? -9.575 -5.028 16.661 1.00 96.88 308 ASP A N 1
ATOM 2418 C CA . ASP A 1 308 ? -8.713 -4.615 17.761 1.00 96.88 308 ASP A CA 1
ATOM 2419 C C . ASP A 1 308 ? -9.503 -3.828 18.823 1.00 96.88 308 ASP A C 1
ATOM 2421 O O . ASP A 1 308 ? -10.506 -3.170 18.536 1.00 96.88 308 ASP A O 1
ATOM 2425 N N . CYS A 1 309 ? -9.001 -3.818 20.060 1.00 95.81 309 CYS A N 1
ATOM 2426 C CA . CYS A 1 309 ? -9.591 -3.081 21.176 1.00 95.81 309 CYS A CA 1
ATOM 2427 C C . CYS A 1 309 ? -9.777 -1.588 20.863 1.00 95.81 309 CYS A C 1
ATOM 2429 O O . CYS A 1 309 ? -10.716 -0.977 21.365 1.00 95.81 309 CYS A O 1
ATOM 2431 N N . THR A 1 310 ? -8.914 -0.990 20.038 1.00 95.44 310 THR A N 1
ATOM 2432 C CA . THR A 1 310 ? -9.055 0.418 19.635 1.00 95.44 310 THR A CA 1
ATOM 2433 C C . THR A 1 310 ? -10.323 0.679 18.818 1.00 95.44 310 THR A C 1
ATOM 2435 O O . THR A 1 310 ? -10.985 1.691 19.040 1.00 95.44 310 THR A O 1
ATOM 2438 N N . ILE A 1 311 ? -10.708 -0.257 17.947 1.00 97.19 311 ILE A N 1
ATOM 2439 C CA . ILE A 1 311 ? -11.948 -0.183 17.167 1.00 97.19 311 ILE A CA 1
ATOM 2440 C C . ILE A 1 311 ? -13.152 -0.484 18.050 1.00 97.19 311 ILE A C 1
ATOM 2442 O O . ILE A 1 311 ? -14.151 0.224 17.971 1.00 97.19 311 ILE A O 1
ATOM 2446 N N . LEU A 1 312 ? -13.036 -1.458 18.958 1.00 97.31 312 LEU A N 1
ATOM 2447 C CA . LEU A 1 312 ? -14.087 -1.718 19.942 1.00 97.31 312 LEU A CA 1
ATOM 2448 C C . LEU A 1 312 ? -14.412 -0.458 20.767 1.00 97.31 312 LEU A C 1
ATOM 2450 O O . LEU A 1 312 ? -15.578 -0.122 20.935 1.00 97.31 312 LEU A O 1
ATOM 2454 N N . LEU A 1 313 ? -13.391 0.291 21.205 1.00 96.25 313 LEU A N 1
ATOM 2455 C CA . LEU A 1 313 ? -13.570 1.567 21.909 1.00 96.25 313 LEU A CA 1
ATOM 2456 C C . LEU A 1 313 ? -14.202 2.653 21.027 1.00 96.25 313 LEU A C 1
ATOM 2458 O O . LEU A 1 313 ? -14.996 3.448 21.528 1.00 96.25 313 LEU A O 1
ATOM 2462 N N . ALA A 1 314 ? -13.879 2.691 19.732 1.00 94.75 314 ALA A N 1
ATOM 2463 C CA . ALA A 1 314 ? -14.502 3.621 18.792 1.00 94.75 314 ALA A CA 1
ATOM 2464 C C . ALA A 1 314 ? -16.005 3.352 18.621 1.00 94.75 314 ALA A C 1
ATOM 2466 O O . ALA A 1 314 ? -16.789 4.295 18.606 1.00 94.75 314 ALA A O 1
ATOM 2467 N N . ILE A 1 315 ? -16.409 2.078 18.577 1.00 96.19 315 ILE A N 1
ATOM 2468 C CA . ILE A 1 315 ? -17.815 1.661 18.436 1.00 96.19 315 ILE A CA 1
ATOM 2469 C C . ILE A 1 315 ? -18.647 1.979 19.688 1.00 96.19 315 ILE A C 1
ATOM 2471 O O . ILE A 1 315 ? -19.866 1.970 19.611 1.00 96.19 315 ILE A O 1
ATOM 2475 N N . ILE A 1 316 ? -18.039 2.233 20.851 1.00 96.44 316 ILE A N 1
ATOM 2476 C CA . ILE A 1 316 ? -18.797 2.474 22.093 1.00 96.44 316 ILE A CA 1
ATOM 2477 C C . ILE A 1 316 ? -18.627 3.882 22.662 1.00 96.44 316 ILE A C 1
ATOM 2479 O O . ILE A 1 316 ? -19.384 4.251 23.559 1.00 96.44 316 ILE A O 1
ATOM 2483 N N . SER A 1 317 ? -17.656 4.664 22.185 1.00 94.81 317 SER A N 1
ATOM 2484 C CA . SER A 1 317 ? -17.317 5.979 22.744 1.00 94.81 317 SER A CA 1
ATOM 2485 C C . SER A 1 317 ? -18.476 6.969 22.637 1.00 94.81 317 SER A C 1
ATOM 2487 O O . SER A 1 317 ? -19.088 7.102 21.580 1.00 94.81 317 SER A O 1
ATOM 2489 N N . ASP A 1 318 ? -18.745 7.735 23.700 1.00 93.12 318 ASP A N 1
ATOM 2490 C CA . ASP A 1 318 ? -19.735 8.822 23.629 1.00 93.12 318 ASP A CA 1
ATOM 2491 C C . ASP A 1 318 ? -19.369 9.851 22.548 1.00 93.12 318 ASP A C 1
ATOM 2493 O O . ASP A 1 318 ? -20.263 10.397 21.906 1.00 93.12 318 ASP A O 1
ATOM 2497 N N . ILE A 1 319 ? -18.069 10.071 22.301 1.00 92.25 319 ILE A N 1
ATOM 2498 C CA . ILE A 1 319 ? -17.586 10.995 21.261 1.00 92.25 319 ILE A CA 1
ATOM 2499 C C . ILE A 1 319 ? -18.147 10.609 19.892 1.00 92.25 319 ILE A C 1
ATOM 2501 O O . ILE A 1 319 ? -18.476 11.489 19.112 1.00 92.25 319 ILE A O 1
ATOM 2505 N N . SER A 1 320 ? -18.290 9.311 19.632 1.00 93.50 320 SER A N 1
ATOM 2506 C CA . SER A 1 320 ? -18.733 8.761 18.352 1.00 93.50 320 SER A CA 1
ATOM 2507 C C . SER A 1 320 ? -20.256 8.657 18.219 1.00 93.50 320 SER A C 1
ATOM 2509 O O . SER A 1 320 ? -20.757 8.453 17.120 1.00 93.50 320 SER A O 1
ATOM 2511 N N . HIS A 1 321 ? -21.011 8.780 19.316 1.00 93.44 321 HIS A N 1
ATOM 2512 C CA . HIS A 1 321 ? -22.461 8.543 19.335 1.00 93.44 321 HIS A CA 1
ATOM 2513 C C . HIS A 1 321 ? -23.304 9.758 19.706 1.00 93.44 321 HIS A C 1
ATOM 2515 O O . HIS A 1 321 ? -24.532 9.672 19.628 1.00 93.44 321 HIS A O 1
ATOM 2521 N N . VAL A 1 322 ? -22.683 10.840 20.173 1.00 86.25 322 VAL A N 1
ATOM 2522 C CA . VAL A 1 322 ? -23.377 11.954 20.809 1.00 86.25 322 VAL A CA 1
ATOM 2523 C C . VAL A 1 322 ? -22.910 13.283 20.223 1.00 86.25 322 VAL A C 1
ATOM 2525 O O . VAL A 1 322 ? -21.724 13.536 20.038 1.00 86.25 322 VAL A O 1
ATOM 2528 N N . GLU A 1 323 ? -23.855 14.193 19.989 1.00 83.62 323 GLU A N 1
ATOM 2529 C CA . GLU A 1 323 ? -23.534 15.544 19.536 1.00 83.62 323 GLU A CA 1
ATOM 2530 C C . GLU A 1 323 ? -22.687 16.330 20.556 1.00 83.62 323 GLU A C 1
ATOM 2532 O O . GLU A 1 323 ? -22.928 16.299 21.768 1.00 83.62 323 GLU A O 1
ATOM 2537 N N . LYS A 1 324 ? -21.770 17.167 20.050 1.00 82.06 324 LYS A N 1
ATOM 2538 C CA . LYS A 1 324 ? -20.867 18.012 20.856 1.00 82.06 324 LYS A CA 1
ATOM 2539 C C . LYS A 1 324 ? -21.564 18.783 21.985 1.00 82.06 324 LYS A C 1
ATOM 2541 O O . LYS A 1 324 ? -20.995 18.906 23.069 1.00 82.06 324 LYS A O 1
ATOM 2546 N N . ARG A 1 325 ? -22.785 19.287 21.763 1.00 79.31 325 ARG A N 1
ATOM 2547 C CA . ARG A 1 325 ? -23.561 20.048 22.767 1.00 79.31 325 ARG A CA 1
ATOM 2548 C C . ARG A 1 325 ? -23.929 19.243 24.018 1.00 79.31 325 ARG A C 1
ATOM 2550 O O . ARG A 1 325 ? -24.142 19.836 25.068 1.00 79.31 325 ARG A O 1
ATOM 2557 N N . HIS A 1 326 ? -24.018 17.919 23.912 1.00 77.31 326 HIS A N 1
ATOM 2558 C CA . HIS A 1 326 ? -24.333 17.038 25.040 1.00 77.31 326 HIS A CA 1
ATOM 2559 C C . HIS A 1 326 ? -23.066 16.520 25.735 1.00 77.31 326 HIS A C 1
ATOM 2561 O O . HIS A 1 326 ? -23.118 16.145 26.901 1.00 77.31 326 HIS A O 1
ATOM 2567 N N . ILE A 1 327 ? -21.919 16.557 25.049 1.00 77.12 327 ILE A N 1
ATOM 2568 C CA . ILE A 1 327 ? -20.602 16.216 25.609 1.00 77.12 327 ILE A CA 1
ATOM 2569 C C . ILE A 1 327 ? -19.981 17.419 26.346 1.00 77.12 327 ILE A C 1
ATOM 2571 O O . ILE A 1 327 ? -19.282 17.267 27.350 1.00 77.12 327 ILE A O 1
ATOM 2575 N N . SER A 1 328 ? -20.227 18.634 25.843 1.00 66.06 328 SER A N 1
ATOM 2576 C CA . SER A 1 328 ? -19.686 19.890 26.371 1.00 66.06 328 SER A CA 1
ATOM 2577 C C . SER A 1 328 ? -20.813 20.808 26.861 1.00 66.06 328 SER A C 1
ATOM 2579 O O . SER A 1 328 ? -21.533 21.359 26.027 1.00 66.06 328 SER A O 1
ATOM 2581 N N . PRO A 1 329 ? -20.975 21.037 28.179 1.00 55.53 329 PRO A N 1
ATOM 2582 C CA . PRO A 1 329 ? -21.923 22.035 28.661 1.00 55.53 329 PRO A CA 1
ATOM 2583 C C . PRO A 1 329 ? -21.514 23.437 28.181 1.00 55.53 329 PRO A C 1
ATOM 2585 O O . PRO A 1 329 ? -20.333 23.774 28.140 1.00 55.53 329 PRO A O 1
ATOM 2588 N N . ALA A 1 330 ? -22.506 24.258 27.835 1.00 49.03 330 ALA A N 1
ATOM 2589 C CA . ALA A 1 330 ? -22.381 25.538 27.129 1.00 49.03 330 ALA A CA 1
ATOM 2590 C C . ALA A 1 330 ? -21.625 26.677 27.863 1.00 49.03 330 ALA A C 1
ATOM 2592 O O . ALA A 1 330 ? -21.707 27.827 27.438 1.00 49.03 330 ALA A O 1
ATOM 2593 N N . SER A 1 331 ? -20.895 26.413 28.952 1.00 45.88 331 SER A N 1
ATOM 2594 C CA . SER A 1 331 ? -20.115 27.441 29.652 1.00 45.88 331 SER A CA 1
ATOM 2595 C C . SER A 1 331 ? -18.650 27.437 29.202 1.00 45.88 331 SER A C 1
ATOM 2597 O O . SER A 1 331 ? -18.068 26.387 28.943 1.00 45.88 331 SER A O 1
ATOM 2599 N N . HIS A 1 332 ? -18.066 28.635 29.096 1.00 47.94 332 HIS A N 1
ATOM 2600 C CA . HIS A 1 332 ? -16.782 29.033 28.487 1.00 47.94 332 HIS A CA 1
ATOM 2601 C C . HIS A 1 332 ? -15.477 28.342 28.973 1.00 47.94 332 HIS A C 1
ATOM 2603 O O . HIS A 1 332 ? -14.394 28.912 28.877 1.00 47.94 332 HIS A O 1
ATOM 2609 N N . SER A 1 333 ? -15.537 27.110 29.468 1.00 49.75 333 SER A N 1
ATOM 2610 C CA . SER A 1 333 ? -14.440 26.365 30.097 1.00 49.75 333 SER A CA 1
ATOM 2611 C C . SER A 1 333 ? -14.039 25.087 29.335 1.00 49.75 333 SER A C 1
ATOM 2613 O O . SER A 1 333 ? -13.541 24.141 29.938 1.00 49.75 333 SER A O 1
ATOM 2615 N N . LEU A 1 334 ? -14.189 25.059 28.000 1.00 51.47 334 LEU A N 1
ATOM 2616 C CA . LEU A 1 334 ? -13.773 23.921 27.149 1.00 51.47 334 LEU A CA 1
ATOM 2617 C C . LEU A 1 334 ? -12.328 23.457 27.424 1.00 51.47 334 LEU A C 1
ATOM 2619 O O . LEU A 1 334 ? -12.030 22.267 27.373 1.00 51.47 334 LEU A O 1
ATOM 2623 N N . HIS A 1 335 ? -11.424 24.389 27.735 1.00 51.72 335 HIS A N 1
ATOM 2624 C CA . HIS A 1 335 ? -10.002 24.096 27.912 1.00 51.72 335 HIS A CA 1
ATOM 2625 C C . HIS A 1 335 ? -9.632 23.434 29.251 1.00 51.72 335 HIS A C 1
ATOM 2627 O O . HIS A 1 335 ? -8.490 22.994 29.398 1.00 51.72 335 HIS A O 1
ATOM 2633 N N . THR A 1 336 ? -10.545 23.356 30.229 1.00 55.50 336 THR A N 1
ATOM 2634 C CA . THR A 1 336 ? -10.219 22.845 31.574 1.00 55.50 336 THR A CA 1
ATOM 2635 C C . THR A 1 336 ? -10.783 21.456 31.872 1.00 55.50 336 THR A C 1
ATOM 2637 O O . THR A 1 336 ? -10.263 20.789 32.763 1.00 55.50 336 THR A O 1
ATOM 2640 N N . THR A 1 337 ? -11.793 20.980 31.134 1.00 68.19 337 THR A N 1
ATOM 2641 C CA . THR A 1 337 ? -12.532 19.752 31.491 1.00 68.19 337 THR A CA 1
ATOM 2642 C C . THR A 1 337 ? -11.883 18.462 30.983 1.00 68.19 337 THR A C 1
ATOM 2644 O O . THR A 1 337 ? -11.795 17.494 31.741 1.00 68.19 337 THR A O 1
ATOM 2647 N N . TYR A 1 338 ? -11.380 18.452 29.744 1.00 76.81 338 TYR A N 1
ATOM 2648 C CA . TYR A 1 338 ? -10.837 17.250 29.099 1.00 76.81 338 TYR A CA 1
ATOM 2649 C C . TYR A 1 338 ? -9.408 17.451 28.589 1.00 76.81 338 TYR A C 1
ATOM 2651 O O . TYR A 1 338 ? -8.909 18.567 28.438 1.00 76.81 338 TYR A O 1
ATOM 2659 N N . HIS A 1 339 ? -8.713 16.341 28.337 1.00 82.88 339 HIS A N 1
ATOM 2660 C CA . HIS A 1 339 ? -7.383 16.371 27.739 1.00 82.88 339 HIS A CA 1
ATOM 2661 C C . HIS A 1 339 ? -7.439 16.884 26.288 1.00 82.88 339 HIS A C 1
ATOM 2663 O O . HIS A 1 339 ? -8.384 16.596 25.555 1.00 82.88 339 HIS A O 1
ATOM 2669 N N . ARG A 1 340 ? -6.388 17.585 25.831 1.00 82.62 340 ARG A N 1
ATOM 2670 C CA . ARG A 1 340 ? -6.319 18.193 24.485 1.00 82.62 340 ARG A CA 1
ATOM 2671 C C . ARG A 1 340 ? -6.591 17.199 23.348 1.00 82.62 340 ARG A C 1
ATOM 2673 O O . ARG A 1 340 ? -7.136 17.587 22.324 1.00 82.62 340 ARG A O 1
ATOM 2680 N N . ALA A 1 341 ? -6.206 15.934 23.517 1.00 83.12 341 ALA A N 1
ATOM 2681 C CA . ALA A 1 341 ? -6.455 14.889 22.521 1.00 83.12 341 ALA A CA 1
ATOM 2682 C C . ALA A 1 341 ? -7.953 14.578 22.346 1.00 83.12 341 ALA A C 1
ATOM 2684 O O . ALA A 1 341 ? -8.421 14.500 21.217 1.00 83.12 341 ALA A O 1
ATOM 2685 N N . ILE A 1 342 ? -8.699 14.490 23.450 1.00 85.31 342 ILE A N 1
ATOM 2686 C CA . ILE A 1 342 ? -10.152 14.259 23.449 1.00 85.31 342 ILE A CA 1
ATOM 2687 C C . ILE A 1 342 ? -10.870 15.453 22.815 1.00 85.31 342 ILE A C 1
ATOM 2689 O O . ILE A 1 342 ? -11.752 15.278 21.983 1.00 85.31 342 ILE A O 1
ATOM 2693 N N . MET A 1 343 ? -10.434 16.676 23.133 1.00 84.12 343 MET A N 1
ATOM 2694 C CA . MET A 1 343 ? -11.004 17.888 22.532 1.00 84.12 343 MET A CA 1
ATOM 2695 C C . MET A 1 343 ? -10.869 17.899 21.008 1.00 84.12 343 MET A C 1
ATOM 2697 O O . MET A 1 343 ? -11.837 18.191 20.314 1.00 84.12 343 MET A O 1
ATOM 2701 N N . ARG A 1 344 ? -9.702 17.505 20.484 1.00 86.31 344 ARG A N 1
ATOM 2702 C CA . ARG A 1 344 ? -9.496 17.374 19.035 1.00 86.31 344 ARG A CA 1
ATOM 2703 C C . ARG A 1 344 ? -10.388 16.302 18.412 1.00 86.31 344 ARG A C 1
ATOM 2705 O O . ARG A 1 344 ? -10.867 16.507 17.306 1.00 86.31 344 ARG A O 1
ATOM 2712 N N . GLN A 1 345 ? -10.617 15.182 19.100 1.00 88.94 345 GLN A N 1
ATOM 2713 C CA . GLN A 1 345 ? -11.537 14.143 18.619 1.00 88.94 345 GLN A CA 1
ATOM 2714 C C . GLN A 1 345 ? -12.975 14.670 18.545 1.00 88.94 345 GLN A C 1
ATOM 2716 O O . GLN A 1 345 ? -13.622 14.494 17.522 1.00 88.94 345 GLN A O 1
ATOM 2721 N N . ILE A 1 346 ? -13.442 15.388 19.573 1.00 88.62 346 ILE A N 1
ATOM 2722 C CA . ILE A 1 346 ? -14.774 16.018 19.577 1.00 88.62 346 ILE A CA 1
ATOM 2723 C C . ILE A 1 346 ? -14.902 17.048 18.447 1.00 88.62 346 ILE A C 1
ATOM 2725 O O . ILE A 1 346 ? -15.944 17.141 17.810 1.00 88.62 346 ILE A O 1
ATOM 2729 N N . GLU A 1 347 ? -13.865 17.853 18.205 1.00 88.12 347 GLU A N 1
ATOM 2730 C CA . GLU A 1 347 ? -13.851 18.820 17.100 1.00 88.12 347 GLU A CA 1
ATOM 2731 C C . GLU A 1 347 ? -13.888 18.130 15.733 1.00 88.12 347 GLU A C 1
ATOM 2733 O O . GLU A 1 347 ? -14.671 18.543 14.881 1.00 88.12 347 GLU A O 1
ATOM 2738 N N . SER A 1 348 ? -13.106 17.061 15.557 1.00 87.56 348 SER A N 1
ATOM 2739 C CA . SER A 1 348 ? -13.088 16.251 14.335 1.00 87.56 348 SER A CA 1
ATOM 2740 C C . SER A 1 348 ? -14.443 15.608 14.049 1.00 87.56 348 SER A C 1
ATOM 2742 O O . SER A 1 348 ? -14.866 15.598 12.900 1.00 87.56 348 SER A O 1
ATOM 2744 N N . GLU A 1 349 ? -15.139 15.110 15.075 1.00 90.25 349 GLU A N 1
ATOM 2745 C CA . GLU A 1 349 ? -16.441 14.450 14.909 1.00 90.25 349 GLU A CA 1
ATOM 2746 C C . GLU A 1 349 ? -17.527 15.415 14.405 1.00 90.25 349 GLU A C 1
ATOM 2748 O O . GLU A 1 349 ? -18.455 15.007 13.716 1.00 90.25 349 GLU A O 1
ATOM 2753 N N . VAL A 1 350 ? -17.416 16.713 14.718 1.00 87.94 350 VAL A N 1
ATOM 2754 C CA . VAL A 1 350 ? -18.374 17.722 14.233 1.00 87.94 350 VAL A CA 1
ATOM 2755 C C . VAL A 1 350 ? -18.243 17.944 12.730 1.00 87.94 350 VAL A C 1
ATOM 2757 O O . VAL A 1 350 ? -19.255 18.151 12.062 1.00 87.94 350 VAL A O 1
ATOM 2760 N N . SER A 1 351 ? -17.018 17.946 12.201 1.00 88.06 351 SER A N 1
ATOM 2761 C CA . SER A 1 351 ? -16.784 18.103 10.763 1.00 88.06 351 SER A CA 1
ATOM 2762 C C . SER A 1 351 ? -16.973 16.799 9.995 1.00 88.06 351 SER A C 1
ATOM 2764 O O . SER A 1 351 ? -17.476 16.824 8.877 1.00 88.06 351 SER A O 1
ATOM 2766 N N . GLU A 1 352 ? -16.572 15.674 10.586 1.00 88.94 352 GLU A N 1
ATOM 2767 C CA . GLU A 1 352 ? -16.526 14.373 9.927 1.00 88.94 352 GLU A CA 1
ATOM 2768 C C . GLU A 1 352 ? -16.848 13.259 10.941 1.00 88.94 352 GLU A C 1
ATOM 2770 O O . GLU A 1 352 ? -15.954 12.776 11.645 1.00 88.94 352 GLU A O 1
ATOM 2775 N N . PRO A 1 353 ? -18.134 12.873 11.065 1.00 91.19 353 PRO A N 1
ATOM 2776 C CA . PRO A 1 353 ? -18.554 11.821 11.985 1.00 91.19 353 PRO A CA 1
ATOM 2777 C C . PRO A 1 353 ? -17.986 10.458 11.576 1.00 91.19 353 PRO A C 1
ATOM 2779 O O . PRO A 1 353 ? -18.219 9.976 10.467 1.00 91.19 353 PRO A O 1
ATOM 2782 N N . MET A 1 354 ? -17.274 9.806 12.489 1.00 91.81 354 MET A N 1
ATOM 2783 C CA . MET A 1 354 ? -16.494 8.602 12.208 1.00 91.81 354 MET A CA 1
ATOM 2784 C C . MET A 1 354 ? -17.371 7.366 12.012 1.00 91.81 354 MET A C 1
ATOM 2786 O O . MET A 1 354 ? -17.065 6.526 11.168 1.00 91.81 354 MET A O 1
ATOM 2790 N N . LEU A 1 355 ? -18.461 7.222 12.771 1.00 94.25 355 LEU A N 1
ATOM 2791 C CA . LEU A 1 355 ? -19.314 6.037 12.647 1.00 94.25 355 LEU A CA 1
ATOM 2792 C C . LEU A 1 355 ? -19.951 5.901 11.260 1.00 94.25 355 LEU A C 1
ATOM 2794 O O . LEU A 1 355 ? -19.699 4.886 10.617 1.00 94.25 355 LEU A O 1
ATOM 2798 N N . PRO A 1 356 ? -20.738 6.870 10.758 1.00 93.88 356 PRO A N 1
ATOM 2799 C CA . PRO A 1 356 ? -21.384 6.719 9.458 1.00 93.88 356 PRO A CA 1
ATOM 2800 C C . PRO A 1 356 ? -20.405 6.776 8.278 1.00 93.88 356 PRO A C 1
ATOM 2802 O O . PRO A 1 356 ? -20.680 6.140 7.264 1.00 93.88 356 PRO A O 1
ATOM 2805 N N . ASN A 1 357 ? -19.287 7.503 8.398 1.00 90.88 357 ASN A N 1
ATOM 2806 C CA . ASN A 1 357 ? -18.387 7.739 7.265 1.00 90.88 357 ASN A CA 1
ATOM 2807 C C . ASN A 1 357 ? -17.241 6.723 7.173 1.00 90.88 357 ASN A C 1
ATOM 2809 O O . ASN A 1 357 ? -16.796 6.424 6.070 1.00 90.88 357 ASN A O 1
ATOM 2813 N N . GLU A 1 358 ? -16.767 6.185 8.302 1.00 90.62 358 GLU A N 1
ATOM 2814 C CA . GLU A 1 358 ? -15.604 5.289 8.344 1.00 90.62 358 GLU A CA 1
ATOM 2815 C C . GLU A 1 358 ? -15.987 3.907 8.890 1.00 90.62 358 GLU A C 1
ATOM 2817 O O . GLU A 1 358 ? -15.859 2.905 8.195 1.00 90.62 358 GLU A O 1
ATOM 2822 N N . ILE A 1 359 ? -16.521 3.817 10.110 1.00 94.44 359 ILE A N 1
ATOM 2823 C CA . ILE A 1 359 ? -16.665 2.524 10.800 1.00 94.44 359 ILE A CA 1
ATOM 2824 C C . ILE A 1 359 ? -17.824 1.679 10.267 1.00 94.44 359 ILE A C 1
ATOM 2826 O O . ILE A 1 359 ? -17.639 0.502 9.971 1.00 94.44 359 ILE A O 1
ATOM 2830 N N . TYR A 1 360 ? -19.026 2.227 10.119 1.00 95.25 360 TYR A N 1
ATOM 2831 C CA . TYR A 1 360 ? -20.173 1.459 9.637 1.00 95.25 360 TYR A CA 1
ATOM 2832 C C . TYR A 1 360 ? -19.988 0.909 8.218 1.00 95.25 360 TYR A C 1
ATOM 2834 O O . TYR A 1 360 ? -20.260 -0.278 8.042 1.00 95.25 360 TYR A O 1
ATOM 2842 N N . PRO A 1 361 ? -19.460 1.667 7.237 1.00 93.06 361 PRO A N 1
ATOM 2843 C CA . PRO A 1 361 ? -19.127 1.111 5.925 1.00 93.06 361 PRO A CA 1
ATOM 2844 C C . PRO A 1 361 ? -18.133 -0.063 5.985 1.00 93.06 361 PRO A C 1
ATOM 2846 O O . PRO A 1 361 ? -18.243 -1.011 5.203 1.00 93.06 361 PRO A O 1
ATOM 2849 N N . LEU A 1 362 ? -17.188 -0.035 6.935 1.00 92.50 362 LEU A N 1
ATOM 2850 C CA . LEU A 1 362 ? -16.232 -1.126 7.145 1.00 92.50 362 LEU A CA 1
ATOM 2851 C C . LEU A 1 362 ? -16.892 -2.366 7.758 1.00 92.50 362 LEU A C 1
ATOM 2853 O O . LEU A 1 362 ? -16.592 -3.483 7.344 1.00 92.50 362 LEU A O 1
ATOM 2857 N N . LEU A 1 363 ? -17.779 -2.196 8.740 1.00 95.62 363 LEU A N 1
ATOM 2858 C CA . LEU A 1 363 ? -18.314 -3.306 9.540 1.00 95.62 363 LEU A CA 1
ATOM 2859 C C . LEU A 1 363 ? -19.614 -3.913 8.996 1.00 95.62 363 LEU A C 1
ATOM 2861 O O . LEU A 1 363 ? -19.907 -5.077 9.274 1.00 95.62 363 LEU A O 1
ATOM 2865 N N . ALA A 1 364 ? -20.407 -3.141 8.254 1.00 94.31 364 ALA A N 1
ATOM 2866 C CA . ALA A 1 364 ? -21.691 -3.575 7.716 1.00 94.31 364 ALA A CA 1
ATOM 2867 C C . ALA A 1 364 ? -21.542 -4.807 6.807 1.00 94.31 364 ALA A C 1
ATOM 2869 O O . ALA A 1 364 ? -20.527 -4.975 6.124 1.00 94.31 364 ALA A O 1
ATOM 2870 N N . SER A 1 365 ? -22.548 -5.689 6.826 1.00 94.19 365 SER A N 1
ATOM 2871 C CA . SER A 1 365 ? -22.586 -6.942 6.055 1.00 94.19 365 SER A CA 1
ATOM 2872 C C . SER A 1 365 ? -21.454 -7.946 6.351 1.00 94.19 365 SER A C 1
ATOM 2874 O O . SER A 1 365 ? -21.285 -8.911 5.603 1.00 94.19 365 SER A O 1
ATOM 2876 N N . ARG A 1 366 ? -20.681 -7.771 7.435 1.00 96.00 366 ARG A N 1
ATOM 2877 C CA . ARG A 1 366 ? -19.552 -8.650 7.792 1.00 96.00 366 ARG A CA 1
ATOM 2878 C C . ARG A 1 366 ? -19.726 -9.293 9.156 1.00 96.00 366 ARG A C 1
ATOM 2880 O O . ARG A 1 366 ? -20.306 -8.710 10.067 1.00 96.00 366 ARG A O 1
ATOM 2887 N N . THR A 1 367 ? -19.174 -10.494 9.317 1.00 96.94 367 THR A N 1
ATOM 2888 C CA . THR A 1 367 ? -19.130 -11.144 10.634 1.00 96.94 367 THR A CA 1
ATOM 2889 C C . THR A 1 367 ? -18.023 -10.515 11.468 1.00 96.94 367 THR A C 1
ATOM 2891 O O . THR A 1 367 ? -16.879 -10.435 11.027 1.00 96.94 367 THR A O 1
ATOM 2894 N N . LEU A 1 368 ? -18.346 -10.074 12.681 1.00 98.06 368 LEU A N 1
ATOM 2895 C CA . LEU A 1 368 ? -17.402 -9.369 13.542 1.00 98.06 368 LEU A CA 1
ATOM 2896 C C . LEU A 1 368 ? -16.874 -10.297 14.634 1.00 98.06 368 LEU A C 1
ATOM 2898 O O . LEU A 1 368 ? -17.651 -10.933 15.347 1.00 98.06 368 LEU A O 1
ATOM 2902 N N . HIS A 1 369 ? -15.553 -10.349 14.775 1.00 97.88 369 HIS A N 1
ATOM 2903 C CA . HIS A 1 369 ? -14.854 -11.101 15.809 1.00 97.88 369 HIS A CA 1
ATOM 2904 C C . HIS A 1 369 ? -13.924 -10.177 16.588 1.00 97.88 369 HIS A C 1
ATOM 2906 O O . HIS A 1 369 ? -13.410 -9.203 16.045 1.00 97.88 369 HIS A O 1
ATOM 2912 N N . CYS A 1 370 ? -13.647 -10.508 17.842 1.00 97.81 370 CYS A N 1
ATOM 2913 C CA . CYS A 1 370 ? -12.525 -9.940 18.579 1.00 97.81 370 CYS A CA 1
ATOM 2914 C C . CYS A 1 370 ? -11.946 -10.982 19.535 1.00 97.81 370 CYS A C 1
ATOM 2916 O O . CYS A 1 370 ? -12.637 -11.903 19.976 1.00 97.81 370 CYS A O 1
ATOM 2918 N N . THR A 1 371 ? -10.663 -10.860 19.868 1.00 96.94 371 THR A N 1
ATOM 2919 C CA . THR A 1 371 ? -10.043 -11.785 20.821 1.00 96.94 371 THR A CA 1
ATOM 2920 C C . THR A 1 371 ? -10.513 -11.505 22.245 1.00 96.94 371 THR A C 1
ATOM 2922 O O . THR A 1 371 ? -10.829 -10.370 22.608 1.00 96.94 371 THR A O 1
ATOM 2925 N N . ALA A 1 372 ? -10.501 -12.530 23.096 1.00 95.94 372 ALA A N 1
ATOM 2926 C CA . ALA A 1 372 ? -10.849 -12.400 24.506 1.00 95.94 372 ALA A CA 1
ATOM 2927 C C . ALA A 1 372 ? -9.984 -11.359 25.227 1.00 95.94 372 ALA A C 1
ATOM 2929 O O . ALA A 1 372 ? -10.498 -10.615 26.056 1.00 95.94 372 ALA A O 1
ATOM 2930 N N . HIS A 1 373 ? -8.703 -11.239 24.863 1.00 94.94 373 HIS A N 1
ATOM 2931 C CA . HIS A 1 373 ? -7.821 -10.191 25.376 1.00 94.94 373 HIS A CA 1
ATOM 2932 C C . HIS A 1 373 ? -8.275 -8.784 24.953 1.00 94.94 373 HIS A C 1
ATOM 2934 O O . HIS A 1 373 ? -8.244 -7.869 25.776 1.00 94.94 373 HIS A O 1
ATOM 2940 N N . ALA A 1 374 ? -8.714 -8.597 23.702 1.00 96.75 374 ALA A N 1
ATOM 2941 C CA . ALA A 1 374 ? -9.235 -7.314 23.231 1.00 96.75 374 ALA A CA 1
ATOM 2942 C C . ALA A 1 374 ? -10.552 -6.944 23.929 1.00 96.75 374 ALA A C 1
ATOM 2944 O O . ALA A 1 374 ? -10.679 -5.833 24.448 1.00 96.75 374 ALA A O 1
ATOM 2945 N N . ALA A 1 375 ? -11.492 -7.891 24.018 1.00 97.25 375 ALA A N 1
ATOM 2946 C CA . ALA A 1 375 ? -12.749 -7.707 24.739 1.00 97.25 375 ALA A CA 1
ATOM 2947 C C . ALA A 1 375 ? -12.502 -7.400 26.224 1.00 97.25 375 ALA A C 1
ATOM 2949 O O . ALA A 1 375 ? -13.035 -6.431 26.758 1.00 97.25 375 ALA A O 1
ATOM 2950 N N . GLN A 1 376 ? -11.629 -8.168 26.882 1.00 96.56 376 GLN A N 1
ATOM 2951 C CA . GLN A 1 376 ? -11.276 -7.964 28.284 1.00 96.56 376 GLN A CA 1
ATOM 2952 C C . GLN A 1 376 ? -10.657 -6.587 28.517 1.00 96.56 376 GLN A C 1
ATOM 2954 O O . GLN A 1 376 ? -11.040 -5.889 29.457 1.00 96.56 376 GLN A O 1
ATOM 2959 N N . ARG A 1 377 ? -9.752 -6.152 27.635 1.00 95.62 377 ARG A N 1
ATOM 2960 C CA . ARG A 1 377 ? -9.142 -4.831 27.751 1.00 95.62 377 ARG A CA 1
ATOM 2961 C C . ARG A 1 377 ? -10.159 -3.709 27.577 1.00 95.62 377 ARG A C 1
ATOM 2963 O O . ARG A 1 377 ? -10.109 -2.736 28.328 1.00 95.62 377 ARG A O 1
ATOM 2970 N N . MET A 1 378 ? -11.092 -3.847 26.635 1.00 96.44 378 MET A N 1
ATOM 2971 C CA . MET A 1 378 ? -12.206 -2.909 26.508 1.00 96.44 378 MET A CA 1
ATOM 2972 C C . MET A 1 378 ? -13.017 -2.861 27.808 1.00 96.44 378 MET A C 1
ATOM 2974 O O . MET A 1 378 ? -13.227 -1.768 28.335 1.00 96.44 378 MET A O 1
ATOM 2978 N N . ARG A 1 379 ? -13.411 -4.018 28.366 1.00 96.31 379 ARG A N 1
ATOM 2979 C CA . ARG A 1 379 ? -14.165 -4.090 29.631 1.00 96.31 379 ARG A CA 1
ATOM 2980 C C . ARG A 1 379 ? -13.433 -3.367 30.761 1.00 96.31 379 ARG A C 1
ATOM 2982 O O . ARG A 1 379 ? -14.034 -2.539 31.436 1.00 96.31 379 ARG A O 1
ATOM 2989 N N . GLU A 1 380 ? -12.135 -3.605 30.941 1.00 95.88 380 GLU A N 1
ATOM 2990 C CA . GLU A 1 380 ? -11.320 -2.918 31.957 1.00 95.88 380 GLU A CA 1
ATOM 2991 C C . GLU A 1 380 ? -11.342 -1.392 31.800 1.00 95.88 380 GLU A C 1
ATOM 2993 O O . GLU A 1 380 ? -11.535 -0.662 32.777 1.00 95.88 380 GLU A O 1
ATOM 2998 N N . ILE A 1 381 ? -11.156 -0.902 30.570 1.00 94.19 381 ILE A N 1
ATOM 2999 C CA . ILE A 1 381 ? -11.135 0.534 30.267 1.00 94.19 381 ILE A CA 1
ATOM 3000 C C . ILE A 1 381 ? -12.506 1.156 30.552 1.00 94.19 381 ILE A C 1
ATOM 3002 O O . ILE A 1 381 ? -12.591 2.191 31.214 1.00 94.19 381 ILE A O 1
ATOM 3006 N N . VAL A 1 382 ? -13.580 0.507 30.110 1.00 94.06 382 VAL A N 1
ATOM 3007 C CA . VAL A 1 382 ? -14.967 0.960 30.280 1.00 94.06 382 VAL A CA 1
ATOM 3008 C C . VAL A 1 382 ? -15.401 0.932 31.751 1.00 94.06 382 VAL A C 1
ATOM 3010 O O . VAL A 1 382 ? -16.038 1.868 32.243 1.00 94.06 382 VAL A O 1
ATOM 3013 N N . LEU A 1 383 ? -14.999 -0.091 32.506 1.00 93.25 383 LEU A N 1
ATOM 3014 C CA . LEU A 1 383 ? -15.239 -0.163 33.947 1.00 93.25 383 LEU A CA 1
ATOM 3015 C C . LEU A 1 383 ? -14.515 0.968 34.687 1.00 93.25 383 LEU A C 1
ATOM 3017 O O . LEU A 1 383 ? -15.110 1.628 35.542 1.00 93.25 383 LEU A O 1
ATOM 3021 N N . CYS A 1 384 ? -13.257 1.236 34.333 1.00 90.12 384 CYS A N 1
ATOM 3022 C CA . CYS A 1 384 ? -12.443 2.255 34.989 1.00 90.12 384 CYS A CA 1
ATOM 3023 C C . CYS A 1 384 ? -12.880 3.690 34.637 1.00 90.12 384 CYS A C 1
ATOM 3025 O O . CYS A 1 384 ? -13.035 4.537 35.526 1.00 90.12 384 CYS A O 1
ATOM 3027 N N . MET A 1 385 ? -13.089 3.964 33.346 1.00 87.81 385 MET A N 1
ATOM 3028 C CA . MET A 1 385 ? -13.184 5.320 32.793 1.00 87.81 385 MET A CA 1
ATOM 3029 C C . MET A 1 385 ? -14.496 5.622 32.067 1.00 87.81 385 MET A C 1
ATOM 3031 O O . MET A 1 385 ? -14.781 6.800 31.863 1.00 87.81 385 MET A O 1
ATOM 3035 N N . GLY A 1 386 ? -15.268 4.604 31.685 1.00 89.25 386 GLY A N 1
ATOM 3036 C CA . GLY A 1 386 ? -16.447 4.768 30.840 1.00 89.25 386 GLY A CA 1
ATOM 3037 C C . GLY A 1 386 ? -17.642 5.403 31.550 1.00 89.25 386 GLY A C 1
ATOM 3038 O O . GLY A 1 386 ? -17.839 5.226 32.761 1.00 89.25 386 GLY A O 1
ATOM 3039 N N . THR A 1 387 ? -18.454 6.129 30.787 1.00 91.38 387 THR A N 1
ATOM 3040 C CA . THR A 1 387 ? -19.772 6.617 31.219 1.00 91.38 387 THR A CA 1
ATOM 3041 C C . THR A 1 387 ? -20.792 5.477 31.308 1.00 91.38 387 THR A C 1
ATOM 3043 O O . THR A 1 387 ? -20.521 4.328 30.954 1.00 91.38 387 THR A O 1
ATOM 3046 N N . THR A 1 388 ? -21.993 5.769 31.811 1.00 92.50 388 THR A N 1
ATOM 3047 C CA . THR A 1 388 ? -23.085 4.783 31.860 1.00 92.50 388 THR A CA 1
ATOM 3048 C C . THR A 1 388 ? -23.522 4.341 30.464 1.00 92.50 388 THR A C 1
ATOM 3050 O O . THR A 1 388 ? -23.819 3.167 30.275 1.00 92.50 388 THR A O 1
ATOM 3053 N N . THR A 1 389 ? -23.514 5.251 29.489 1.00 93.75 389 THR A N 1
ATOM 3054 C CA . THR A 1 389 ? -23.850 4.969 28.087 1.00 93.75 389 THR A CA 1
ATOM 3055 C C . THR A 1 389 ? -22.735 4.206 27.378 1.00 93.75 389 THR A C 1
ATOM 3057 O O . THR A 1 389 ? -23.018 3.250 26.670 1.00 93.75 389 THR A O 1
ATOM 3060 N N . GLU A 1 390 ? -21.459 4.526 27.622 1.00 95.62 390 GLU A N 1
ATOM 3061 C CA . GLU A 1 390 ? -20.335 3.741 27.079 1.00 95.62 390 GLU A CA 1
ATOM 3062 C C . GLU A 1 390 ? -20.321 2.301 27.621 1.00 95.62 390 GLU A C 1
ATOM 3064 O O . GLU A 1 390 ? -20.010 1.363 26.887 1.00 95.62 390 GLU A O 1
ATOM 3069 N N . ARG A 1 391 ? -20.703 2.108 28.892 1.00 96.19 391 ARG A N 1
ATOM 3070 C CA . ARG A 1 391 ? -20.889 0.778 29.499 1.00 96.19 391 ARG A CA 1
ATOM 3071 C C . ARG A 1 391 ? -22.043 0.010 28.869 1.00 96.19 391 ARG A C 1
ATOM 3073 O O . ARG A 1 391 ? -21.846 -1.138 28.492 1.00 96.19 391 ARG A O 1
ATOM 3080 N N . SER A 1 392 ? -23.201 0.652 28.724 1.00 96.88 392 SER A N 1
ATOM 3081 C CA . SER A 1 392 ? -24.370 0.039 28.087 1.00 96.88 392 SER A CA 1
ATOM 3082 C C . SER A 1 392 ? -24.056 -0.373 26.646 1.00 96.88 392 SER A C 1
ATOM 3084 O O . SER A 1 392 ? -24.238 -1.535 26.293 1.00 96.88 392 SER A O 1
ATOM 3086 N N . ARG A 1 393 ? -23.441 0.505 25.837 1.00 97.50 393 ARG A N 1
ATOM 3087 C CA . ARG A 1 393 ? -22.998 0.150 24.478 1.00 97.50 393 ARG A CA 1
ATOM 3088 C C . ARG A 1 393 ? -21.999 -1.001 24.455 1.00 97.50 393 ARG A C 1
ATOM 3090 O O . ARG A 1 393 ? -22.114 -1.842 23.572 1.00 97.50 393 ARG A O 1
ATOM 3097 N N . ALA A 1 394 ? -21.066 -1.086 25.407 1.00 97.62 394 ALA A N 1
ATOM 3098 C CA . ALA A 1 394 ? -20.152 -2.228 25.506 1.00 97.62 394 ALA A CA 1
ATOM 3099 C C . ALA A 1 394 ? -20.896 -3.557 25.735 1.00 97.62 394 ALA A C 1
ATOM 3101 O O . ALA A 1 394 ? -20.578 -4.553 25.085 1.00 97.62 394 ALA A O 1
ATOM 3102 N N . GLU A 1 395 ? -21.906 -3.564 26.606 1.00 97.69 395 GLU A N 1
ATOM 3103 C CA . GLU A 1 395 ? -22.759 -4.734 26.845 1.00 97.69 395 GLU A CA 1
ATOM 3104 C C . GLU A 1 395 ? -23.618 -5.071 25.614 1.00 97.69 395 GLU A C 1
ATOM 3106 O O . GLU A 1 395 ? -23.722 -6.237 25.245 1.00 97.69 395 GLU A O 1
ATOM 3111 N N . ILE A 1 396 ? -24.161 -4.067 24.914 1.00 98.25 396 ILE A N 1
ATOM 3112 C CA . ILE A 1 396 ? -24.941 -4.261 23.680 1.00 98.25 396 ILE A CA 1
ATOM 3113 C C . ILE A 1 396 ? -24.083 -4.883 22.571 1.00 98.25 396 ILE A C 1
ATOM 3115 O O . ILE A 1 396 ? -24.492 -5.859 21.944 1.00 98.25 396 ILE A O 1
ATOM 3119 N N . VAL A 1 397 ? -22.896 -4.330 22.295 1.00 97.69 397 VAL A N 1
ATOM 3120 C CA . VAL A 1 397 ? -22.085 -4.776 21.146 1.00 97.69 397 VAL A CA 1
ATOM 3121 C C . VAL A 1 397 ? -21.479 -6.158 21.357 1.00 97.69 397 VAL A C 1
ATOM 3123 O O . VAL A 1 397 ? -21.265 -6.870 20.378 1.00 97.69 397 VAL A O 1
ATOM 3126 N N . LEU A 1 398 ? -21.226 -6.555 22.608 1.00 97.50 398 LEU A N 1
ATOM 3127 C CA . LEU A 1 398 ? -20.778 -7.907 22.951 1.00 97.50 398 LEU A CA 1
ATOM 3128 C C . LEU A 1 398 ? -21.937 -8.882 23.202 1.00 97.50 398 LEU A C 1
ATOM 3130 O O . LEU A 1 398 ? -21.693 -10.083 23.268 1.00 97.50 398 LEU A O 1
ATOM 3134 N N . GLY A 1 399 ? -23.179 -8.396 23.316 1.00 96.94 399 GLY A N 1
ATOM 3135 C CA . GLY A 1 399 ? -24.322 -9.222 23.713 1.00 96.94 399 GLY A CA 1
ATOM 3136 C C . GLY A 1 399 ? -24.115 -9.805 25.110 1.00 96.94 399 GLY A C 1
ATOM 3137 O O . GLY A 1 399 ? -24.203 -11.011 25.304 1.00 96.94 399 GLY A O 1
ATOM 3138 N N . GLU A 1 400 ? -23.755 -8.960 26.072 1.00 95.31 400 GLU A N 1
ATOM 3139 C CA . GLU A 1 400 ? -23.427 -9.346 27.445 1.00 95.31 400 GLU A CA 1
ATOM 3140 C C . GLU A 1 400 ? -24.384 -8.700 28.453 1.00 95.31 400 GLU A C 1
ATOM 3142 O O . GLU A 1 400 ? -25.168 -7.803 28.133 1.00 95.31 400 GLU A O 1
ATOM 3147 N N . GLY A 1 401 ? -24.327 -9.169 29.703 1.00 93.69 401 GLY A N 1
ATOM 3148 C CA . GLY A 1 401 ? -25.096 -8.588 30.801 1.00 93.69 401 GLY A CA 1
ATOM 3149 C C . GLY A 1 401 ? -26.609 -8.642 30.534 1.00 93.69 401 GLY A C 1
ATOM 3150 O O . GLY A 1 401 ? -27.124 -9.726 30.250 1.00 93.69 401 GLY A O 1
ATOM 3151 N N . PRO A 1 402 ? -27.336 -7.509 30.598 1.00 94.50 402 PRO A N 1
ATOM 3152 C CA . PRO A 1 402 ? -28.772 -7.454 30.301 1.00 94.50 402 PRO A CA 1
ATOM 3153 C C . PRO A 1 402 ? -29.140 -7.881 28.872 1.00 94.50 402 PRO A C 1
ATOM 3155 O O . PRO A 1 402 ? -30.309 -8.151 28.597 1.00 94.50 402 PRO A O 1
ATOM 3158 N N . TYR A 1 403 ? -28.158 -7.927 27.968 1.00 96.12 403 TYR A N 1
ATOM 3159 C CA . TYR A 1 403 ? -28.352 -8.179 26.546 1.00 96.12 403 TYR A CA 1
ATOM 3160 C C . TYR A 1 403 ? -27.939 -9.594 26.104 1.00 96.12 403 TYR A C 1
ATOM 3162 O O . TYR A 1 403 ? -27.973 -9.882 24.912 1.00 96.12 403 TYR A O 1
ATOM 3170 N N . ALA A 1 404 ? -27.594 -10.491 27.037 1.00 93.56 404 ALA A N 1
ATOM 3171 C CA . ALA A 1 404 ? -27.091 -11.838 26.731 1.00 93.56 404 ALA A CA 1
ATOM 3172 C C . ALA A 1 404 ? -28.043 -12.703 25.885 1.00 93.56 404 ALA A C 1
ATOM 3174 O O . ALA A 1 404 ? -27.600 -13.420 24.991 1.00 93.56 404 ALA A O 1
ATOM 3175 N N . ASP A 1 405 ? -29.350 -12.596 26.134 1.00 93.44 405 ASP A N 1
ATOM 3176 C CA . ASP A 1 405 ? -30.377 -13.379 25.434 1.00 93.44 405 ASP A CA 1
ATOM 3177 C C . ASP A 1 405 ? -31.013 -12.625 24.251 1.00 93.44 405 ASP A C 1
ATOM 3179 O O . ASP A 1 405 ? -32.009 -13.081 23.685 1.00 93.44 405 ASP A O 1
ATOM 3183 N N . HIS A 1 406 ? -30.492 -11.444 23.898 1.00 94.81 406 HIS A N 1
ATOM 3184 C CA . HIS A 1 406 ? -31.066 -10.635 22.825 1.00 94.81 406 HIS A CA 1
ATOM 3185 C C . HIS A 1 406 ? -30.634 -11.149 21.451 1.00 94.81 406 HIS A C 1
ATOM 3187 O O . HIS A 1 406 ? -29.463 -11.446 21.208 1.00 94.81 406 HIS A O 1
ATOM 3193 N N . ASP A 1 407 ? -31.582 -11.198 20.517 1.00 95.25 407 ASP A N 1
ATOM 3194 C CA . ASP A 1 407 ? -31.275 -11.513 19.126 1.00 95.25 407 ASP A CA 1
ATOM 3195 C C . ASP A 1 407 ? -30.510 -10.352 18.436 1.00 95.25 407 ASP A C 1
ATOM 3197 O O . ASP A 1 407 ? -30.528 -9.206 18.906 1.00 95.25 407 ASP A O 1
ATOM 3201 N N . PRO A 1 408 ? -29.850 -10.599 17.288 1.00 94.38 408 PRO A N 1
ATOM 3202 C CA . PRO A 1 408 ? -29.102 -9.567 16.568 1.00 94.38 408 PRO A CA 1
ATOM 3203 C C . PRO A 1 408 ? -29.902 -8.295 16.239 1.00 94.38 408 PRO A C 1
ATOM 3205 O O . PRO A 1 408 ? -29.344 -7.197 16.226 1.00 94.38 408 PRO A O 1
ATOM 3208 N N . ALA A 1 409 ? -31.203 -8.412 15.954 1.00 95.44 409 ALA A N 1
ATOM 3209 C CA . ALA A 1 409 ? -32.048 -7.264 15.639 1.00 95.44 409 ALA A CA 1
ATOM 3210 C C . ALA A 1 409 ? -32.363 -6.443 16.892 1.00 95.44 409 ALA A C 1
ATOM 3212 O O . ALA A 1 409 ? -32.344 -5.212 16.843 1.00 95.44 409 ALA A O 1
ATOM 3213 N N . GLN A 1 410 ? -32.592 -7.107 18.021 1.00 97.12 410 GLN A N 1
ATOM 3214 C CA . GLN A 1 410 ? -32.787 -6.472 19.316 1.00 97.12 410 GLN A CA 1
ATOM 3215 C C . GLN A 1 410 ? -31.532 -5.722 19.775 1.00 97.12 410 GLN A C 1
ATOM 3217 O O . GLN A 1 410 ? -31.651 -4.572 20.203 1.00 97.12 410 GLN A O 1
ATOM 3222 N N . LEU A 1 411 ? -30.340 -6.305 19.607 1.00 97.56 411 LEU A N 1
ATOM 3223 C CA . LEU A 1 411 ? -29.067 -5.632 19.898 1.00 97.56 411 LEU A CA 1
ATOM 3224 C C . LEU A 1 411 ? -28.867 -4.383 19.032 1.00 97.56 411 LEU A C 1
ATOM 3226 O O . LEU A 1 411 ? -28.546 -3.312 19.547 1.00 97.56 411 LEU A O 1
ATOM 3230 N N . ARG A 1 412 ? -29.130 -4.473 17.720 1.00 96.56 412 ARG A N 1
ATOM 3231 C CA . ARG A 1 412 ? -29.078 -3.302 16.826 1.00 96.56 412 ARG A CA 1
ATOM 3232 C C . ARG A 1 412 ? -30.057 -2.209 17.242 1.00 96.56 412 ARG A C 1
ATOM 3234 O O . ARG A 1 412 ? -29.693 -1.036 17.258 1.00 96.56 412 ARG A O 1
ATOM 3241 N N . MET A 1 413 ? -31.293 -2.577 17.584 1.00 96.75 413 MET A N 1
ATOM 3242 C CA . MET A 1 413 ? -32.287 -1.615 18.063 1.00 96.75 413 MET A CA 1
ATOM 3243 C C . MET A 1 413 ? -31.851 -0.956 19.373 1.00 96.75 413 MET A C 1
ATOM 3245 O O . MET A 1 413 ? -32.065 0.243 19.539 1.00 96.75 413 MET A O 1
ATOM 3249 N N . ALA A 1 414 ? -31.241 -1.708 20.293 1.00 97.25 414 ALA A N 1
ATOM 3250 C CA . ALA A 1 414 ? -30.692 -1.158 21.528 1.00 97.25 414 ALA A CA 1
ATOM 3251 C C . ALA A 1 414 ? -29.570 -0.152 21.231 1.00 97.25 414 ALA A C 1
ATOM 3253 O O . ALA A 1 414 ? -29.642 0.984 21.695 1.00 97.25 414 ALA A O 1
ATOM 3254 N N . LEU A 1 415 ? -28.612 -0.511 20.368 1.00 96.81 415 LEU A N 1
ATOM 3255 C CA . LEU A 1 415 ? -27.530 0.389 19.958 1.00 96.81 415 LEU A CA 1
ATOM 3256 C C . LEU A 1 415 ? -28.068 1.660 19.285 1.00 96.81 415 LEU A C 1
ATOM 3258 O O . LEU A 1 415 ? -27.605 2.761 19.571 1.00 96.81 415 LEU A O 1
ATOM 3262 N N . SER A 1 416 ? -29.089 1.523 18.434 1.00 96.06 416 SER A N 1
ATOM 3263 C CA . SER A 1 416 ? -29.721 2.655 17.751 1.00 96.06 416 SER A CA 1
ATOM 3264 C C . SER A 1 416 ? -30.410 3.628 18.708 1.00 96.06 416 SER A C 1
ATOM 3266 O O . SER A 1 416 ? -30.525 4.803 18.374 1.00 96.06 416 SER A O 1
ATOM 3268 N N . ARG A 1 417 ? -30.873 3.179 19.881 1.00 96.06 417 ARG A N 1
ATOM 3269 C CA . ARG A 1 417 ? -31.446 4.069 20.908 1.00 96.06 417 ARG A CA 1
ATOM 3270 C C . ARG A 1 417 ? -30.375 4.870 21.647 1.00 96.06 417 ARG A C 1
ATOM 3272 O O . ARG A 1 417 ? -30.688 5.916 22.205 1.00 96.06 417 ARG A O 1
ATOM 3279 N N . GLU A 1 418 ? -29.133 4.393 21.638 1.00 94.81 418 GLU A N 1
ATOM 3280 C CA . GLU A 1 418 ? -27.989 5.014 22.314 1.00 94.81 418 GLU A CA 1
ATOM 3281 C C . GLU A 1 418 ? -27.040 5.749 21.352 1.00 94.81 418 GLU A C 1
ATOM 3283 O O . GLU A 1 418 ? -25.903 6.060 21.718 1.00 94.81 418 GLU A O 1
ATOM 3288 N N . SER A 1 419 ? -27.500 6.042 20.130 1.00 94.75 419 SER A N 1
ATOM 3289 C CA . SER A 1 419 ? -26.744 6.762 19.107 1.00 94.75 419 SER A CA 1
ATOM 3290 C C . SER A 1 419 ? -27.569 7.854 18.434 1.00 94.75 419 SER A C 1
ATOM 3292 O O . SER A 1 419 ? -28.748 7.670 18.148 1.00 94.75 419 SER A O 1
ATOM 3294 N N . THR A 1 420 ? -26.925 8.973 18.100 1.00 93.25 420 THR A N 1
ATOM 3295 C CA . THR A 1 420 ? -27.484 9.992 17.196 1.00 93.25 420 THR A CA 1
ATOM 3296 C C . THR A 1 420 ? -27.390 9.612 15.718 1.00 93.25 420 THR A C 1
ATOM 3298 O O . THR A 1 420 ? -27.968 10.296 14.876 1.00 93.25 420 THR A O 1
ATOM 3301 N N . HIS A 1 421 ? -26.654 8.550 15.382 1.00 93.81 421 HIS A N 1
ATOM 3302 C CA . HIS A 1 421 ? -26.464 8.080 14.015 1.00 93.81 421 HIS A CA 1
ATOM 3303 C C . HIS A 1 421 ? -27.369 6.884 13.722 1.00 93.81 421 HIS A C 1
ATOM 3305 O O . HIS A 1 421 ? -27.648 6.061 14.594 1.00 93.81 421 HIS A O 1
ATOM 3311 N N . ALA A 1 422 ? -27.811 6.775 12.469 1.00 93.88 422 ALA A N 1
ATOM 3312 C CA . ALA A 1 422 ? -28.530 5.596 12.014 1.00 93.88 422 ALA A CA 1
ATOM 3313 C C . ALA A 1 422 ? -27.586 4.385 12.021 1.00 93.88 422 ALA A C 1
ATOM 3315 O O . ALA A 1 422 ? -26.532 4.409 11.383 1.00 93.88 422 ALA A O 1
ATOM 3316 N N . VAL A 1 423 ? -27.973 3.330 12.739 1.00 96.12 423 VAL A N 1
ATOM 3317 C CA . VAL A 1 423 ? -27.241 2.059 12.754 1.00 96.12 423 VAL A CA 1
ATOM 3318 C C . VAL A 1 423 ? -27.626 1.257 11.502 1.00 96.12 423 VAL A C 1
ATOM 3320 O O . VAL A 1 423 ? -28.823 1.092 11.254 1.00 96.12 423 VAL A O 1
ATOM 3323 N N . PRO A 1 424 ? -26.663 0.740 10.715 1.00 96.25 424 PRO A N 1
ATOM 3324 C CA . PRO A 1 424 ? -26.964 -0.057 9.529 1.00 96.25 424 PRO A CA 1
ATOM 3325 C C . PRO A 1 424 ? -27.799 -1.301 9.851 1.00 96.25 424 PRO A C 1
ATOM 3327 O O . PRO A 1 424 ? -27.551 -2.004 10.835 1.00 96.25 424 PRO A O 1
ATOM 3330 N N . ASN A 1 425 ? -28.772 -1.606 8.990 1.00 94.12 425 ASN A N 1
ATOM 3331 C CA . ASN A 1 425 ? -29.669 -2.756 9.168 1.00 94.12 425 ASN A CA 1
ATOM 3332 C C . ASN A 1 425 ? -28.945 -4.106 9.055 1.00 94.12 425 ASN A C 1
ATOM 3334 O O . ASN A 1 425 ? -29.400 -5.104 9.612 1.00 94.12 425 ASN A O 1
ATOM 3338 N N . ASP A 1 426 ? -27.829 -4.119 8.336 1.00 94.88 426 ASP A N 1
ATOM 3339 C CA . ASP A 1 426 ? -26.956 -5.250 8.047 1.00 94.88 426 ASP A CA 1
ATOM 3340 C C . ASP A 1 426 ? -25.721 -5.307 8.967 1.00 94.88 426 ASP A C 1
ATOM 3342 O O . ASP A 1 426 ? -24.814 -6.106 8.736 1.00 94.88 426 ASP A O 1
ATOM 3346 N N . LEU A 1 427 ? -25.672 -4.495 10.032 1.00 96.44 427 LEU A N 1
ATOM 3347 C CA . LEU A 1 427 ? -24.652 -4.629 11.071 1.00 96.44 427 LEU A CA 1
ATOM 3348 C C . LEU A 1 427 ? -24.868 -5.933 11.861 1.00 96.44 427 LEU A C 1
ATOM 3350 O O . LEU A 1 427 ? -25.926 -6.164 12.461 1.00 96.44 427 LEU A O 1
ATOM 3354 N N . VAL A 1 428 ? -23.854 -6.797 11.883 1.00 95.44 428 VAL A N 1
ATOM 3355 C CA . VAL A 1 428 ? -23.927 -8.098 12.558 1.00 95.44 428 VAL A CA 1
ATOM 3356 C C . VAL A 1 428 ? -23.476 -7.953 14.012 1.00 95.44 428 VAL A C 1
ATOM 3358 O O . VAL A 1 428 ? -22.294 -7.758 14.284 1.00 95.44 428 VAL A O 1
ATOM 3361 N N . LEU A 1 429 ? -24.426 -8.064 14.945 1.00 96.56 429 LEU A N 1
ATOM 3362 C CA . LEU A 1 429 ? -24.199 -8.108 16.394 1.00 96.56 429 LEU A CA 1
ATOM 3363 C C . LEU A 1 429 ? -24.740 -9.429 16.974 1.00 96.56 429 LEU A C 1
ATOM 3365 O O . LEU A 1 429 ? -25.700 -9.966 16.418 1.00 96.56 429 LEU A O 1
ATOM 3369 N N . PRO A 1 430 ? -24.171 -9.949 18.076 1.00 97.56 430 PRO A N 1
ATOM 3370 C CA . PRO A 1 430 ? -23.027 -9.408 18.815 1.00 97.56 430 PRO A CA 1
ATOM 3371 C C . PRO A 1 430 ? -21.684 -9.654 18.109 1.00 97.56 430 PRO A C 1
ATOM 3373 O O . PRO A 1 430 ? -21.559 -10.532 17.252 1.00 97.56 430 PRO A O 1
ATOM 3376 N N . ILE A 1 431 ? -20.664 -8.890 18.498 1.00 98.12 431 ILE A N 1
ATOM 3377 C CA . ILE A 1 431 ? -19.269 -9.152 18.131 1.00 98.12 431 ILE A CA 1
ATOM 3378 C C . ILE A 1 431 ? -18.831 -10.435 18.843 1.00 98.12 431 ILE A C 1
ATOM 3380 O O . ILE A 1 431 ? -18.883 -10.532 20.069 1.00 98.12 431 ILE A O 1
ATOM 3384 N N . LYS A 1 432 ? -18.383 -11.432 18.078 1.00 97.31 432 LYS A N 1
ATOM 3385 C CA . LYS A 1 432 ? -18.027 -12.752 18.606 1.00 97.31 432 LYS A CA 1
ATOM 3386 C C . LYS A 1 432 ? -16.680 -12.704 19.321 1.00 97.31 432 LYS A C 1
ATOM 3388 O O . LYS A 1 432 ? -15.642 -12.514 18.684 1.00 97.31 432 LYS A O 1
ATOM 3393 N N . VAL A 1 433 ? -16.689 -12.934 20.631 1.00 97.06 433 VAL A N 1
ATOM 3394 C CA . VAL A 1 433 ? -15.463 -13.037 21.431 1.00 97.06 433 VAL A CA 1
ATOM 3395 C C . VAL A 1 433 ? -14.860 -14.431 21.275 1.00 97.06 433 VAL A C 1
ATOM 3397 O O . VAL A 1 433 ? -15.500 -15.430 21.601 1.00 97.06 433 VAL A O 1
ATOM 3400 N N . VAL A 1 434 ? -13.617 -14.505 20.803 1.00 94.50 434 VAL A N 1
ATOM 3401 C CA . VAL A 1 434 ? -12.891 -15.768 20.604 1.00 94.50 434 VAL A CA 1
ATOM 3402 C C . VAL A 1 434 ? -11.754 -15.930 21.609 1.00 94.50 434 VAL A C 1
ATOM 3404 O O . VAL A 1 434 ? -11.017 -14.986 21.899 1.00 94.50 434 VAL A O 1
ATOM 3407 N N . GLN A 1 435 ? -11.593 -17.139 22.143 1.00 88.38 435 GLN A N 1
ATOM 3408 C CA . GLN A 1 435 ? -10.444 -17.480 22.980 1.00 88.38 435 GLN A CA 1
ATOM 3409 C C . GLN A 1 435 ? -9.257 -17.829 22.084 1.00 88.38 435 GLN A C 1
ATOM 3411 O O . GLN A 1 435 ? -9.371 -18.676 21.203 1.00 88.38 435 GLN A O 1
ATOM 3416 N N . VAL A 1 436 ? -8.131 -17.151 22.301 1.00 79.69 436 VAL A N 1
ATOM 3417 C CA . VAL A 1 436 ? -6.899 -17.346 21.530 1.00 79.69 436 VAL A CA 1
ATOM 3418 C C . VAL A 1 436 ? -5.773 -17.580 22.516 1.00 79.69 436 VAL A C 1
ATOM 3420 O O . VAL A 1 436 ? -5.398 -16.654 23.240 1.00 79.69 436 VAL A O 1
ATOM 3423 N N . ASP A 1 437 ? -5.229 -18.792 22.519 1.00 70.56 437 ASP A N 1
ATOM 3424 C CA . ASP A 1 437 ? -3.952 -19.059 23.166 1.00 70.56 437 ASP A CA 1
ATOM 3425 C C . ASP A 1 437 ? -2.833 -18.909 22.131 1.00 70.56 437 ASP A C 1
ATOM 3427 O O . ASP A 1 437 ? -2.715 -19.677 21.178 1.00 70.56 437 ASP A O 1
ATOM 3431 N N . VAL A 1 438 ? -2.059 -17.834 22.257 1.00 65.12 438 VAL A N 1
ATOM 3432 C CA . VAL A 1 438 ? -0.976 -17.514 21.317 1.00 65.12 438 VAL A CA 1
ATOM 3433 C C . VAL A 1 438 ? 0.196 -18.483 21.481 1.00 65.12 438 VAL A C 1
ATOM 3435 O O . VAL A 1 438 ? 0.913 -18.726 20.513 1.00 65.12 438 VAL A O 1
ATOM 3438 N N . ASN A 1 439 ? 0.398 -19.031 22.683 1.00 61.16 439 ASN A N 1
ATOM 3439 C CA . ASN A 1 439 ? 1.527 -19.913 22.960 1.00 61.16 439 ASN A CA 1
ATOM 3440 C C . ASN A 1 439 ? 1.270 -21.323 22.424 1.00 61.16 439 ASN A C 1
ATOM 3442 O O . ASN A 1 439 ? 2.161 -21.883 21.791 1.00 61.16 439 ASN A O 1
ATOM 3446 N N . ASP A 1 440 ? 0.051 -21.841 22.587 1.00 54.09 440 ASP A N 1
ATOM 3447 C CA . ASP A 1 440 ? -0.323 -23.159 22.060 1.00 54.09 440 ASP A CA 1
ATOM 3448 C C . ASP A 1 440 ? -0.422 -23.157 20.523 1.00 54.09 440 ASP A C 1
ATOM 3450 O O . ASP A 1 440 ? -0.028 -24.117 19.867 1.00 54.09 440 ASP A O 1
ATOM 3454 N N . ASN A 1 441 ? -0.875 -22.050 19.919 1.00 51.59 441 ASN A N 1
ATOM 3455 C CA . ASN A 1 441 ? -1.102 -21.964 18.469 1.00 51.59 441 ASN A CA 1
ATOM 3456 C C . ASN A 1 441 ? 0.132 -21.534 17.645 1.00 51.59 441 ASN A C 1
ATOM 3458 O O . ASN A 1 441 ? 0.035 -21.356 16.429 1.00 51.59 441 ASN A O 1
ATOM 3462 N N . CYS A 1 442 ? 1.279 -21.305 18.287 1.00 52.19 442 CYS A N 1
ATOM 3463 C CA . CYS A 1 442 ? 2.552 -20.975 17.633 1.00 52.19 442 CYS A CA 1
ATOM 3464 C C . CYS A 1 442 ? 3.672 -21.970 17.984 1.00 52.19 442 CYS A C 1
ATOM 3466 O O . CYS A 1 442 ? 4.831 -21.697 17.664 1.00 52.19 442 CYS A O 1
ATOM 3468 N N . ASP A 1 443 ? 3.358 -23.097 18.635 1.00 50.53 443 ASP A N 1
ATOM 3469 C CA . ASP A 1 443 ? 4.326 -24.170 18.868 1.00 50.53 443 ASP A CA 1
ATOM 3470 C C . ASP A 1 443 ? 4.574 -24.942 17.556 1.00 50.53 443 ASP A C 1
ATOM 3472 O O . ASP A 1 443 ? 3.653 -25.578 17.038 1.00 50.53 443 ASP A O 1
ATOM 3476 N N . PRO A 1 444 ? 5.800 -24.918 16.997 1.00 49.53 444 PRO A N 1
ATOM 3477 C CA . PRO A 1 444 ? 6.132 -25.670 15.786 1.00 49.53 444 PRO A CA 1
ATOM 3478 C C . PRO A 1 444 ? 6.042 -27.196 15.965 1.00 49.53 444 PRO A C 1
ATOM 3480 O O . PRO A 1 444 ? 6.109 -27.916 14.973 1.00 49.53 444 PRO A O 1
ATOM 3483 N N . ASN A 1 445 ? 5.908 -27.699 17.201 1.00 44.75 445 ASN A N 1
ATOM 3484 C CA . ASN A 1 445 ? 5.832 -29.130 17.508 1.00 44.75 445 ASN A CA 1
ATOM 3485 C C . ASN A 1 445 ? 4.400 -29.657 17.704 1.00 44.75 445 ASN A C 1
ATOM 3487 O O . ASN A 1 445 ? 4.225 -30.868 17.874 1.00 44.75 445 ASN A O 1
ATOM 3491 N N . LEU A 1 446 ? 3.375 -28.794 17.699 1.00 44.22 446 LEU A N 1
ATOM 3492 C CA . LEU A 1 446 ? 1.987 -29.238 17.816 1.00 44.22 446 LEU A CA 1
ATOM 3493 C C . LEU A 1 446 ? 1.495 -29.741 16.452 1.00 44.22 446 LEU A C 1
ATOM 3495 O O . LEU A 1 446 ? 1.477 -29.011 15.464 1.00 44.22 446 LEU A O 1
ATOM 3499 N N . SER A 1 447 ? 1.135 -31.024 16.401 1.00 37.75 447 SER A N 1
ATOM 3500 C CA . SER A 1 447 ? 0.719 -31.717 15.181 1.00 37.75 447 SER A CA 1
ATOM 3501 C C . SER A 1 447 ? -0.457 -31.019 14.486 1.00 37.75 447 SER A C 1
ATOM 3503 O O . SER A 1 447 ? -1.457 -30.633 15.090 1.00 37.75 447 SER A O 1
ATOM 3505 N N . SER A 1 448 ? -0.274 -30.855 13.184 1.00 40.78 448 SER A N 1
ATOM 3506 C CA . SER A 1 448 ? -1.036 -30.078 12.220 1.00 40.78 448 SER A CA 1
ATOM 3507 C C . SER A 1 448 ? -2.341 -30.752 11.793 1.00 40.78 448 SER A C 1
ATOM 3509 O O . SER A 1 448 ? -2.381 -31.376 10.738 1.00 40.78 448 SER A O 1
ATOM 3511 N N . ASP A 1 449 ? -3.408 -30.570 12.570 1.00 41.59 449 ASP A N 1
ATOM 3512 C CA . ASP A 1 449 ? -4.780 -30.853 12.104 1.00 41.59 449 ASP A CA 1
ATOM 3513 C C . ASP A 1 449 ? -5.654 -29.582 11.983 1.00 41.59 449 ASP A C 1
ATOM 3515 O O . ASP A 1 449 ? -6.769 -29.648 11.472 1.00 41.59 449 ASP A O 1
ATOM 3519 N N . ILE A 1 450 ? -5.167 -28.406 12.423 1.00 47.06 450 ILE A N 1
ATOM 3520 C CA . ILE A 1 450 ? -5.959 -27.149 12.470 1.00 47.06 450 ILE A CA 1
ATOM 3521 C C . ILE A 1 450 ? -5.261 -25.956 11.785 1.00 47.06 450 ILE A C 1
ATOM 3523 O O . ILE A 1 450 ? -5.899 -24.952 11.471 1.00 47.06 450 ILE A O 1
ATOM 3527 N N . LEU A 1 451 ? -3.960 -26.044 11.500 1.00 48.69 451 LEU A N 1
ATOM 3528 C CA . LEU A 1 451 ? -3.257 -24.980 10.788 1.00 48.69 451 LEU A CA 1
ATOM 3529 C C . LEU A 1 451 ? -3.527 -25.120 9.290 1.00 48.69 451 LEU A C 1
ATOM 3531 O O . LEU A 1 451 ? -3.073 -26.068 8.653 1.00 48.69 451 LEU A O 1
ATOM 3535 N N . HIS A 1 452 ? -4.269 -24.164 8.725 1.00 49.72 452 HIS A N 1
ATOM 3536 C CA . HIS A 1 452 ? -4.282 -23.974 7.281 1.00 49.72 452 HIS A CA 1
ATOM 3537 C C . HIS A 1 452 ? -2.828 -23.901 6.800 1.00 49.72 452 HIS A C 1
ATOM 3539 O O . HIS A 1 452 ? -2.022 -23.178 7.389 1.00 49.72 452 HIS A O 1
ATOM 3545 N N . LEU A 1 453 ? -2.518 -24.627 5.722 1.00 49.75 453 LEU A N 1
ATOM 3546 C CA . LEU A 1 453 ? -1.205 -24.682 5.059 1.00 49.75 453 LEU A CA 1
ATOM 3547 C C . LEU A 1 453 ? -0.576 -23.289 4.801 1.00 49.75 453 LEU A C 1
ATOM 3549 O O . LEU A 1 453 ? 0.618 -23.191 4.560 1.00 49.75 453 LEU A O 1
ATOM 3553 N N . SER A 1 454 ? -1.355 -22.206 4.903 1.00 63.06 454 SER A N 1
ATOM 3554 C CA . SER A 1 454 ? -0.974 -20.820 4.638 1.00 63.06 454 SER A CA 1
ATOM 3555 C C . SER A 1 454 ? -0.461 -19.994 5.833 1.00 63.06 454 SER A C 1
ATOM 3557 O O . SER A 1 454 ? -0.069 -18.849 5.611 1.00 63.06 454 SER A O 1
ATOM 3559 N N . PHE A 1 455 ? -0.488 -20.472 7.089 1.00 81.94 455 PHE A N 1
ATOM 3560 C CA . PHE A 1 455 ? -0.010 -19.668 8.234 1.00 81.94 455 PHE A CA 1
ATOM 3561 C C . PHE A 1 455 ? 1.476 -19.929 8.560 1.00 81.94 455 PHE A C 1
ATOM 3563 O O . PHE A 1 455 ? 1.823 -21.013 9.036 1.00 81.94 455 PHE A O 1
ATOM 3570 N N . PRO A 1 456 ? 2.376 -18.938 8.402 1.00 86.88 456 PRO A N 1
ATOM 3571 C CA . PRO A 1 456 ? 3.810 -19.129 8.608 1.00 86.88 456 PRO A CA 1
ATOM 3572 C C . PRO A 1 456 ? 4.186 -18.993 10.095 1.00 86.88 456 PRO A C 1
ATOM 3574 O O . PRO A 1 456 ? 4.798 -18.003 10.512 1.00 86.88 456 PRO A O 1
ATOM 3577 N N . ALA A 1 457 ? 3.842 -20.004 10.901 1.00 84.06 457 ALA A N 1
ATOM 3578 C CA . ALA A 1 457 ? 3.965 -19.991 12.365 1.00 84.06 457 ALA A CA 1
ATOM 3579 C C . ALA A 1 457 ? 5.359 -19.572 12.872 1.00 84.06 457 ALA A C 1
ATOM 3581 O O . ALA A 1 457 ? 5.468 -18.737 13.769 1.00 84.06 457 ALA A O 1
ATOM 3582 N N . ILE A 1 458 ? 6.436 -20.064 12.247 1.00 84.44 458 ILE A N 1
ATOM 3583 C CA . ILE A 1 458 ? 7.818 -19.723 12.628 1.00 84.44 458 ILE A CA 1
ATOM 3584 C C . ILE A 1 458 ? 8.104 -18.227 12.419 1.00 84.44 458 ILE A C 1
ATOM 3586 O O . ILE A 1 458 ? 8.707 -17.579 13.278 1.00 84.44 458 ILE A O 1
ATOM 3590 N N . ILE A 1 459 ? 7.688 -17.663 11.279 1.00 89.88 459 ILE A N 1
ATOM 3591 C CA . ILE A 1 459 ? 7.884 -16.237 10.972 1.00 89.88 459 ILE A CA 1
ATOM 3592 C C . ILE A 1 459 ? 7.036 -15.387 11.914 1.00 89.88 459 ILE A C 1
ATOM 3594 O O . ILE A 1 459 ? 7.533 -14.405 12.469 1.00 89.88 459 ILE A O 1
ATOM 3598 N N . ALA A 1 460 ? 5.788 -15.789 12.141 1.00 89.88 460 ALA A N 1
ATOM 3599 C CA . ALA A 1 460 ? 4.861 -15.106 13.026 1.00 89.88 460 ALA A CA 1
ATOM 3600 C C . ALA A 1 460 ? 5.383 -15.062 14.476 1.00 89.88 460 ALA A C 1
ATOM 3602 O O . ALA A 1 460 ? 5.477 -13.980 15.064 1.00 89.88 460 ALA A O 1
ATOM 3603 N N . GLN A 1 461 ? 5.834 -16.201 15.013 1.00 86.88 461 GLN A N 1
ATOM 3604 C CA . GLN A 1 461 ? 6.406 -16.312 16.357 1.00 86.88 461 GLN A CA 1
ATOM 3605 C C . GLN A 1 461 ? 7.678 -15.465 16.502 1.00 86.88 461 GLN A C 1
ATOM 3607 O O . GLN A 1 461 ? 7.791 -14.658 17.429 1.00 86.88 461 GLN A O 1
ATOM 3612 N N . LYS A 1 462 ? 8.626 -15.581 15.561 1.00 89.94 462 LYS A N 1
ATOM 3613 C CA . LYS A 1 462 ? 9.854 -14.768 15.567 1.00 89.94 462 LYS A CA 1
ATOM 3614 C C . LYS A 1 462 ? 9.545 -13.275 15.500 1.00 89.94 462 LYS A C 1
ATOM 3616 O O . LYS A 1 462 ? 10.174 -12.495 16.214 1.00 89.94 462 LYS A O 1
ATOM 3621 N N . SER A 1 463 ? 8.574 -12.878 14.680 1.00 92.94 463 SER A N 1
ATOM 3622 C CA . SER A 1 463 ? 8.173 -11.477 14.531 1.00 92.94 463 SER A CA 1
ATOM 3623 C C . SER A 1 463 ? 7.549 -10.934 15.815 1.00 92.94 463 SER A C 1
ATOM 3625 O O . SER A 1 463 ? 7.938 -9.862 16.280 1.00 92.94 463 SER A O 1
ATOM 3627 N N . ALA A 1 464 ? 6.649 -11.696 16.444 1.00 90.62 464 ALA A N 1
ATOM 3628 C CA . ALA A 1 464 ? 6.030 -11.325 17.713 1.00 90.62 464 ALA A CA 1
ATOM 3629 C C . ALA A 1 464 ? 7.065 -11.166 18.843 1.00 90.62 464 ALA A C 1
ATOM 3631 O O . ALA A 1 464 ? 7.021 -10.182 19.587 1.00 90.62 464 ALA A O 1
ATOM 3632 N N . LEU A 1 465 ? 8.039 -12.082 18.925 1.00 90.62 465 LEU A N 1
ATOM 3633 C CA . LEU A 1 465 ? 9.136 -12.033 19.897 1.00 90.62 465 LEU A CA 1
ATOM 3634 C C . LEU A 1 465 ? 10.089 -10.859 19.643 1.00 90.62 465 LEU A C 1
ATOM 3636 O O . LEU A 1 465 ? 10.417 -10.119 20.572 1.00 90.62 465 LEU A O 1
ATOM 3640 N N . LYS A 1 466 ? 10.510 -10.651 18.388 1.00 92.12 466 LYS A N 1
ATOM 3641 C CA . LYS A 1 466 ? 11.427 -9.568 17.998 1.00 92.12 466 LYS A CA 1
ATOM 3642 C C . LYS A 1 466 ? 10.814 -8.191 18.258 1.00 92.12 466 LYS A C 1
ATOM 3644 O O . LYS A 1 466 ? 11.504 -7.306 18.760 1.00 92.12 466 LYS A O 1
ATOM 3649 N N . MET A 1 467 ? 9.520 -8.028 17.982 1.00 92.81 467 MET A N 1
ATOM 3650 C CA . MET A 1 467 ? 8.788 -6.789 18.258 1.00 92.81 467 MET A CA 1
ATOM 3651 C C . MET A 1 467 ? 8.412 -6.620 19.739 1.00 92.81 467 MET A C 1
ATOM 3653 O O . MET A 1 467 ? 8.105 -5.506 20.162 1.00 92.81 467 MET A O 1
ATOM 3657 N N . LYS A 1 468 ? 8.452 -7.698 20.536 1.00 92.38 468 LYS A N 1
ATOM 3658 C CA . LYS A 1 468 ? 7.951 -7.740 21.921 1.00 92.38 468 LYS A CA 1
ATOM 3659 C C . LYS A 1 468 ? 6.487 -7.304 21.995 1.00 92.38 468 LYS A C 1
ATOM 3661 O O . LYS A 1 468 ? 6.131 -6.398 22.753 1.00 92.38 468 LYS A O 1
ATOM 3666 N N . LEU A 1 469 ? 5.643 -7.919 21.165 1.00 90.75 469 LEU A N 1
ATOM 3667 C CA . LEU A 1 469 ? 4.211 -7.635 21.180 1.00 90.75 469 LEU A CA 1
ATOM 3668 C C . LEU A 1 469 ? 3.634 -7.896 22.576 1.00 90.75 469 LEU A C 1
ATOM 3670 O O . LEU A 1 469 ? 3.912 -8.918 23.201 1.00 90.75 469 LEU A O 1
ATOM 3674 N N . SER A 1 470 ? 2.814 -6.964 23.062 1.00 92.06 470 SER A N 1
ATOM 3675 C CA . SER A 1 470 ? 2.037 -7.185 24.281 1.00 92.06 470 SER A CA 1
ATOM 3676 C C . SER A 1 470 ? 1.054 -8.346 24.075 1.00 92.06 470 SER A C 1
ATOM 3678 O O . SER A 1 470 ? 0.654 -8.592 22.935 1.00 92.06 470 SER A O 1
ATOM 3680 N N . PRO A 1 471 ? 0.593 -9.019 25.146 1.00 91.06 471 PRO A N 1
ATOM 3681 C CA . PRO A 1 471 ? -0.333 -10.149 25.021 1.00 91.06 471 PRO A CA 1
ATOM 3682 C C . PRO A 1 471 ? -1.592 -9.826 24.203 1.00 91.06 471 PRO A C 1
ATOM 3684 O O . PRO A 1 471 ? -1.998 -10.606 23.346 1.00 91.06 471 PRO A O 1
ATOM 3687 N N . ILE A 1 472 ? -2.158 -8.627 24.390 1.00 92.75 472 ILE A N 1
ATOM 3688 C CA . ILE A 1 472 ? -3.302 -8.156 23.602 1.00 92.75 472 ILE A CA 1
ATOM 3689 C C . ILE A 1 472 ? -2.962 -8.027 22.115 1.00 92.75 472 ILE A C 1
ATOM 3691 O O . ILE A 1 472 ? -3.658 -8.614 21.291 1.00 92.75 472 ILE A O 1
ATOM 3695 N N . ASN A 1 473 ? -1.878 -7.329 21.766 1.00 94.50 473 ASN A N 1
ATOM 3696 C CA . ASN A 1 473 ? -1.505 -7.115 20.369 1.00 94.50 473 ASN A CA 1
ATOM 3697 C C . ASN A 1 473 ? -1.138 -8.443 19.699 1.00 94.50 473 ASN A C 1
ATOM 3699 O O . ASN A 1 473 ? -1.584 -8.707 18.589 1.00 94.50 473 ASN A O 1
ATOM 3703 N N . ALA A 1 474 ? -0.377 -9.298 20.388 1.00 92.81 474 ALA A N 1
ATOM 3704 C CA . ALA A 1 474 ? -0.049 -10.632 19.905 1.00 92.81 474 ALA A CA 1
ATOM 3705 C C . ALA A 1 474 ? -1.326 -11.430 19.618 1.00 92.81 474 ALA A C 1
ATOM 3707 O O . ALA A 1 474 ? -1.471 -11.944 18.515 1.00 92.81 474 ALA A O 1
ATOM 3708 N N . SER A 1 475 ? -2.288 -11.450 20.550 1.00 93.62 475 SER A N 1
ATOM 3709 C CA . SER A 1 475 ? -3.554 -12.160 20.340 1.00 93.62 475 SER A CA 1
ATOM 3710 C C . SER A 1 475 ? -4.304 -11.650 19.111 1.00 93.62 475 SER A C 1
ATOM 3712 O O . SER A 1 475 ? -4.721 -12.454 18.290 1.00 93.62 475 SER A O 1
ATOM 3714 N N . VAL A 1 476 ? -4.436 -10.330 18.946 1.00 95.25 476 VAL A N 1
ATOM 3715 C CA . VAL A 1 476 ? -5.234 -9.724 17.875 1.00 95.25 476 VAL A CA 1
ATOM 3716 C C . VAL A 1 476 ? -4.569 -9.940 16.519 1.00 95.25 476 VAL A C 1
ATOM 3718 O O . VAL A 1 476 ? -5.191 -10.513 15.629 1.00 95.25 476 VAL A O 1
ATOM 3721 N N . PHE A 1 477 ? -3.311 -9.524 16.351 1.00 95.31 477 PHE A N 1
ATOM 3722 C CA . PHE A 1 477 ? -2.650 -9.573 15.045 1.00 95.31 477 PHE A CA 1
ATOM 3723 C C . PHE A 1 477 ? -2.353 -11.006 14.589 1.00 95.31 477 PHE A C 1
ATOM 3725 O O . PHE A 1 477 ? -2.498 -11.303 13.405 1.00 95.31 477 PHE A O 1
ATOM 3732 N N . LEU A 1 478 ? -1.977 -11.908 15.505 1.00 93.38 478 LEU A N 1
ATOM 3733 C CA . LEU A 1 478 ? -1.704 -13.302 15.145 1.00 93.38 478 LEU A CA 1
ATOM 3734 C C . LEU A 1 478 ? -2.988 -14.079 14.864 1.00 93.38 478 LEU A C 1
ATOM 3736 O O . LEU A 1 478 ? -3.006 -14.864 13.924 1.00 93.38 478 LEU A O 1
ATOM 3740 N N . TYR A 1 479 ? -4.070 -13.832 15.612 1.00 92.94 479 TYR A N 1
ATOM 3741 C CA . TYR A 1 479 ? -5.363 -14.455 15.325 1.00 92.94 479 TYR A CA 1
ATOM 3742 C C . TYR A 1 479 ? -5.888 -14.058 13.944 1.00 92.94 479 TYR A C 1
ATOM 3744 O O . TYR A 1 479 ? -6.259 -14.929 13.161 1.00 92.94 479 TYR A O 1
ATOM 3752 N N . GLY A 1 480 ? -5.867 -12.760 13.617 1.00 93.44 480 GLY A N 1
ATOM 3753 C CA . GLY A 1 480 ? -6.299 -12.292 12.301 1.00 93.44 480 GLY A CA 1
ATOM 3754 C C . GLY A 1 480 ? -5.481 -12.911 11.170 1.00 93.44 480 GLY A C 1
ATOM 3755 O O . GLY A 1 480 ? -6.050 -13.413 10.206 1.00 93.44 480 GLY A O 1
ATOM 3756 N N . TRP A 1 481 ? -4.156 -12.973 11.326 1.00 92.62 481 TRP A N 1
ATOM 3757 C CA . TRP A 1 481 ? -3.282 -13.618 10.345 1.00 92.62 481 TRP A CA 1
ATOM 3758 C C . TRP A 1 481 ? -3.575 -15.117 10.192 1.00 92.62 481 TRP A C 1
ATOM 3760 O O . TRP A 1 481 ? -3.736 -15.615 9.081 1.00 92.62 481 TRP A O 1
ATOM 3770 N N . MET A 1 482 ? -3.691 -15.835 11.306 1.00 89.62 482 MET A N 1
ATOM 3771 C CA . MET A 1 482 ? -3.939 -17.277 11.327 1.00 89.62 482 MET A CA 1
ATOM 3772 C C . MET A 1 482 ? -5.270 -17.651 10.675 1.00 89.62 482 MET A C 1
ATOM 3774 O O . MET A 1 482 ? -5.337 -18.639 9.951 1.00 89.62 482 MET A O 1
ATOM 3778 N N . GLN A 1 483 ? -6.310 -16.845 10.888 1.00 89.19 483 GLN A N 1
ATOM 3779 C CA . GLN A 1 483 ? -7.637 -17.060 10.309 1.00 89.19 483 GLN A CA 1
ATOM 3780 C C . GLN A 1 483 ? -7.809 -16.426 8.921 1.00 89.19 483 GLN A C 1
ATOM 3782 O O . GLN A 1 483 ? -8.905 -16.477 8.369 1.00 89.19 483 GLN A O 1
ATOM 3787 N N . GLN A 1 484 ? -6.758 -15.805 8.364 1.00 90.00 484 GLN A N 1
ATOM 3788 C CA . GLN A 1 484 ? -6.819 -15.053 7.102 1.00 90.00 484 GLN A CA 1
ATOM 3789 C C . GLN A 1 484 ? -7.944 -14.003 7.109 1.00 90.00 484 GLN A C 1
ATOM 3791 O O . GLN A 1 484 ? -8.649 -13.792 6.125 1.00 90.00 484 GLN A O 1
ATOM 3796 N N . MET A 1 485 ? -8.126 -13.358 8.261 1.00 93.00 485 MET A N 1
ATOM 3797 C CA . MET A 1 485 ? -9.098 -12.300 8.494 1.00 93.00 485 MET A CA 1
ATOM 3798 C C . MET A 1 485 ? -8.402 -10.945 8.497 1.00 93.00 485 MET A C 1
ATOM 3800 O O . MET A 1 485 ? -7.331 -10.771 9.085 1.00 93.00 485 MET A O 1
ATOM 3804 N N . THR A 1 486 ? -9.069 -9.944 7.933 1.00 95.88 486 THR A N 1
ATOM 3805 C CA . THR A 1 486 ? -8.586 -8.567 7.995 1.00 95.88 486 THR A CA 1
ATOM 3806 C C . THR A 1 486 ? -8.692 -8.076 9.434 1.00 95.88 486 THR A C 1
ATOM 3808 O O . THR A 1 486 ? -9.777 -8.043 10.022 1.00 95.88 486 THR A O 1
ATOM 3811 N N . THR A 1 487 ? -7.555 -7.690 10.005 1.00 97.00 487 THR A N 1
ATOM 3812 C CA . THR A 1 487 ? -7.497 -7.078 11.332 1.00 97.00 487 THR A CA 1
ATOM 3813 C C . THR A 1 487 ? -7.701 -5.578 11.209 1.00 97.00 487 THR A C 1
ATOM 3815 O O . THR A 1 487 ? -6.901 -4.898 10.570 1.00 97.00 487 THR A O 1
ATOM 3818 N N . VAL A 1 488 ? -8.752 -5.053 11.834 1.00 97.12 488 VAL A N 1
ATOM 3819 C CA . VAL A 1 488 ? -9.068 -3.620 11.840 1.00 97.12 488 VAL A CA 1
ATOM 3820 C C . VAL A 1 488 ? -8.554 -3.006 13.139 1.00 97.12 488 VAL A C 1
ATOM 3822 O O . VAL A 1 488 ? -8.893 -3.472 14.228 1.00 97.12 488 VAL A O 1
ATOM 3825 N N . THR A 1 489 ? -7.724 -1.968 13.041 1.00 96.31 489 THR A N 1
ATOM 3826 C CA . THR A 1 489 ? -7.092 -1.311 14.198 1.00 96.31 489 THR A CA 1
ATOM 3827 C C . THR A 1 489 ? -6.880 0.179 13.953 1.00 96.31 489 THR A C 1
ATOM 3829 O O . THR A 1 489 ? -6.594 0.584 12.834 1.00 96.31 489 THR A O 1
ATOM 3832 N N . SER A 1 490 ? -6.930 1.005 14.999 1.00 94.69 490 SER A N 1
ATOM 3833 C CA . SER A 1 490 ? -6.413 2.385 14.946 1.00 94.69 490 SER A CA 1
ATOM 3834 C C . SER A 1 490 ? -4.978 2.495 15.488 1.00 94.69 490 SER A C 1
ATOM 3836 O O . SER A 1 490 ? -4.407 3.584 15.571 1.00 94.69 490 SER A O 1
ATOM 3838 N N . ASN A 1 491 ? -4.351 1.382 15.888 1.00 93.94 491 ASN A N 1
ATOM 3839 C CA . ASN A 1 491 ? -2.993 1.360 16.428 1.00 93.94 491 ASN A CA 1
ATOM 3840 C C . ASN A 1 491 ? -1.940 1.246 15.313 1.00 93.94 491 ASN A C 1
ATOM 3842 O O . ASN A 1 491 ? -1.250 0.233 15.165 1.00 93.94 491 ASN A O 1
ATOM 3846 N N . ARG A 1 492 ? -1.790 2.327 14.537 1.00 93.25 492 ARG A N 1
ATOM 3847 C CA . ARG A 1 492 ? -0.863 2.399 13.394 1.00 93.25 492 ARG A CA 1
ATOM 3848 C C . ARG A 1 492 ? 0.573 2.018 13.753 1.00 93.25 492 ARG A C 1
ATOM 3850 O O . ARG A 1 492 ? 1.242 1.356 12.965 1.00 93.25 492 ARG A O 1
ATOM 3857 N N . ALA A 1 493 ? 1.055 2.438 14.923 1.00 93.56 493 ALA A N 1
ATOM 3858 C CA . ALA A 1 493 ? 2.429 2.176 15.347 1.00 93.56 493 ALA A CA 1
ATOM 3859 C C . ALA A 1 493 ? 2.703 0.673 15.486 1.00 93.56 493 ALA A C 1
ATOM 3861 O O . ALA A 1 493 ? 3.738 0.192 15.024 1.00 93.56 493 ALA A O 1
ATOM 3862 N N . VAL A 1 494 ? 1.763 -0.073 16.075 1.00 95.06 494 VAL A N 1
ATOM 3863 C CA . VAL A 1 494 ? 1.891 -1.527 16.209 1.00 95.06 494 VAL A CA 1
ATOM 3864 C C . VAL A 1 494 ? 1.668 -2.219 14.869 1.00 95.06 494 VAL A C 1
ATOM 3866 O O . VAL A 1 494 ? 2.483 -3.054 14.498 1.00 95.06 494 VAL A O 1
ATOM 3869 N N . ALA A 1 495 ? 0.644 -1.834 14.105 1.00 94.94 495 ALA A N 1
ATOM 3870 C CA . ALA A 1 495 ? 0.377 -2.414 12.788 1.00 94.94 495 ALA A CA 1
ATOM 3871 C C . ALA A 1 495 ? 1.587 -2.296 11.841 1.00 94.94 495 ALA A C 1
ATOM 3873 O O . ALA A 1 495 ? 2.098 -3.294 11.336 1.00 94.94 495 ALA A O 1
ATOM 3874 N N . MET A 1 496 ? 2.101 -1.076 11.654 1.00 93.88 496 MET A N 1
ATOM 3875 C CA . MET A 1 496 ? 3.235 -0.817 10.759 1.00 93.88 496 MET A CA 1
ATOM 3876 C C . MET A 1 496 ? 4.544 -1.387 11.310 1.00 93.88 496 MET A C 1
ATOM 3878 O O . MET A 1 496 ? 5.363 -1.902 10.551 1.00 93.88 496 MET A O 1
ATOM 3882 N N . GLY A 1 497 ? 4.741 -1.324 12.632 1.00 95.50 497 GLY A N 1
ATOM 3883 C CA . GLY A 1 497 ? 5.885 -1.950 13.291 1.00 95.50 497 GLY A CA 1
ATOM 3884 C C . GLY A 1 497 ? 5.904 -3.467 13.099 1.00 95.50 497 GLY A C 1
ATOM 3885 O O . GLY A 1 497 ? 6.971 -4.036 12.873 1.00 95.50 497 GLY A O 1
ATOM 3886 N N . PHE A 1 498 ? 4.735 -4.110 13.126 1.00 95.62 498 PHE A N 1
ATOM 3887 C CA . PHE A 1 498 ? 4.610 -5.551 12.950 1.00 95.62 498 PHE A CA 1
ATOM 3888 C C . PHE A 1 498 ? 4.880 -5.968 11.507 1.00 95.62 498 PHE A C 1
ATOM 3890 O O . PHE A 1 498 ? 5.737 -6.819 11.292 1.00 95.62 498 PHE A O 1
ATOM 3897 N N . ILE A 1 499 ? 4.269 -5.292 10.525 1.00 94.00 499 ILE A N 1
ATOM 3898 C CA . ILE A 1 499 ? 4.555 -5.502 9.092 1.00 94.00 499 ILE A CA 1
ATOM 3899 C C . ILE A 1 499 ? 6.054 -5.349 8.812 1.00 94.00 499 ILE A C 1
ATOM 3901 O O . ILE A 1 499 ? 6.666 -6.211 8.183 1.00 94.00 499 ILE A O 1
ATOM 3905 N N . LYS A 1 500 ? 6.674 -4.283 9.334 1.00 93.88 500 LYS A N 1
ATOM 3906 C CA . LYS A 1 500 ? 8.116 -4.067 9.193 1.00 93.88 500 LYS A CA 1
ATOM 3907 C C . LYS A 1 500 ? 8.930 -5.195 9.830 1.00 93.88 500 LYS A C 1
ATOM 3909 O O . LYS A 1 500 ? 9.868 -5.685 9.217 1.00 93.88 500 LYS A O 1
ATOM 3914 N N . THR A 1 501 ? 8.570 -5.621 11.039 1.00 95.25 501 THR A N 1
ATOM 3915 C CA . THR A 1 501 ? 9.287 -6.700 11.732 1.00 95.25 501 THR A CA 1
ATOM 3916 C C . THR A 1 501 ? 9.191 -8.017 10.963 1.00 95.25 501 THR A C 1
ATOM 3918 O O . THR A 1 501 ? 10.186 -8.733 10.899 1.00 95.25 501 THR A O 1
ATOM 3921 N N . ILE A 1 502 ? 8.038 -8.315 10.355 1.00 94.62 502 ILE A N 1
ATOM 3922 C CA . ILE A 1 502 ? 7.862 -9.490 9.492 1.00 94.62 502 ILE A CA 1
ATOM 3923 C C . ILE A 1 502 ? 8.820 -9.418 8.303 1.00 94.62 502 ILE A C 1
ATOM 3925 O O . ILE A 1 502 ? 9.560 -10.372 8.084 1.00 94.62 502 ILE A O 1
ATOM 3929 N N . ASN A 1 503 ? 8.874 -8.284 7.595 1.00 92.69 503 ASN A N 1
ATOM 3930 C CA . ASN A 1 503 ? 9.821 -8.085 6.492 1.00 92.69 503 ASN A CA 1
ATOM 3931 C C . ASN A 1 503 ? 11.273 -8.298 6.945 1.00 92.69 503 ASN A C 1
ATOM 3933 O O . ASN A 1 503 ? 11.984 -9.089 6.337 1.00 92.69 503 ASN A O 1
ATOM 3937 N N . ASP A 1 504 ? 11.679 -7.704 8.073 1.00 91.12 504 ASP A N 1
ATOM 3938 C CA . ASP A 1 504 ? 13.036 -7.874 8.607 1.00 91.12 504 ASP A CA 1
ATOM 3939 C C . ASP A 1 504 ? 13.350 -9.341 8.986 1.00 91.12 504 ASP A C 1
ATOM 3941 O O . ASP A 1 504 ? 14.515 -9.738 9.051 1.00 91.12 504 ASP A O 1
ATOM 3945 N N . VAL A 1 505 ? 12.338 -10.133 9.364 1.00 91.31 505 VAL A N 1
ATOM 3946 C CA . VAL A 1 505 ? 12.492 -11.563 9.685 1.00 91.31 505 VAL A CA 1
ATOM 3947 C C . VAL A 1 505 ? 12.576 -12.402 8.412 1.00 91.31 505 VAL A C 1
ATOM 3949 O O . VAL A 1 505 ? 13.372 -13.341 8.386 1.00 91.31 505 VAL A O 1
ATOM 3952 N N . LEU A 1 506 ? 11.791 -12.068 7.384 1.00 90.69 506 LEU A N 1
ATOM 3953 C CA . LEU A 1 506 ? 11.859 -12.698 6.065 1.00 90.69 506 LEU A CA 1
ATOM 3954 C C . LEU A 1 506 ? 13.228 -12.468 5.425 1.00 90.69 506 LEU A C 1
ATOM 3956 O O . LEU A 1 506 ? 13.892 -13.441 5.080 1.00 90.69 506 LEU A O 1
ATOM 3960 N N . ASP A 1 507 ? 13.699 -11.217 5.404 1.00 88.31 507 ASP A N 1
ATOM 3961 C CA . ASP A 1 507 ? 15.020 -10.865 4.874 1.00 88.31 507 ASP A CA 1
ATOM 3962 C C . ASP A 1 507 ? 16.113 -11.684 5.565 1.00 88.31 507 ASP A C 1
ATOM 3964 O O . ASP A 1 507 ? 16.948 -12.304 4.915 1.00 88.31 507 ASP A O 1
ATOM 3968 N N . TRP A 1 508 ? 16.092 -11.759 6.898 1.00 86.44 508 TRP A N 1
ATOM 3969 C CA . TRP A 1 508 ? 17.083 -12.532 7.646 1.00 86.44 508 TRP A CA 1
ATOM 3970 C C . TRP A 1 508 ? 17.063 -14.034 7.326 1.00 86.44 508 TRP A C 1
ATOM 3972 O O . TRP A 1 508 ? 18.107 -14.684 7.387 1.00 86.44 508 TRP A O 1
ATOM 3982 N N . HIS A 1 509 ? 15.888 -14.597 7.042 1.00 81.69 509 HIS A N 1
ATOM 3983 C CA . HIS A 1 509 ? 15.747 -16.011 6.690 1.00 81.69 509 HIS A CA 1
ATOM 3984 C C . HIS A 1 509 ? 16.296 -16.284 5.290 1.00 81.69 509 HIS A C 1
ATOM 3986 O O . HIS A 1 509 ? 17.100 -17.199 5.137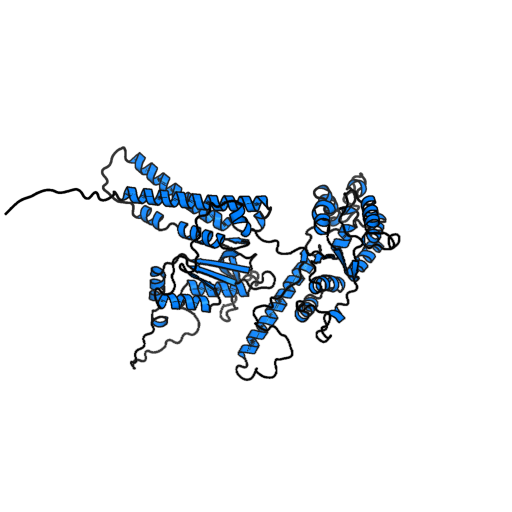 1.00 81.69 509 HIS A O 1
ATOM 3992 N N . GLU A 1 510 ? 15.955 -15.445 4.312 1.00 82.50 510 GLU A N 1
ATOM 3993 C CA . GLU A 1 510 ? 16.466 -15.551 2.939 1.00 82.50 510 GLU A CA 1
ATOM 3994 C C . GLU A 1 510 ? 18.002 -15.444 2.902 1.00 82.50 510 GLU A C 1
ATOM 3996 O O . GLU A 1 510 ? 18.665 -16.336 2.377 1.00 82.50 510 GLU A O 1
ATOM 4001 N N . HIS A 1 511 ? 18.594 -14.469 3.606 1.00 76.12 511 HIS A N 1
ATOM 4002 C CA . HIS A 1 511 ? 20.059 -14.325 3.676 1.00 76.12 511 HIS A CA 1
ATOM 4003 C C . HIS A 1 511 ? 20.765 -15.540 4.303 1.00 76.12 511 HIS A C 1
ATOM 4005 O O . HIS A 1 511 ? 21.928 -15.807 4.008 1.00 76.12 511 HIS A O 1
ATOM 4011 N N . LYS A 1 512 ? 20.109 -16.271 5.213 1.00 71.00 512 LYS A N 1
ATOM 4012 C CA . LYS A 1 512 ? 20.706 -17.462 5.835 1.00 71.00 512 LYS A CA 1
ATOM 4013 C C . LYS A 1 512 ? 20.724 -18.674 4.916 1.00 71.00 512 LYS A C 1
ATOM 4015 O O . LYS A 1 512 ? 21.661 -19.464 5.021 1.00 71.00 512 LYS A O 1
ATOM 4020 N N . HIS A 1 513 ? 19.715 -18.816 4.062 1.00 60.44 513 HIS A N 1
ATOM 4021 C CA . HIS A 1 513 ? 19.698 -19.861 3.045 1.00 60.44 513 HIS A CA 1
ATOM 4022 C C . HIS A 1 513 ? 20.830 -19.640 2.032 1.00 60.44 513 HIS A C 1
ATOM 4024 O O . HIS A 1 513 ? 21.606 -20.563 1.794 1.00 60.44 513 HIS A O 1
ATOM 4030 N N . ASP A 1 514 ? 21.037 -18.397 1.583 1.00 56.88 514 ASP A N 1
ATOM 4031 C CA . ASP A 1 514 ? 22.111 -18.063 0.637 1.00 56.88 514 ASP A CA 1
ATOM 4032 C C . ASP A 1 514 ? 23.521 -18.368 1.183 1.00 56.88 514 ASP A C 1
ATOM 4034 O O . ASP A 1 514 ? 24.399 -18.821 0.449 1.00 56.88 514 ASP A O 1
ATOM 4038 N N . VAL A 1 515 ? 23.758 -18.163 2.486 1.00 56.47 515 VAL A N 1
ATOM 4039 C CA . VAL A 1 515 ? 25.067 -18.436 3.114 1.00 56.47 515 VAL A CA 1
ATOM 4040 C C . VAL A 1 515 ? 25.319 -19.938 3.302 1.00 56.47 515 VAL A C 1
ATOM 4042 O O . VAL A 1 515 ? 26.454 -20.386 3.155 1.00 56.47 515 VAL A O 1
ATOM 4045 N N . GLN A 1 516 ? 24.288 -20.734 3.603 1.00 50.50 516 GLN A N 1
ATOM 4046 C CA . GLN A 1 516 ? 24.446 -22.186 3.777 1.00 50.50 516 GLN A CA 1
ATOM 4047 C C . GLN A 1 516 ? 24.712 -22.910 2.449 1.00 50.50 516 GLN A C 1
ATOM 4049 O O . GLN A 1 516 ? 25.498 -23.861 2.430 1.00 50.50 516 GLN A O 1
ATOM 4054 N N . ASP A 1 517 ? 24.139 -22.424 1.346 1.00 50.16 517 ASP A N 1
ATOM 4055 C CA . ASP A 1 517 ? 24.363 -22.971 0.002 1.00 50.16 517 ASP A CA 1
ATOM 4056 C C . ASP A 1 517 ? 25.788 -22.702 -0.521 1.00 50.16 517 ASP A C 1
ATOM 4058 O O . ASP A 1 517 ? 26.330 -23.491 -1.300 1.00 50.16 517 ASP A O 1
ATOM 4062 N N . LEU A 1 518 ? 26.445 -21.639 -0.044 1.00 48.12 518 LEU A N 1
ATOM 4063 C CA . LEU A 1 518 ? 27.823 -21.297 -0.415 1.00 48.12 518 LEU A CA 1
ATOM 4064 C C . LEU A 1 518 ? 28.889 -22.129 0.321 1.00 48.12 518 LEU A C 1
ATOM 4066 O O . LEU A 1 518 ? 30.002 -22.269 -0.187 1.00 48.12 518 LEU A O 1
ATOM 4070 N N . GLU A 1 519 ? 28.583 -22.703 1.490 1.00 45.81 519 GLU A N 1
ATOM 4071 C CA . GLU A 1 519 ? 29.594 -23.376 2.322 1.00 45.81 519 GLU A CA 1
ATOM 4072 C C . GLU A 1 519 ? 29.741 -24.891 2.059 1.00 45.81 519 GLU A C 1
ATOM 4074 O O . GLU A 1 519 ? 30.786 -25.448 2.395 1.00 45.81 519 GLU A O 1
ATOM 4079 N N . HIS A 1 520 ? 28.770 -25.589 1.442 1.00 42.25 520 HIS A N 1
ATOM 4080 C CA . HIS A 1 520 ? 28.846 -27.057 1.257 1.00 42.25 520 HIS A CA 1
ATOM 4081 C C . HIS A 1 520 ? 28.221 -27.584 -0.059 1.00 42.25 520 HIS A C 1
ATOM 4083 O O . HIS A 1 520 ? 27.108 -28.112 -0.046 1.00 42.25 520 HIS A O 1
ATOM 4089 N N . PRO A 1 521 ? 28.955 -27.619 -1.192 1.00 40.97 521 PRO A N 1
ATOM 4090 C CA . PRO A 1 521 ? 28.375 -28.005 -2.485 1.00 40.97 521 PRO A CA 1
ATOM 4091 C C . PRO A 1 521 ? 28.100 -29.513 -2.682 1.00 40.97 521 PRO A C 1
ATOM 4093 O O . PRO A 1 521 ? 27.633 -29.895 -3.752 1.00 40.97 521 PRO A O 1
ATOM 4096 N N . LYS A 1 522 ? 28.454 -30.417 -1.744 1.00 35.59 522 LYS A N 1
ATOM 4097 C CA . LYS A 1 522 ? 28.540 -31.872 -2.050 1.00 35.59 522 LYS A CA 1
ATOM 4098 C C . LYS A 1 522 ? 27.947 -32.879 -1.051 1.00 35.59 522 LYS A C 1
ATOM 4100 O O . LYS A 1 522 ? 28.153 -34.075 -1.240 1.00 35.59 522 LYS A O 1
ATOM 4105 N N . THR A 1 523 ? 27.155 -32.481 -0.054 1.00 34.22 523 THR A N 1
ATOM 4106 C CA . THR A 1 523 ? 26.573 -33.462 0.904 1.00 34.22 523 THR A CA 1
ATOM 4107 C C . THR A 1 523 ? 25.118 -33.226 1.317 1.00 34.22 523 THR A C 1
ATOM 4109 O O . THR A 1 523 ? 24.620 -33.896 2.219 1.00 34.22 523 THR A O 1
ATOM 4112 N N . ALA A 1 524 ? 24.381 -32.352 0.635 1.00 35.38 524 ALA A N 1
ATOM 4113 C CA . ALA A 1 524 ? 23.003 -32.014 0.998 1.00 35.38 524 ALA A CA 1
ATOM 4114 C C . ALA A 1 524 ? 21.941 -32.902 0.316 1.00 35.38 524 ALA A C 1
ATOM 4116 O O . ALA A 1 524 ? 21.007 -32.382 -0.277 1.00 35.38 524 ALA A O 1
ATOM 4117 N N . ASN A 1 525 ? 22.059 -34.240 0.366 1.00 39.19 525 ASN A N 1
ATOM 4118 C CA . ASN A 1 525 ? 21.032 -35.102 -0.252 1.00 39.19 525 ASN A CA 1
ATOM 4119 C C . ASN A 1 525 ? 20.428 -36.206 0.629 1.00 39.19 525 ASN A C 1
ATOM 4121 O O . ASN A 1 525 ? 19.767 -37.094 0.099 1.00 39.19 525 ASN A O 1
ATOM 4125 N N . ARG A 1 526 ? 20.609 -36.194 1.962 1.00 34.00 526 ARG A N 1
ATOM 4126 C CA . ARG A 1 526 ? 19.926 -37.184 2.837 1.00 34.00 526 ARG A CA 1
ATOM 4127 C C . ARG A 1 526 ? 19.448 -36.722 4.217 1.00 34.00 526 ARG A C 1
ATOM 4129 O O . ARG A 1 526 ? 18.828 -37.525 4.905 1.00 34.00 526 ARG A O 1
ATOM 4136 N N . GLN A 1 527 ? 19.660 -35.469 4.627 1.00 31.39 527 GLN A N 1
ATOM 4137 C CA . GLN A 1 527 ? 19.321 -35.046 5.998 1.00 31.39 527 GLN A CA 1
ATOM 4138 C C . GLN A 1 527 ? 18.581 -33.701 6.102 1.00 31.39 527 GLN A C 1
ATOM 4140 O O . GLN A 1 527 ? 18.542 -33.125 7.180 1.00 31.39 527 GLN A O 1
ATOM 4145 N N . CYS A 1 528 ? 17.964 -33.217 5.020 1.00 33.00 528 CYS A N 1
ATOM 4146 C CA . CYS A 1 528 ? 17.155 -31.987 5.018 1.00 33.00 528 CYS A CA 1
ATOM 4147 C C . CYS A 1 528 ? 15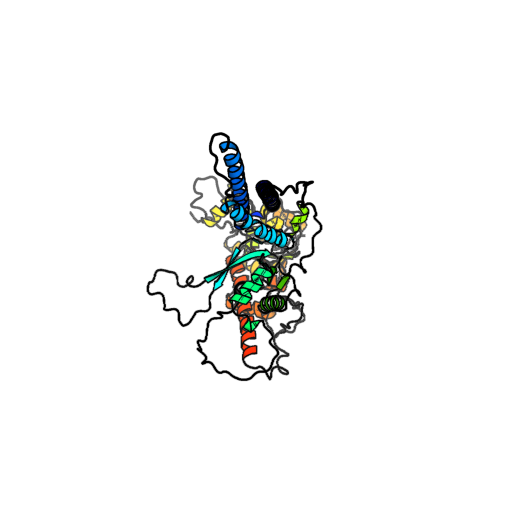.715 -32.269 4.567 1.00 33.00 528 CYS A C 1
ATOM 4149 O O . CYS A 1 528 ? 15.208 -31.638 3.652 1.00 33.00 528 CYS A O 1
ATOM 4151 N N . GLN A 1 529 ? 15.069 -33.265 5.180 1.00 32.12 529 GLN A N 1
ATOM 4152 C CA . GLN A 1 529 ? 13.692 -33.658 4.848 1.00 32.12 529 GLN A CA 1
ATOM 4153 C C . GLN A 1 529 ? 12.699 -33.459 6.005 1.00 32.12 529 GLN A C 1
ATOM 4155 O O . GLN A 1 529 ? 11.612 -34.025 5.967 1.00 32.12 529 GLN A O 1
ATOM 4160 N N . ARG A 1 530 ? 13.053 -32.705 7.059 1.00 32.25 530 ARG A N 1
ATOM 4161 C CA . ARG A 1 530 ? 12.148 -32.511 8.210 1.00 32.25 530 ARG A CA 1
ATOM 4162 C C . ARG A 1 530 ? 11.952 -31.091 8.734 1.00 32.25 530 ARG A C 1
ATOM 4164 O O . ARG A 1 530 ? 10.948 -30.885 9.398 1.00 32.25 530 ARG A O 1
ATOM 4171 N N . ASP A 1 531 ? 12.785 -30.119 8.373 1.00 34.09 531 ASP A N 1
ATOM 4172 C CA . ASP A 1 531 ? 12.637 -28.752 8.881 1.00 34.09 531 ASP A CA 1
ATOM 4173 C C . ASP A 1 531 ? 12.510 -27.754 7.721 1.00 34.09 531 ASP A C 1
ATOM 4175 O O . ASP A 1 531 ? 13.495 -27.415 7.074 1.00 34.09 531 ASP A O 1
ATOM 4179 N N . GLY A 1 532 ? 11.281 -27.288 7.471 1.00 37.06 532 GLY A N 1
ATOM 4180 C CA . GLY A 1 532 ? 10.993 -26.114 6.640 1.00 37.06 532 GLY A CA 1
ATOM 4181 C C . GLY A 1 532 ? 10.921 -26.367 5.134 1.00 37.06 532 GLY A C 1
ATOM 4182 O O . GLY A 1 532 ? 11.831 -26.002 4.395 1.00 37.06 532 GLY A O 1
ATOM 4183 N N . GLN A 1 533 ? 9.790 -26.897 4.660 1.00 36.28 533 GLN A N 1
ATOM 4184 C CA . GLN A 1 533 ? 9.385 -26.732 3.264 1.00 36.28 533 GLN A CA 1
ATOM 4185 C C . GLN A 1 533 ? 9.107 -25.243 2.991 1.00 36.28 533 GLN A C 1
ATOM 4187 O O . GLN A 1 533 ? 8.016 -24.740 3.223 1.00 36.28 533 GLN A O 1
ATOM 4192 N N . LEU A 1 534 ? 10.122 -24.534 2.510 1.00 43.03 534 LEU A N 1
ATOM 4193 C CA . LEU A 1 534 ? 9.968 -23.579 1.416 1.00 43.03 534 LEU A CA 1
ATOM 4194 C C . LEU A 1 534 ? 10.578 -24.279 0.200 1.00 43.03 534 LEU A C 1
ATOM 4196 O O . LEU A 1 534 ? 11.684 -23.970 -0.242 1.00 43.03 534 LEU A O 1
ATOM 4200 N N . GLU A 1 535 ? 9.899 -25.325 -0.275 1.00 33.56 535 GLU A N 1
ATOM 4201 C CA . GLU A 1 535 ? 10.226 -25.891 -1.576 1.00 33.56 535 GLU A CA 1
ATOM 4202 C C . GLU A 1 535 ? 9.969 -24.796 -2.613 1.00 33.56 535 GLU A C 1
ATOM 4204 O O . GLU A 1 535 ? 8.875 -24.236 -2.676 1.00 33.56 535 GLU A O 1
ATOM 4209 N N . LYS A 1 536 ? 10.982 -24.487 -3.433 1.00 34.41 536 LYS A N 1
ATOM 4210 C CA . LYS A 1 536 ? 10.838 -23.761 -4.704 1.00 34.41 536 LYS A CA 1
ATOM 4211 C C . LYS A 1 536 ? 10.016 -24.613 -5.689 1.00 34.41 536 LYS A C 1
ATOM 4213 O O . LYS A 1 536 ? 10.506 -25.014 -6.738 1.00 34.41 536 LYS A O 1
ATOM 4218 N N . GLY A 1 537 ? 8.782 -24.935 -5.318 1.00 28.22 537 GLY A N 1
ATOM 4219 C CA . GLY A 1 537 ? 7.717 -25.293 -6.234 1.00 28.22 537 GLY A CA 1
ATOM 4220 C C . GLY A 1 537 ? 7.020 -24.007 -6.658 1.00 28.22 537 GLY A C 1
ATOM 4221 O O . GLY A 1 537 ? 6.795 -23.114 -5.841 1.00 28.22 537 GLY A O 1
ATOM 4222 N N . GLU A 1 538 ? 6.700 -23.884 -7.940 1.00 34.53 538 GLU A N 1
ATOM 4223 C CA . GLU A 1 538 ? 5.777 -22.861 -8.428 1.00 34.53 538 GLU A CA 1
ATOM 4224 C C . GLU A 1 538 ? 4.452 -22.973 -7.646 1.00 34.53 538 GLU A C 1
ATOM 4226 O O . GLU A 1 538 ? 3.639 -23.847 -7.933 1.00 34.53 538 GLU A O 1
ATOM 4231 N N . GLY A 1 539 ? 4.234 -22.138 -6.619 1.00 39.19 539 GLY A N 1
ATOM 4232 C CA . GLY A 1 539 ? 2.933 -22.083 -5.944 1.00 39.19 539 GLY A CA 1
ATOM 4233 C C . GLY A 1 539 ? 2.862 -21.509 -4.528 1.00 39.19 539 GLY A C 1
ATOM 4234 O O . GLY A 1 539 ? 1.863 -20.859 -4.231 1.00 39.19 539 GLY A O 1
ATOM 4235 N N . ASP A 1 540 ? 3.867 -21.679 -3.661 1.00 46.09 540 ASP A N 1
ATOM 4236 C CA . ASP A 1 540 ? 3.707 -21.311 -2.238 1.00 46.09 540 ASP A CA 1
ATOM 4237 C C . ASP A 1 540 ? 4.218 -19.895 -1.934 1.00 46.09 540 ASP A C 1
ATOM 4239 O O . ASP A 1 540 ? 5.310 -19.640 -1.427 1.00 46.09 540 ASP A O 1
ATOM 4243 N N . MET A 1 541 ? 3.402 -18.923 -2.328 1.00 69.56 541 MET A N 1
ATOM 4244 C CA . MET A 1 541 ? 3.644 -17.508 -2.089 1.00 69.56 541 MET A CA 1
ATOM 4245 C C . MET A 1 541 ? 3.344 -17.160 -0.626 1.00 69.56 541 MET A C 1
ATOM 4247 O O . MET A 1 541 ? 2.215 -17.331 -0.175 1.00 69.56 541 MET A O 1
ATOM 4251 N N . PHE A 1 542 ? 4.325 -16.621 0.107 1.00 84.25 542 PHE A N 1
ATOM 4252 C CA . PHE A 1 542 ? 4.121 -16.160 1.485 1.00 84.25 542 PHE A CA 1
ATOM 4253 C C . PHE A 1 542 ? 2.928 -15.194 1.576 1.00 84.25 542 PHE A C 1
ATOM 4255 O O . PHE A 1 542 ? 2.907 -14.146 0.923 1.00 84.25 542 PHE A O 1
ATOM 4262 N N . VAL A 1 543 ? 1.958 -15.531 2.429 1.00 84.06 543 VAL A N 1
ATOM 4263 C CA . VAL A 1 543 ? 0.793 -14.690 2.723 1.00 84.06 543 VAL A CA 1
ATOM 4264 C C . VAL A 1 543 ? 0.971 -14.074 4.106 1.00 84.06 543 VAL A C 1
ATOM 4266 O O . VAL A 1 543 ? 0.939 -14.765 5.127 1.00 84.06 543 VAL A O 1
ATOM 4269 N N . GLY A 1 544 ? 1.196 -12.762 4.142 1.00 89.25 544 GLY A N 1
ATOM 4270 C CA . GLY A 1 544 ? 1.299 -12.009 5.390 1.00 89.25 544 GLY A CA 1
ATOM 4271 C C . GLY A 1 544 ? -0.062 -11.624 5.983 1.00 89.25 544 GLY A C 1
ATOM 4272 O O . GLY A 1 544 ? -1.103 -11.947 5.414 1.00 89.25 544 GLY A O 1
ATOM 4273 N N . PRO A 1 545 ? -0.074 -10.937 7.136 1.00 92.00 545 PRO A N 1
ATOM 4274 C CA . PRO A 1 545 ? -1.311 -10.504 7.772 1.00 92.00 545 PRO A CA 1
ATOM 4275 C C . PRO A 1 545 ? -2.004 -9.395 6.971 1.00 92.00 545 PRO A C 1
ATOM 4277 O O . PRO A 1 545 ? -1.379 -8.395 6.614 1.00 92.00 545 PRO A O 1
ATOM 4280 N N . GLU A 1 546 ? -3.318 -9.523 6.795 1.00 92.94 546 GLU A N 1
ATOM 4281 C CA . GLU A 1 546 ? -4.176 -8.458 6.270 1.00 92.94 546 GLU A CA 1
ATOM 4282 C C . GLU A 1 546 ? -4.560 -7.496 7.401 1.00 92.94 546 GLU A C 1
ATOM 4284 O O . GLU A 1 546 ? -5.245 -7.873 8.357 1.00 92.94 546 GLU A O 1
ATOM 4289 N N . ILE A 1 547 ? -4.107 -6.243 7.320 1.00 94.25 547 ILE A N 1
ATOM 4290 C CA . ILE A 1 547 ? -4.332 -5.235 8.364 1.00 94.25 547 ILE A CA 1
ATOM 4291 C C . ILE A 1 547 ? -4.901 -3.967 7.739 1.00 94.25 547 ILE A C 1
ATOM 4293 O O . ILE A 1 547 ? -4.256 -3.336 6.905 1.00 94.25 547 ILE A O 1
ATOM 4297 N N . TYR A 1 548 ? -6.082 -3.567 8.202 1.00 94.56 548 TYR A N 1
ATOM 4298 C CA . TYR A 1 548 ? -6.689 -2.281 7.888 1.00 94.56 548 TYR A CA 1
ATOM 4299 C C . TYR A 1 548 ? -6.456 -1.313 9.050 1.00 94.56 548 TYR A C 1
ATOM 4301 O O . TYR A 1 548 ? -6.834 -1.594 10.193 1.00 94.56 548 TYR A O 1
ATOM 4309 N N . VAL A 1 549 ? -5.826 -0.172 8.765 1.00 93.44 549 VAL A N 1
ATOM 4310 C CA . VAL A 1 549 ? -5.552 0.856 9.774 1.00 93.44 549 VAL A CA 1
ATOM 4311 C C . VAL A 1 549 ? -6.537 2.008 9.625 1.00 93.44 549 VAL A C 1
ATOM 4313 O O . VAL A 1 549 ? -6.408 2.800 8.698 1.00 93.44 549 VAL A O 1
ATOM 4316 N N . CYS A 1 550 ? -7.462 2.137 10.575 1.00 90.81 550 CYS A N 1
ATOM 4317 C CA . CYS A 1 550 ? -8.288 3.333 10.720 1.00 90.81 550 CYS A CA 1
ATOM 4318 C C . CYS A 1 550 ? -7.395 4.497 11.161 1.00 90.81 550 CYS A C 1
ATOM 4320 O O . CYS A 1 550 ? -6.731 4.426 12.202 1.00 90.81 550 CYS A O 1
ATOM 4322 N N . GLU A 1 551 ? -7.347 5.569 10.371 1.00 83.69 551 GLU A N 1
ATOM 4323 C CA . GLU A 1 551 ? -6.499 6.726 10.681 1.00 83.69 551 GLU A CA 1
ATOM 4324 C C . GLU A 1 551 ? -6.992 7.466 11.923 1.00 83.69 551 GLU A C 1
ATOM 4326 O O . GLU A 1 551 ? -6.207 8.054 12.678 1.00 83.69 551 GLU A O 1
ATOM 4331 N N . THR A 1 552 ? -8.297 7.388 12.172 1.00 77.81 552 THR A N 1
ATOM 4332 C CA . THR A 1 552 ? -8.920 7.995 13.330 1.00 77.81 552 THR A CA 1
ATOM 4333 C C . THR A 1 552 ? -8.929 7.007 14.502 1.00 77.81 552 THR A C 1
ATOM 4335 O O . THR A 1 552 ? -9.567 5.956 14.510 1.00 77.81 552 THR A O 1
ATOM 4338 N N . ALA A 1 553 ? -8.175 7.336 15.552 1.00 79.81 553 ALA A N 1
ATOM 4339 C CA . ALA A 1 553 ? -8.309 6.672 16.845 1.00 79.81 553 ALA A CA 1
ATOM 4340 C C . ALA A 1 553 ? -9.396 7.366 17.671 1.00 79.81 553 ALA A C 1
ATOM 4342 O O . ALA A 1 553 ? -9.550 8.595 17.613 1.00 79.81 553 ALA A O 1
ATOM 4343 N N . ARG A 1 554 ? -10.108 6.602 18.504 1.00 84.69 554 ARG A N 1
ATOM 4344 C CA . ARG A 1 554 ? -11.079 7.144 19.460 1.00 84.69 554 ARG A CA 1
ATOM 4345 C C . ARG A 1 554 ? -10.713 6.780 20.886 1.00 84.69 554 ARG A C 1
ATOM 4347 O O . ARG A 1 554 ? -10.230 5.690 21.183 1.00 84.69 554 ARG A O 1
ATOM 4354 N N . SER A 1 555 ? -10.910 7.748 21.767 1.00 81.88 555 SER A N 1
ATOM 4355 C CA . SER A 1 555 ? -10.847 7.555 23.208 1.00 81.88 555 SER A CA 1
ATOM 4356 C C . SER A 1 555 ? -12.265 7.529 23.764 1.00 81.88 555 SER A C 1
ATOM 4358 O O . SER A 1 555 ? -13.182 8.077 23.152 1.00 81.88 555 SER A O 1
ATOM 4360 N N . LEU A 1 556 ? -12.442 6.917 24.933 1.00 83.38 556 LEU A N 1
ATOM 4361 C CA . LEU A 1 556 ? -13.630 7.191 25.737 1.00 83.38 556 LEU A CA 1
ATOM 4362 C C . LEU A 1 556 ? -13.594 8.649 26.193 1.00 83.38 556 LEU A C 1
ATOM 4364 O O . LEU A 1 556 ? -12.507 9.217 26.368 1.00 83.38 556 LEU A O 1
ATOM 4368 N N . ILE A 1 557 ? -14.762 9.244 26.420 1.00 79.62 557 ILE A N 1
ATOM 4369 C CA . ILE A 1 557 ? -14.832 10.634 26.887 1.00 79.62 557 ILE A CA 1
ATOM 4370 C C . ILE A 1 557 ? -14.167 10.803 28.265 1.00 79.62 557 ILE A C 1
ATOM 4372 O O . ILE A 1 557 ? -13.533 11.824 28.545 1.00 79.62 557 ILE A O 1
ATOM 4376 N N . GLY A 1 558 ? -14.229 9.754 29.093 1.00 66.62 558 GLY A N 1
ATOM 4377 C CA . GLY A 1 558 ? -13.635 9.715 30.424 1.00 66.62 558 GLY A CA 1
ATOM 4378 C C . GLY A 1 558 ? -14.379 10.577 31.450 1.00 66.62 558 GLY A C 1
ATOM 4379 O O . GLY A 1 558 ? -15.238 11.398 31.129 1.00 66.62 558 GLY A O 1
ATOM 4380 N N . LYS A 1 559 ? -14.030 10.415 32.732 1.00 58.91 559 LYS A N 1
ATOM 4381 C CA . LYS A 1 559 ? -14.535 11.293 33.800 1.00 58.91 559 LYS A CA 1
ATOM 4382 C C . LYS A 1 559 ? -13.916 12.685 33.651 1.00 58.91 559 LYS A C 1
ATOM 4384 O O . LYS A 1 559 ? -12.694 12.805 33.546 1.00 58.91 559 LYS A O 1
ATOM 4389 N N . ALA A 1 560 ? -14.748 13.727 33.675 1.00 56.88 560 ALA A N 1
ATOM 4390 C CA . ALA A 1 560 ? -14.293 15.116 33.715 1.00 56.88 560 ALA A CA 1
ATOM 4391 C C . ALA A 1 560 ? -13.264 15.318 34.841 1.00 56.88 560 ALA A C 1
ATOM 4393 O O . ALA A 1 560 ? -13.403 14.724 35.917 1.00 56.88 560 ALA A O 1
ATOM 4394 N N . LYS A 1 561 ? -12.240 16.156 34.610 1.00 55.16 561 LYS A N 1
ATOM 4395 C CA . LYS A 1 561 ? -11.289 16.503 35.676 1.00 55.16 561 LYS A CA 1
ATOM 4396 C C . LYS A 1 561 ? -12.066 17.000 36.904 1.00 55.16 561 LYS A C 1
ATOM 4398 O O . LYS A 1 561 ? -12.929 17.868 36.733 1.00 55.16 561 LYS A O 1
ATOM 4403 N N . PRO A 1 562 ? -11.790 16.475 38.113 1.00 47.50 562 PRO A N 1
ATOM 4404 C CA . PRO A 1 562 ? -12.362 17.052 39.320 1.00 47.50 562 PRO A CA 1
ATOM 4405 C C . PRO A 1 562 ? -11.950 18.527 39.372 1.00 47.50 562 PRO A C 1
ATOM 4407 O O . PRO A 1 562 ? -10.790 18.851 39.104 1.00 47.50 562 PRO A O 1
ATOM 4410 N N . ARG A 1 563 ? -12.938 19.398 39.597 1.00 43.91 563 ARG A N 1
ATOM 4411 C CA . ARG A 1 563 ? -12.735 20.845 39.716 1.00 43.91 563 ARG A CA 1
ATOM 4412 C C . ARG A 1 563 ? -11.862 21.194 40.907 1.00 43.91 563 ARG A C 1
ATOM 4414 O O . ARG A 1 563 ? -12.009 20.511 41.945 1.00 43.91 563 ARG A O 1
#